Protein AF-0000000069439795 (afdb_homodimer)

Nearest PDB structures (foldseek):
  3lub-assembly2_H  TM=8.051E-01  e=9.820E-13  Bacteroides fragilis NCTC 9343
  4g9p-assembly1_A  TM=2.975E-01  e=2.771E-01  Thermus thermophilus HB27
  2y0f-assembly1_C  TM=2.887E-01  e=6.243E-01  Thermus thermophilus HB27
  2y0f-assembly1_D  TM=2.835E-01  e=1.241E+00  Thermus thermophilus HB27
  4s3a-assembly1_A  TM=2.931E-01  e=1.594E+00  Thermus thermophilus HB8

Sequence (496 aa):
MNSAYHRRVAVPTVLSTAISPELSDEAITLFTPLGSTEQHGPHLPLDTDTRIAGAVATGAAAELAADGGDGRTALAPAIAYGASGEHQSFAGTISIGTEVLGRLLVEYARSAIQWCRRIVIVNGHGGNIQGLVSAVRLLRSEGRDVAWWACAVEGGDAHAGHVETSLLLHISPDVVRREEVLAGNVAPLHELMAPMRAGGVAAVSAIGVLGDPTTASSQDGARMLETMTRQCADAVRRWTPDADGRLVMNSAYHRRVAVPTVLSTAISPELSDEAITLFTPLGSTEQHGPHLPLDTDTRIAGAVATGAAAELAADGGDGRTALAPAIAYGASGEHQSFAGTISIGTEVLGRLLVEYARSAIQWCRRIVIVNGHGGNIQGLVSAVRLLRSEGRDVAWWACAVEGGDAHAGHVETSLLLHISPDVVRREEVLAGNVAPLHELMAPMRAGGVAAVSAIGVLGDPTTASSQDGARMLETMTRQCADAVRRWTPDADGRLV

Foldseek 3Di:
DPPPPPPPQFAAAAPVPDDDVVLAPWQEEEEEEEFAQADFFPWFHRQLLSLLSQLLSRLLQSVLSRVVDRTHYYYYDYDREAAQVLRVVDPGGDHPHLQVLLVVLQVVQVVVVVRHVEYEYEGRAPRNQNSLLNNLLVCVVVVGHYAYEYLDDVPDWDGSAQASLLLCCQRPVPRTRLVRFDAWAADDPVVVVVQSVVRGQCSRTVRSHGYHNNPHHPVSSVVSSVVSSVQVNVQVVVSDADSSRYGD/DPPPPPPPQFAAAAPVPDDDVVLAPWQEEEEEEEFAQADFFPWFHRQLLSLLSQLLSRLLQSVLSRVVPRGHYYYYDYHREAAQVLRVVDPRGDHPHLQVLLVVLQVVQVVVVVRYNEYEYEGRAPRNQNSLLNNLLVCVVVVGHYAYEYLDDVPDWDGSAQASLLLCCQRPVPRTRLVRFDAWAADDPVVVVVQSVVRGQCSRTVRSHGYHNNPHHPVSSVVSSVVSSVQVNVQVVVSDADSSRYGD

pLDDT: mean 94.67, std 11.89, range [30.92, 99.0]

InterPro domains:
  IPR003785 Creatininase/formamide hydrolase [PF02633] (26-235)
  IPR003785 Creatininase/formamide hydrolase [PTHR35005] (31-241)
  IPR023871 Mycofactocin precursor peptide peptidase [TIGR03964] (15-247)
  IPR024087 Creatininase-like superfamily [G3DSA:3.40.50.10310] (13-240)
  IPR024087 Creatininase-like superfamily [SSF102215] (21-239)

Secondary structure (DSSP, 8-state):
------------EEGGG--GGGGTT--EEEEEEE--B--BTTTB-TTHHHHHHHHHHHHHHHHHHHTT-SSEEEEPPPB-----GGGTTSTT-B---HHHHHHHHHHHHHHHTTTSSEEEEEE--GGGHHHHHHHHHHHHHTT--EEEEE---TT--SBSSHHHHHHHHHH-GGG--GGG------S-HHHHHHHHHHH-GGGT-TTS-BS-GGG--HHHHHHHHHHHHHHHHHHHHHT---TTSB--/------------EEGGG--GGGGTT--EEEEEEE--B--BTTTB-TTHHHHHHHHHHHHHHHHHHHTT-SSEEEEPPPB-----GGGTTSTT-B---HHHHHHHHHHHHHHHTTTSSEEEEEE--GGGHHHHHHHHHHHHHTT--EEEEE---TT--SBSSHHHHHHHHHH-GGG--GGG------S-HHHHHHHHHHH-GGGT-TTS-BS-GGG--HHHHHHHHHHHHHHHHHHHHHT---TTSB--

Organism: Mycobacteroides abscessus (strain ATCC 19977 / DSM 44196 / CCUG 20993 / CIP 104536 / JCM 13569 / NCTC 13031 / TMC 1543 / L948) (NCBI:txid561007)

Solvent-accessible surface area (backbone atoms only — not comparable to full-atom values): 23810 Å² total; per-residue (Å²): 135,87,77,75,74,76,68,76,67,45,65,42,42,54,42,44,63,32,34,22,74,78,43,58,90,45,52,24,42,35,32,30,17,30,14,26,28,29,51,24,20,67,22,29,21,18,30,50,26,28,52,51,10,40,52,35,38,51,48,15,34,33,55,50,17,49,66,63,55,98,44,48,26,28,38,45,72,61,42,48,62,18,19,45,64,48,36,58,87,35,30,75,20,30,21,34,33,41,69,48,42,16,53,37,52,39,32,32,46,64,36,35,54,74,45,30,60,31,38,37,36,26,31,28,41,78,58,33,46,67,18,48,32,55,25,31,39,52,40,40,75,71,72,43,59,47,35,29,37,71,71,72,59,90,90,50,52,78,31,47,3,29,53,56,42,5,34,36,44,47,76,44,46,88,52,47,38,74,91,45,60,59,68,41,34,70,70,58,62,84,76,44,45,63,54,27,74,75,52,16,42,58,63,67,17,89,61,47,14,34,15,42,31,76,75,37,35,40,68,57,11,46,52,50,48,52,49,48,14,51,50,50,30,52,17,60,70,70,62,64,52,49,94,54,17,40,39,105,133,86,77,76,75,77,70,76,70,44,66,42,42,53,42,45,64,33,36,22,74,79,43,57,93,45,54,24,42,36,32,31,18,30,13,26,28,29,52,24,18,66,24,28,22,18,31,51,27,28,53,51,10,39,52,34,39,52,49,16,34,33,55,50,18,50,66,64,55,97,44,48,26,28,38,44,70,60,42,47,63,18,19,44,64,49,37,58,89,34,29,74,20,31,20,33,32,42,69,47,42,16,52,38,51,39,32,31,46,65,35,35,54,74,45,31,60,30,39,38,36,26,31,27,44,78,57,33,45,68,18,48,33,55,24,32,38,53,42,38,74,72,70,42,58,48,35,29,37,71,71,73,59,89,90,49,53,80,32,48,3,28,55,57,42,5,35,35,44,46,77,43,46,86,52,47,38,74,92,45,59,59,68,41,34,69,68,58,62,85,76,44,46,64,54,26,75,75,53,15,43,58,64,67,15,88,61,47,13,34,15,43,31,76,74,37,37,40,68,57,10,48,53,51,48,52,50,49,16,51,50,50,31,51,17,60,70,68,62,63,50,49,91,55,19,40,40,106

Radius of gyration: 22.65 Å; Cα contacts (8 Å, |Δi|>4): 1238; chains: 2; bounding box: 76×64×59 Å

Structure (mmCIF, N/CA/C/O backbone):
data_AF-0000000069439795-model_v1
#
loop_
_entity.id
_entity.type
_entity.pdbx_description
1 polymer 'Mycofactocin system creatinine amidohydrolase family protein MftE'
#
loop_
_atom_site.group_PDB
_atom_site.id
_atom_site.type_symbol
_atom_site.label_atom_id
_atom_site.label_alt_id
_atom_site.label_comp_id
_atom_site.label_asym_id
_atom_site.label_entity_id
_atom_site.label_seq_id
_atom_site.pdbx_PDB_ins_code
_atom_site.Cartn_x
_atom_site.Cartn_y
_atom_site.Cartn_z
_atom_site.occupancy
_atom_site.B_iso_or_equiv
_atom_site.auth_seq_id
_atom_site.auth_comp_id
_atom_site.auth_asym_id
_atom_site.auth_atom_id
_atom_site.pdbx_PDB_model_num
ATOM 1 N N . MET A 1 1 ? 45.75 -10.188 20.766 1 31.38 1 MET A N 1
ATOM 2 C CA . MET A 1 1 ? 44.469 -9.5 20.875 1 31.38 1 MET A CA 1
ATOM 3 C C . MET A 1 1 ? 43.656 -9.688 19.609 1 31.38 1 MET A C 1
ATOM 5 O O . MET A 1 1 ? 44.094 -9.328 18.516 1 31.38 1 MET A O 1
ATOM 9 N N . ASN A 1 2 ? 42.875 -10.781 19.359 1 32.75 2 ASN A N 1
ATOM 10 C CA . ASN A 1 2 ? 42.094 -11.25 18.234 1 32.75 2 ASN A CA 1
ATOM 11 C C . ASN A 1 2 ? 40.969 -10.281 17.891 1 32.75 2 ASN A C 1
ATOM 13 O O . ASN A 1 2 ? 40.031 -10.117 18.656 1 32.75 2 ASN A O 1
ATOM 17 N N . SER A 1 3 ? 41.188 -9.023 17.406 1 31.64 3 SER A N 1
ATOM 18 C CA . SER A 1 3 ? 40.25 -8.039 16.922 1 31.64 3 SER A CA 1
ATOM 19 C C . SER A 1 3 ? 39.281 -8.656 15.914 1 31.64 3 SER A C 1
ATOM 21 O O . SER A 1 3 ? 39.594 -8.734 14.719 1 31.64 3 SER A O 1
ATOM 23 N N . ALA A 1 4 ? 38.781 -9.859 16.094 1 37.19 4 ALA A N 1
ATOM 24 C CA . ALA A 1 4 ? 37.625 -10.258 15.281 1 37.19 4 ALA A CA 1
ATOM 25 C C . ALA A 1 4 ? 36.656 -9.102 15.109 1 37.19 4 ALA A C 1
ATOM 27 O O . ALA A 1 4 ? 36.031 -8.641 16.078 1 37.19 4 ALA A O 1
ATOM 28 N N . TYR A 1 5 ? 36.781 -8.102 14.211 1 37.31 5 TYR A N 1
ATOM 29 C CA . TYR A 1 5 ? 35.969 -6.977 13.766 1 37.31 5 TYR A CA 1
ATOM 30 C C . TYR A 1 5 ? 34.5 -7.395 13.617 1 37.31 5 TYR A C 1
ATOM 32 O O . TYR A 1 5 ? 34.188 -8.305 12.844 1 37.31 5 TYR A O 1
ATOM 40 N N . HIS A 1 6 ? 33.688 -7.406 14.547 1 42.22 6 HIS A N 1
ATOM 41 C CA . HIS A 1 6 ? 32.25 -7.512 14.461 1 42.22 6 HIS A CA 1
ATOM 42 C C . HIS A 1 6 ? 31.688 -6.637 13.336 1 42.22 6 HIS A C 1
ATOM 44 O O . HIS A 1 6 ? 31.578 -5.42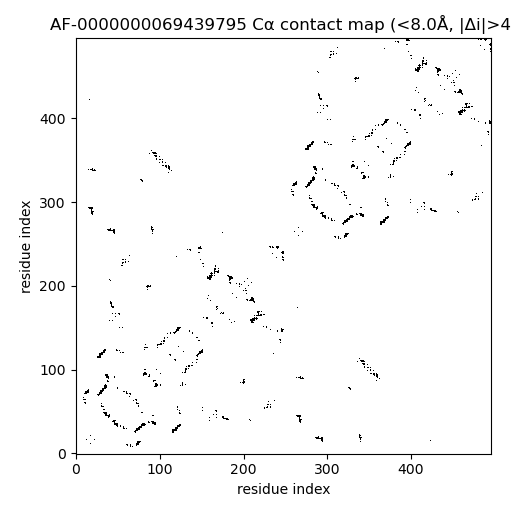2 13.492 1 42.22 6 HIS A O 1
ATOM 50 N N . ARG A 1 7 ? 32.031 -6.879 12.188 1 41.41 7 ARG A N 1
ATOM 51 C CA . ARG A 1 7 ? 31.422 -6.148 11.086 1 41.41 7 ARG A CA 1
ATOM 52 C C . ARG A 1 7 ? 29.906 -6.062 11.25 1 41.41 7 ARG A C 1
ATOM 54 O O . ARG A 1 7 ? 29.219 -7.086 11.359 1 41.41 7 ARG A O 1
ATOM 61 N N . ARG A 1 8 ? 29.422 -5.062 11.844 1 46.69 8 ARG A N 1
ATOM 62 C CA . ARG A 1 8 ? 28 -4.789 11.93 1 46.69 8 ARG A CA 1
ATOM 63 C C . ARG A 1 8 ? 27.297 -5.086 10.609 1 46.69 8 ARG A C 1
ATOM 65 O O . ARG A 1 8 ? 27.656 -4.523 9.57 1 46.69 8 ARG A O 1
ATOM 72 N N . VAL A 1 9 ? 26.734 -6.332 10.422 1 59.84 9 VAL A N 1
ATOM 73 C CA . VAL A 1 9 ? 25.969 -6.715 9.242 1 59.84 9 VAL A CA 1
ATOM 74 C C . VAL A 1 9 ? 24.969 -5.617 8.891 1 59.84 9 VAL A C 1
ATOM 76 O O . VAL A 1 9 ? 24.109 -5.27 9.711 1 59.84 9 VAL A O 1
ATOM 79 N N . ALA A 1 10 ? 25.234 -4.93 7.855 1 79.81 10 ALA A N 1
ATOM 80 C CA . ALA A 1 10 ? 24.328 -3.889 7.371 1 79.81 10 ALA A CA 1
ATOM 81 C C . ALA A 1 10 ? 22.938 -4.453 7.102 1 79.81 10 ALA A C 1
ATOM 83 O O . ALA A 1 10 ? 22.797 -5.594 6.648 1 79.81 10 ALA A O 1
ATOM 84 N N . VAL A 1 11 ? 21.906 -3.846 7.613 1 88.62 11 VAL A N 1
ATOM 85 C CA . VAL A 1 11 ? 20.516 -4.219 7.371 1 88.62 11 VAL A CA 1
ATOM 86 C C . VAL A 1 11 ? 19.875 -3.205 6.426 1 88.62 11 VAL A C 1
ATOM 88 O O . VAL A 1 11 ? 20.203 -2.021 6.445 1 88.62 11 VAL A O 1
ATOM 91 N N . PRO A 1 12 ? 19.031 -3.766 5.594 1 92.94 12 PRO A N 1
ATOM 92 C CA . PRO A 1 12 ? 18.344 -2.83 4.699 1 92.94 12 PRO A CA 1
ATOM 93 C C . PRO A 1 12 ? 17.578 -1.747 5.449 1 92.94 12 PRO A C 1
ATOM 95 O O . PRO A 1 12 ? 17.031 -2.006 6.527 1 92.94 12 PRO A O 1
ATOM 98 N N . THR A 1 13 ? 17.594 -0.604 4.879 1 94.06 13 THR A N 1
ATOM 99 C CA . THR A 1 13 ? 16.719 0.448 5.387 1 94.06 13 THR A CA 1
ATOM 100 C C . THR A 1 13 ? 15.25 0.113 5.113 1 94.06 13 THR A C 1
ATOM 102 O O . THR A 1 13 ? 14.898 -0.298 4.004 1 94.06 13 THR A O 1
ATOM 105 N N . VAL A 1 14 ? 14.461 0.14 6.141 1 97.81 14 VAL A N 1
ATOM 106 C CA . VAL A 1 14 ? 13.016 0.125 5.941 1 97.81 14 VAL A CA 1
ATOM 107 C C . VAL A 1 14 ? 12.523 1.533 5.613 1 97.81 14 VAL A C 1
ATOM 109 O O . VAL A 1 14 ? 12.492 2.404 6.484 1 97.81 14 VAL A O 1
ATOM 112 N N . LEU A 1 15 ? 12.109 1.714 4.449 1 98.38 15 LEU A N 1
ATOM 113 C CA . LEU A 1 15 ? 11.875 3.066 3.953 1 98.38 15 LEU A CA 1
ATOM 114 C C . LEU A 1 15 ? 10.75 3.742 4.727 1 98.38 15 LEU A C 1
ATOM 116 O O . LEU A 1 15 ? 10.828 4.934 5.035 1 98.38 15 LEU A O 1
ATOM 120 N N . SER A 1 16 ? 9.672 3.029 4.996 1 98.5 16 SER A N 1
ATOM 121 C CA . SER A 1 16 ? 8.492 3.596 5.648 1 98.5 16 SER A CA 1
ATOM 122 C C . SER A 1 16 ? 8.867 4.305 6.945 1 98.5 16 SER A C 1
ATOM 124 O O . SER A 1 16 ? 8.391 5.406 7.215 1 98.5 16 SER A O 1
ATOM 126 N N . THR A 1 17 ? 9.789 3.764 7.699 1 98.31 17 THR A N 1
ATOM 127 C CA . THR A 1 17 ? 10.102 4.289 9.023 1 98.31 17 THR A CA 1
ATOM 128 C C . THR A 1 17 ? 11.367 5.145 8.977 1 98.31 17 THR A C 1
ATOM 130 O O . THR A 1 17 ? 11.828 5.641 10.008 1 98.31 17 THR A O 1
ATOM 133 N N . ALA A 1 18 ? 11.914 5.27 7.805 1 97.88 18 ALA A N 1
ATOM 134 C CA . ALA A 1 18 ? 13.086 6.133 7.668 1 97.88 18 ALA A CA 1
ATOM 135 C C . ALA A 1 18 ? 12.695 7.605 7.754 1 97.88 18 ALA A C 1
ATOM 137 O O . ALA A 1 18 ? 11.523 7.953 7.594 1 97.88 18 ALA A O 1
ATOM 138 N N . ILE A 1 19 ? 13.648 8.398 8.047 1 97.5 19 ILE A N 1
ATOM 139 C CA . ILE A 1 19 ? 13.492 9.852 7.961 1 97.5 19 ILE A CA 1
ATOM 140 C C . ILE A 1 19 ? 14.336 10.391 6.809 1 97.5 19 ILE A C 1
ATOM 142 O O . ILE A 1 19 ? 15.383 9.836 6.473 1 97.5 19 ILE A O 1
ATOM 146 N N . SER A 1 20 ? 13.922 11.461 6.258 1 97.31 20 SER A N 1
ATOM 147 C CA . SER A 1 20 ? 14.445 11.961 4.992 1 97.31 20 SER A CA 1
ATOM 148 C C . SER A 1 20 ? 15.953 12.219 5.082 1 97.31 20 SER A C 1
ATOM 150 O O . SER A 1 20 ? 16.703 11.797 4.203 1 97.31 20 SER A O 1
ATOM 152 N N . PRO A 1 21 ? 16.484 12.852 6.125 1 95.25 21 PRO A N 1
ATOM 153 C CA . PRO A 1 21 ? 17.922 13.148 6.156 1 95.25 21 PRO A CA 1
ATOM 154 C C . PRO A 1 21 ? 18.797 11.898 6.129 1 95.25 21 PRO A C 1
ATOM 156 O O . PRO A 1 21 ? 19.953 11.953 5.727 1 95.25 21 PRO A O 1
ATOM 159 N N . GLU A 1 22 ? 18.234 10.766 6.527 1 93.31 22 GLU A N 1
ATOM 160 C CA . GLU A 1 22 ? 18.984 9.508 6.555 1 93.31 22 GLU A CA 1
ATOM 161 C C . GLU A 1 22 ? 19.234 8.984 5.145 1 93.31 22 GLU A C 1
ATOM 163 O O . GLU A 1 22 ? 20.062 8.094 4.941 1 93.31 22 GLU A O 1
ATOM 168 N N . LEU A 1 23 ? 18.5 9.453 4.242 1 95.31 23 LEU A N 1
ATOM 169 C CA . LEU A 1 23 ? 18.516 8.883 2.898 1 95.31 23 LEU A CA 1
ATOM 170 C C . LEU A 1 23 ? 19.312 9.766 1.942 1 95.31 23 LEU A C 1
ATOM 172 O O . LEU A 1 23 ? 19.484 9.422 0.773 1 95.31 23 LEU A O 1
ATOM 176 N N . SER A 1 24 ? 19.859 10.844 2.578 1 83.19 24 SER A N 1
ATOM 177 C CA . SER A 1 24 ? 20.609 11.789 1.757 1 83.19 24 SER A CA 1
ATOM 178 C C . SER A 1 24 ? 22 11.266 1.439 1 83.19 24 SER A C 1
ATOM 180 O O . SER A 1 24 ? 22.641 10.648 2.289 1 83.19 24 SER A O 1
ATOM 182 N N . ASP A 1 25 ? 22.453 11.172 0.117 1 66.62 25 ASP A N 1
ATOM 183 C CA . ASP A 1 25 ? 23.844 10.992 -0.26 1 66.62 25 ASP A CA 1
ATOM 184 C C . ASP A 1 25 ? 24.188 9.516 -0.468 1 66.62 25 ASP A C 1
ATOM 186 O O . ASP A 1 25 ? 25.344 9.125 -0.4 1 66.62 25 ASP A O 1
ATOM 190 N N . GLU A 1 26 ? 23.234 8.75 -0.663 1 68.81 26 GLU A N 1
ATOM 191 C CA . GLU A 1 26 ? 23.641 7.348 -0.718 1 68.81 26 GLU A CA 1
ATOM 192 C C . GLU A 1 26 ? 23.219 6.711 -2.041 1 68.81 26 GLU A C 1
ATOM 194 O O . GLU A 1 26 ? 22.297 7.172 -2.697 1 68.81 26 GLU A O 1
ATOM 199 N N . ALA A 1 27 ? 24.156 5.883 -2.412 1 89.94 27 ALA A N 1
ATOM 200 C CA . ALA A 1 27 ? 23.812 4.996 -3.52 1 89.94 27 ALA A CA 1
ATOM 201 C C . ALA A 1 27 ? 22.875 3.885 -3.064 1 89.94 27 ALA A C 1
ATOM 203 O O . ALA A 1 27 ? 23.328 2.832 -2.604 1 89.94 27 ALA A O 1
ATOM 204 N N . ILE A 1 28 ? 21.578 4.102 -3.109 1 95.69 28 ILE A N 1
ATOM 205 C CA . ILE A 1 28 ? 20.578 3.186 -2.57 1 95.69 28 ILE A CA 1
ATOM 206 C C . ILE A 1 28 ? 19.984 2.352 -3.701 1 95.69 28 ILE A C 1
ATOM 208 O O . ILE A 1 28 ? 19.609 2.889 -4.746 1 95.69 28 ILE A O 1
ATOM 212 N N . THR A 1 29 ? 20 1.055 -3.576 1 97.19 29 THR A N 1
ATOM 213 C CA . THR A 1 29 ? 19.141 0.171 -4.355 1 97.19 29 THR A CA 1
ATOM 214 C C . THR A 1 29 ? 17.797 -0.026 -3.664 1 97.19 29 THR A C 1
ATOM 216 O O . THR A 1 29 ? 17.734 -0.593 -2.572 1 97.19 29 THR A O 1
ATOM 219 N N . LEU A 1 30 ? 16.766 0.465 -4.266 1 98.31 30 LEU A N 1
ATOM 220 C CA . LEU A 1 30 ? 15.43 0.439 -3.682 1 98.31 30 LEU A CA 1
ATOM 221 C C . LEU A 1 30 ? 14.664 -0.798 -4.137 1 98.31 30 LEU A C 1
ATOM 223 O O . LEU A 1 30 ? 14.414 -0.972 -5.332 1 98.31 30 LEU A O 1
ATOM 227 N N . PHE A 1 31 ? 14.328 -1.676 -3.184 1 98.81 31 PHE A N 1
ATOM 228 C CA . PHE A 1 31 ? 13.461 -2.822 -3.43 1 98.81 31 PHE A CA 1
ATOM 229 C C . PHE A 1 31 ? 11.992 -2.439 -3.258 1 98.81 31 PHE A C 1
ATOM 231 O O . PHE A 1 31 ? 11.594 -1.949 -2.199 1 98.81 31 PHE A O 1
ATOM 238 N N . THR A 1 32 ? 11.227 -2.67 -4.258 1 98.94 32 THR A N 1
ATOM 239 C CA . THR A 1 32 ? 9.797 -2.377 -4.219 1 98.94 32 THR A CA 1
ATOM 240 C C . THR A 1 32 ? 8.977 -3.65 -4.418 1 98.94 32 THR A C 1
ATOM 242 O O . THR A 1 32 ? 8.875 -4.156 -5.539 1 98.94 32 THR A O 1
ATOM 245 N N . PRO A 1 33 ? 8.367 -4.16 -3.354 1 98.94 33 PRO A N 1
ATOM 246 C CA . PRO A 1 33 ? 7.438 -5.277 -3.553 1 98.94 33 PRO A CA 1
ATOM 247 C C . PRO A 1 33 ? 6.16 -4.859 -4.277 1 98.94 33 PRO A C 1
ATOM 249 O O . PRO A 1 33 ? 5.547 -3.852 -3.922 1 98.94 33 PRO A O 1
ATOM 252 N N . LEU A 1 34 ? 5.855 -5.562 -5.281 1 99 34 LEU A N 1
ATOM 253 C CA . LEU A 1 34 ? 4.629 -5.379 -6.047 1 99 34 LEU A CA 1
ATOM 254 C C . LEU A 1 34 ? 3.758 -6.629 -5.988 1 99 34 LEU A C 1
ATOM 256 O O . LEU A 1 34 ? 4.156 -7.691 -6.477 1 99 34 LEU A O 1
ATOM 260 N N . GLY A 1 35 ? 2.617 -6.5 -5.328 1 98.88 35 GLY A N 1
ATOM 261 C CA . GLY A 1 35 ? 1.678 -7.605 -5.219 1 98.88 35 GLY A CA 1
ATOM 262 C C . GLY A 1 35 ? 0.352 -7.332 -5.902 1 98.88 35 GLY A C 1
ATOM 263 O O . GLY A 1 35 ? 0.322 -6.828 -7.031 1 98.88 35 GLY A O 1
ATOM 264 N N . SER A 1 36 ? -0.682 -7.852 -5.293 1 98.88 36 SER A N 1
ATOM 265 C CA . SER A 1 36 ? -2.08 -7.688 -5.672 1 98.88 36 SER A CA 1
ATOM 266 C C . SER A 1 36 ? -3.008 -7.926 -4.484 1 98.88 36 SER A C 1
ATOM 268 O O . SER A 1 36 ? -2.582 -8.445 -3.453 1 98.88 36 SER A O 1
ATOM 270 N N . THR A 1 37 ? -4.176 -7.375 -4.578 1 98.94 37 THR A N 1
ATOM 271 C CA . THR A 1 37 ? -5.297 -7.738 -3.715 1 98.94 37 THR A CA 1
ATOM 272 C C . THR A 1 37 ? -6.367 -8.484 -4.504 1 98.94 37 THR A C 1
ATOM 274 O O . THR A 1 37 ? -7.09 -7.891 -5.301 1 98.94 37 THR A O 1
ATOM 277 N N . GLU A 1 38 ? -6.398 -9.805 -4.324 1 98.88 38 GLU A N 1
ATOM 278 C CA . GLU A 1 38 ? -7.266 -10.664 -5.125 1 98.88 38 GLU A CA 1
ATOM 279 C C . GLU A 1 38 ? -7.504 -12 -4.434 1 98.88 38 GLU A C 1
ATOM 281 O O . GLU A 1 38 ? -6.82 -12.336 -3.463 1 98.88 38 GLU A O 1
ATOM 286 N N . GLN A 1 39 ? -8.438 -12.719 -4.992 1 98.75 39 GLN A N 1
ATOM 287 C CA . GLN A 1 39 ? -8.766 -14.023 -4.434 1 98.75 39 GLN A CA 1
ATOM 288 C C . GLN A 1 39 ? -7.605 -15 -4.602 1 98.75 39 GLN A C 1
ATOM 290 O O . GLN A 1 39 ? -6.84 -14.906 -5.562 1 98.75 39 GLN A O 1
ATOM 295 N N . HIS A 1 40 ? -7.457 -15.922 -3.66 1 98.81 40 HIS A N 1
ATOM 296 C CA . HIS A 1 40 ? -6.523 -17.047 -3.732 1 98.81 40 HIS A CA 1
ATOM 297 C C . HIS A 1 40 ? -7.145 -18.312 -3.164 1 98.81 40 HIS A C 1
ATOM 299 O O . HIS A 1 40 ? -6.535 -18.984 -2.336 1 98.81 40 HIS A O 1
ATOM 305 N N . GLY A 1 41 ? -8.375 -18.578 -3.727 1 98.44 41 GLY A N 1
ATOM 306 C CA . GLY A 1 41 ? -9.086 -19.766 -3.268 1 98.44 41 GLY A CA 1
ATOM 307 C C . GLY A 1 41 ? -9.734 -19.578 -1.905 1 98.44 41 GLY A C 1
ATOM 308 O O . GLY A 1 41 ? -9.711 -18.469 -1.351 1 98.44 41 GLY A O 1
ATOM 309 N N . PRO A 1 42 ? -10.328 -20.672 -1.418 1 98.31 42 PRO A N 1
ATOM 310 C CA . PRO A 1 42 ? -11.031 -20.578 -0.134 1 98.31 42 PRO A CA 1
ATOM 311 C C . PRO A 1 42 ? -10.078 -20.625 1.06 1 98.31 42 PRO A C 1
ATOM 313 O O . PRO A 1 42 ? -10.523 -20.578 2.209 1 98.31 42 PRO A O 1
ATOM 316 N N . HIS A 1 43 ? -8.766 -20.641 0.807 1 98.81 43 HIS A N 1
ATOM 317 C CA . HIS A 1 43 ? -7.898 -20.984 1.925 1 98.81 43 HIS A CA 1
ATOM 318 C C . HIS A 1 43 ? -6.789 -19.953 2.105 1 98.81 43 HIS A C 1
ATOM 320 O O . HIS A 1 43 ? -6.145 -19.906 3.154 1 98.81 43 HIS A O 1
ATOM 326 N N . LEU A 1 44 ? -6.512 -19.172 1.131 1 98.94 44 LEU A N 1
ATOM 327 C CA . LEU A 1 44 ? -5.43 -18.203 1.24 1 98.94 44 LEU A CA 1
ATOM 328 C C . LEU A 1 44 ? -5.98 -16.781 1.291 1 98.94 44 LEU A C 1
ATOM 330 O O . LEU A 1 44 ? -7.031 -16.484 0.712 1 98.94 44 LEU A O 1
ATOM 334 N N . PRO A 1 45 ? -5.277 -15.898 1.927 1 98.88 45 PRO A N 1
ATOM 335 C CA . PRO A 1 45 ? -5.738 -14.516 2.064 1 98.88 45 PRO A CA 1
ATOM 336 C C . PRO A 1 45 ? -5.594 -13.711 0.774 1 98.88 45 PRO A C 1
ATOM 338 O O . PRO A 1 45 ? -4.863 -14.117 -0.132 1 98.88 45 PRO A O 1
ATOM 341 N N . LEU A 1 46 ? -6.203 -12.562 0.755 1 98.88 46 LEU A N 1
ATOM 342 C CA . LEU A 1 46 ? -6.289 -11.734 -0.439 1 98.88 46 LEU A CA 1
ATOM 343 C C . LEU A 1 46 ? -4.945 -11.078 -0.741 1 98.88 46 LEU A C 1
ATOM 345 O O . LEU A 1 46 ? -4.707 -10.625 -1.864 1 98.88 46 LEU A O 1
ATOM 349 N N . ASP A 1 47 ? -4.055 -10.977 0.224 1 98.94 47 ASP A N 1
ATOM 350 C CA . ASP A 1 47 ? -2.787 -10.281 0.01 1 98.94 47 ASP A CA 1
ATOM 351 C C . ASP A 1 47 ? -1.647 -11.273 -0.208 1 98.94 47 ASP A C 1
ATOM 353 O O . ASP A 1 47 ? -0.482 -10.953 0.032 1 98.94 47 ASP A O 1
ATOM 357 N N . THR A 1 48 ? -1.942 -12.508 -0.645 1 98.94 48 THR A N 1
ATOM 358 C CA . THR A 1 48 ? -0.966 -13.57 -0.85 1 98.94 48 THR A CA 1
ATOM 359 C C . THR A 1 48 ? 0.195 -13.078 -1.712 1 98.94 48 THR A C 1
ATOM 361 O O . THR A 1 48 ? 1.359 -13.227 -1.335 1 98.94 48 THR A O 1
ATOM 364 N N . ASP A 1 49 ? -0.106 -12.461 -2.789 1 98.94 49 ASP A N 1
ATOM 365 C CA . ASP A 1 49 ? 0.928 -12.008 -3.713 1 98.94 49 ASP A CA 1
ATOM 366 C C . ASP A 1 49 ? 1.84 -10.977 -3.051 1 98.94 49 ASP A C 1
ATOM 368 O O . ASP A 1 49 ? 3.059 -11.008 -3.236 1 98.94 49 ASP A O 1
ATOM 372 N N . THR A 1 50 ? 1.231 -10.062 -2.33 1 98.94 50 THR A N 1
ATOM 373 C CA . THR A 1 50 ? 1.988 -9.008 -1.663 1 98.94 50 THR A CA 1
ATOM 374 C C . THR A 1 50 ? 2.898 -9.594 -0.586 1 98.94 50 THR A C 1
ATOM 376 O O . THR A 1 50 ? 4.039 -9.156 -0.426 1 98.94 50 THR A O 1
ATOM 379 N N . ARG A 1 51 ? 2.4 -10.586 0.153 1 98.88 51 ARG A N 1
ATOM 380 C CA . ARG A 1 51 ? 3.209 -11.25 1.168 1 98.88 51 ARG A CA 1
ATOM 381 C C . ARG A 1 51 ? 4.434 -11.914 0.544 1 98.88 51 ARG A C 1
ATOM 383 O O . ARG A 1 51 ? 5.543 -11.805 1.068 1 98.88 51 ARG A O 1
ATOM 390 N N . ILE A 1 52 ? 4.199 -12.562 -0.548 1 98.94 52 ILE A N 1
ATOM 391 C CA . ILE A 1 52 ? 5.285 -13.289 -1.197 1 98.94 52 ILE A CA 1
ATOM 392 C C . ILE A 1 52 ? 6.312 -12.305 -1.744 1 98.94 52 ILE A C 1
ATOM 394 O O . ILE A 1 52 ? 7.508 -12.438 -1.486 1 98.94 52 ILE A O 1
ATOM 398 N N . ALA A 1 53 ? 5.879 -11.305 -2.469 1 98.94 53 ALA A N 1
ATOM 399 C CA . ALA A 1 53 ? 6.777 -10.281 -3.002 1 98.94 53 ALA A CA 1
ATOM 400 C C . ALA A 1 53 ? 7.559 -9.602 -1.882 1 98.94 53 ALA A C 1
ATOM 402 O O . ALA A 1 53 ? 8.758 -9.367 -2.014 1 98.94 53 ALA A O 1
ATOM 403 N N . GLY A 1 54 ? 6.848 -9.2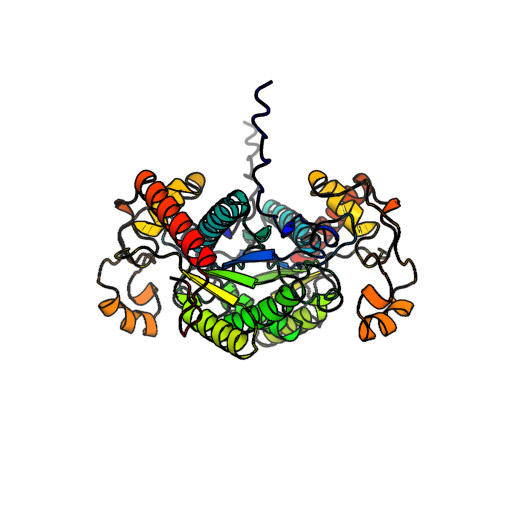89 -0.802 1 98.94 54 GLY A N 1
ATOM 404 C CA . GLY A 1 54 ? 7.496 -8.672 0.345 1 98.94 54 GLY A CA 1
ATOM 405 C C . GLY A 1 54 ? 8.57 -9.547 0.966 1 98.94 54 GLY A C 1
ATOM 406 O O . GLY A 1 54 ? 9.656 -9.07 1.287 1 98.94 54 GLY A O 1
ATOM 407 N N . ALA A 1 55 ? 8.266 -10.805 1.12 1 98.94 55 ALA A N 1
ATOM 408 C CA . ALA A 1 55 ? 9.203 -11.734 1.736 1 98.94 55 ALA A CA 1
ATOM 409 C C . ALA A 1 55 ? 10.461 -11.883 0.886 1 98.94 55 ALA A C 1
ATOM 411 O O . ALA A 1 55 ? 11.578 -11.836 1.407 1 98.94 55 ALA A O 1
ATOM 412 N N . VAL A 1 56 ? 10.281 -12.016 -0.38 1 98.94 56 VAL A N 1
ATOM 413 C CA . VAL A 1 56 ? 11.422 -12.188 -1.28 1 98.94 56 VAL A CA 1
ATOM 414 C C . VAL A 1 56 ? 12.25 -10.906 -1.302 1 98.94 56 VAL A C 1
ATOM 416 O O . VAL A 1 56 ? 13.477 -10.953 -1.183 1 98.94 56 VAL A O 1
ATOM 419 N N . ALA A 1 57 ? 11.609 -9.766 -1.452 1 98.94 57 ALA A N 1
ATOM 420 C CA . ALA A 1 57 ? 12.305 -8.484 -1.485 1 98.94 57 ALA A CA 1
ATOM 421 C C . ALA A 1 57 ? 13.094 -8.258 -0.197 1 98.94 57 ALA A C 1
ATOM 423 O O . ALA A 1 57 ? 14.242 -7.82 -0.235 1 98.94 57 ALA A O 1
ATOM 424 N N . THR A 1 58 ? 12.438 -8.547 0.915 1 98.75 58 THR A N 1
ATOM 425 C CA . THR A 1 58 ? 13.078 -8.367 2.213 1 98.75 58 THR A CA 1
ATOM 426 C C . THR A 1 58 ? 14.32 -9.242 2.33 1 98.75 58 THR A C 1
ATOM 428 O O . THR A 1 58 ? 15.391 -8.766 2.721 1 98.75 58 THR A O 1
ATOM 431 N N . GLY A 1 59 ? 14.188 -10.508 2.01 1 98.31 59 GLY A N 1
ATOM 432 C CA . GLY A 1 59 ? 15.32 -11.422 2.076 1 98.31 59 GLY A CA 1
ATOM 433 C C . GLY A 1 59 ? 16.453 -11.031 1.153 1 98.31 59 GLY A C 1
ATOM 434 O O . GLY A 1 59 ? 17.625 -11.055 1.556 1 98.31 59 GLY A O 1
ATOM 435 N N . ALA A 1 60 ? 16.125 -10.695 -0.091 1 98.44 60 ALA A N 1
ATOM 436 C CA . ALA A 1 60 ? 17.156 -10.328 -1.073 1 98.44 60 ALA A CA 1
ATOM 437 C C . ALA A 1 60 ? 17.875 -9.047 -0.666 1 98.44 60 ALA A C 1
ATOM 439 O O . ALA A 1 60 ? 19.094 -8.969 -0.755 1 98.44 60 ALA A O 1
ATOM 440 N N . ALA A 1 61 ? 17.125 -8.055 -0.244 1 97.62 61 ALA A N 1
ATOM 441 C CA . ALA A 1 61 ? 17.719 -6.801 0.215 1 97.62 61 ALA A CA 1
ATOM 442 C C . ALA A 1 61 ? 18.672 -7.043 1.384 1 97.62 61 ALA A C 1
ATOM 444 O O . ALA A 1 61 ? 19.75 -6.445 1.451 1 97.62 61 ALA A O 1
ATOM 445 N N . ALA A 1 62 ? 18.266 -7.906 2.291 1 97 62 ALA A N 1
ATOM 446 C CA . ALA A 1 62 ? 19.078 -8.219 3.463 1 97 62 ALA A CA 1
ATOM 447 C C . ALA A 1 62 ? 20.375 -8.906 3.059 1 97 62 ALA A C 1
ATOM 449 O O . ALA A 1 62 ? 21.438 -8.586 3.588 1 97 62 ALA A O 1
ATOM 450 N N . GLU A 1 63 ? 20.281 -9.844 2.186 1 95.81 63 GLU A N 1
ATOM 451 C CA . GLU A 1 63 ? 21.469 -10.547 1.703 1 95.81 63 GLU A CA 1
ATOM 452 C C . GLU A 1 63 ? 22.453 -9.578 1.065 1 95.81 63 GLU A C 1
ATOM 454 O O . GLU A 1 63 ? 23.656 -9.656 1.322 1 95.81 63 GLU A O 1
ATOM 459 N N . LEU A 1 64 ? 21.953 -8.695 0.283 1 95.81 64 LEU A N 1
ATOM 460 C CA . LEU A 1 64 ? 22.812 -7.738 -0.407 1 95.81 64 LEU A CA 1
ATOM 461 C C . LEU A 1 64 ? 23.406 -6.738 0.577 1 95.81 64 LEU A C 1
ATOM 463 O O . LEU A 1 64 ? 24.562 -6.324 0.421 1 95.81 64 LEU A O 1
ATOM 467 N N . ALA A 1 65 ? 22.609 -6.344 1.497 1 93.56 65 ALA A N 1
ATOM 468 C CA . ALA A 1 65 ? 23.109 -5.43 2.52 1 93.56 65 ALA A CA 1
ATOM 469 C C . ALA A 1 65 ? 24.266 -6.059 3.293 1 93.56 65 ALA A C 1
ATOM 471 O O . ALA A 1 65 ? 25.234 -5.375 3.641 1 93.56 65 ALA A O 1
ATOM 472 N N . ALA A 1 66 ? 24.25 -7.312 3.57 1 91.25 66 ALA A N 1
ATOM 473 C CA . ALA A 1 66 ? 25.234 -8.031 4.359 1 91.25 66 ALA A CA 1
ATOM 474 C C . ALA A 1 66 ? 26.547 -8.172 3.594 1 91.25 66 ALA A C 1
ATOM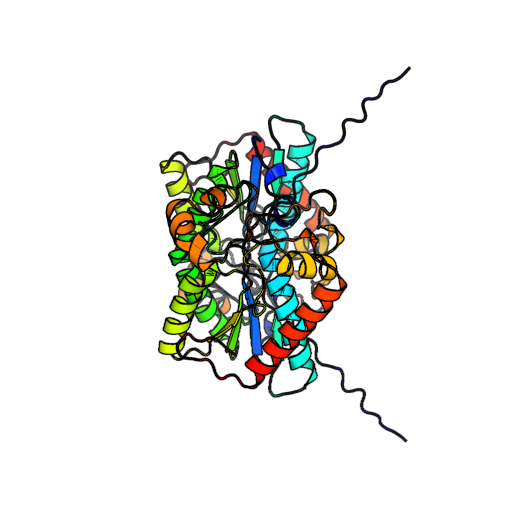 476 O O . ALA A 1 66 ? 27.625 -8.305 4.199 1 91.25 66 ALA A O 1
ATOM 477 N N . ASP A 1 67 ? 26.484 -8.211 2.326 1 85.62 67 ASP A N 1
ATOM 478 C CA . ASP A 1 67 ? 27.672 -8.367 1.482 1 85.62 67 ASP A CA 1
ATOM 479 C C . ASP A 1 67 ? 28.562 -7.129 1.54 1 85.62 67 ASP A C 1
ATOM 481 O O . ASP A 1 67 ? 29.75 -7.191 1.199 1 85.62 67 ASP A O 1
ATOM 485 N N . GLY A 1 68 ? 28.141 -6.109 2.076 1 69.69 68 GLY A N 1
ATOM 486 C CA . GLY A 1 68 ? 28.938 -4.914 2.264 1 69.69 68 GLY A CA 1
ATOM 487 C C . GLY A 1 68 ? 29.312 -4.234 0.959 1 69.69 68 GLY A C 1
ATOM 488 O O . GLY A 1 68 ? 30.266 -3.445 0.912 1 69.69 68 GLY A O 1
ATOM 489 N N . GLY A 1 69 ? 28.703 -4.711 -0.144 1 65.44 69 GLY A N 1
ATOM 490 C CA . GLY A 1 69 ? 29.047 -4.074 -1.402 1 65.44 69 GLY A CA 1
ATOM 491 C C . GLY A 1 69 ? 28.75 -2.588 -1.425 1 65.44 69 GLY A C 1
ATOM 492 O O . GLY A 1 69 ? 28.562 -1.97 -0.374 1 65.44 69 GLY A O 1
ATOM 493 N N . ASP A 1 70 ? 28.891 -2.031 -2.625 1 64.44 70 ASP A N 1
ATOM 494 C CA . ASP A 1 70 ? 28.891 -0.594 -2.885 1 64.44 70 ASP A CA 1
ATOM 495 C C . ASP A 1 70 ? 27.469 -0.035 -2.867 1 64.44 70 ASP A C 1
ATOM 497 O O . ASP A 1 70 ? 26.891 0.235 -3.922 1 64.44 70 ASP A O 1
ATOM 501 N N . GLY A 1 71 ? 26.844 -0.048 -1.712 1 80.81 71 GLY A N 1
ATOM 502 C CA . GLY A 1 71 ? 25.625 0.746 -1.578 1 80.81 71 GLY A CA 1
ATOM 503 C C . GLY A 1 71 ? 24.641 0.161 -0.587 1 80.81 71 GLY A C 1
ATOM 504 O O . GLY A 1 71 ? 24.828 -0.959 -0.107 1 80.81 71 GLY A O 1
ATOM 505 N N . ARG A 1 72 ? 23.781 0.921 -0.222 1 92 72 ARG A N 1
ATOM 506 C CA . ARG A 1 72 ? 22.75 0.558 0.739 1 92 72 ARG A CA 1
ATOM 507 C C . ARG A 1 72 ? 21.516 0.003 0.032 1 92 72 ARG A C 1
ATOM 509 O O . ARG A 1 72 ? 21.312 0.241 -1.161 1 92 72 ARG A O 1
ATOM 516 N N . THR A 1 73 ? 20.875 -0.886 0.633 1 96.44 73 THR A N 1
ATOM 517 C CA . THR A 1 73 ? 19.578 -1.338 0.163 1 96.44 73 THR A CA 1
ATOM 518 C C . THR A 1 73 ? 18.453 -0.745 1.016 1 96.44 73 THR A C 1
ATOM 520 O O . THR A 1 73 ? 18.656 -0.477 2.203 1 96.44 73 THR A O 1
ATOM 523 N N . ALA A 1 74 ? 17.359 -0.482 0.411 1 97.5 74 ALA A N 1
ATOM 524 C CA . ALA A 1 74 ? 16.156 -0.034 1.103 1 97.5 74 ALA A CA 1
ATOM 525 C C . ALA A 1 74 ? 14.93 -0.8 0.616 1 97.5 74 ALA A C 1
ATOM 527 O O . ALA A 1 74 ? 14.844 -1.164 -0.559 1 97.5 74 ALA A O 1
ATOM 528 N N . LEU A 1 75 ? 14.07 -1.056 1.532 1 98.62 75 LEU A N 1
ATOM 529 C CA . LEU A 1 75 ? 12.805 -1.714 1.24 1 98.62 75 LEU A CA 1
ATOM 530 C C . LEU A 1 75 ? 11.648 -0.719 1.297 1 98.62 75 LEU A C 1
ATOM 532 O O . LEU A 1 75 ? 11.367 -0.153 2.355 1 98.62 75 LEU A O 1
ATOM 536 N N . ALA A 1 76 ? 10.977 -0.543 0.195 1 98.81 76 ALA A N 1
ATOM 537 C CA . ALA A 1 76 ? 9.844 0.374 0.112 1 98.81 76 ALA A CA 1
ATOM 538 C C . ALA A 1 76 ? 8.547 -0.31 0.554 1 98.81 76 ALA A C 1
ATOM 540 O O . ALA A 1 76 ? 8.453 -1.539 0.536 1 98.81 76 ALA A O 1
ATOM 541 N N . PRO A 1 77 ? 7.547 0.539 0.968 1 98.81 77 PRO A N 1
ATOM 542 C CA . PRO A 1 77 ? 6.219 -0.052 1.162 1 98.81 77 PRO A CA 1
ATOM 543 C C . PRO A 1 77 ? 5.703 -0.762 -0.087 1 98.81 77 PRO A C 1
ATOM 545 O O . PRO A 1 77 ? 5.914 -0.285 -1.205 1 98.81 77 PRO A O 1
ATOM 548 N N . ALA A 1 78 ? 5.047 -1.857 0.115 1 98.94 78 ALA A N 1
ATOM 549 C CA . ALA A 1 78 ? 4.551 -2.633 -1.02 1 98.94 78 ALA A CA 1
ATOM 550 C C . ALA A 1 78 ? 3.447 -1.877 -1.757 1 98.94 78 ALA A C 1
ATOM 552 O O . ALA A 1 78 ? 2.725 -1.078 -1.156 1 98.94 78 ALA A O 1
ATOM 553 N N . ILE A 1 79 ? 3.43 -2.066 -3.01 1 98.94 79 ILE A N 1
ATOM 554 C CA . ILE A 1 79 ? 2.258 -1.729 -3.811 1 98.94 79 ILE A CA 1
ATOM 555 C C . ILE A 1 79 ? 1.277 -2.9 -3.807 1 98.94 79 ILE A C 1
ATOM 557 O O . ILE A 1 79 ? 1.532 -3.932 -4.434 1 98.94 79 ILE A O 1
ATOM 561 N N . ALA A 1 80 ? 0.176 -2.689 -3.17 1 98.81 80 ALA A N 1
ATOM 562 C CA . ALA A 1 80 ? -0.683 -3.812 -2.803 1 98.81 80 ALA A CA 1
ATOM 563 C C . ALA A 1 80 ? -1.776 -4.031 -3.846 1 98.81 80 ALA A C 1
ATOM 565 O O . ALA A 1 80 ? -2.502 -5.027 -3.793 1 98.81 80 ALA A O 1
ATOM 566 N N . TYR A 1 81 ? -1.95 -3.107 -4.703 1 98.94 81 TYR A N 1
ATOM 567 C CA . TYR A 1 81 ? -2.977 -3.197 -5.734 1 98.94 81 TYR A CA 1
ATOM 568 C C . TYR A 1 81 ? -2.352 -3.258 -7.121 1 98.94 81 TYR A C 1
ATOM 570 O O . TYR A 1 81 ? -1.558 -2.389 -7.492 1 98.94 81 TYR A O 1
ATOM 578 N N . GLY A 1 82 ? -2.605 -4.262 -7.852 1 98.81 82 GLY A N 1
ATOM 579 C CA . GLY A 1 82 ? -2.059 -4.48 -9.18 1 98.81 82 GLY A CA 1
ATOM 580 C C . GLY A 1 82 ? -3.127 -4.715 -10.234 1 98.81 82 GLY A C 1
ATOM 581 O O . GLY A 1 82 ? -4.223 -4.156 -10.148 1 98.81 82 GLY A O 1
ATOM 582 N N . ALA A 1 83 ? -2.727 -5.367 -11.305 1 98.81 83 ALA A N 1
ATOM 583 C CA . ALA A 1 83 ? -3.631 -5.758 -12.383 1 98.81 83 ALA A CA 1
ATOM 584 C C . ALA A 1 83 ? -4.148 -7.18 -12.18 1 98.81 83 ALA A C 1
ATOM 586 O O . ALA A 1 83 ? -3.492 -8.148 -12.562 1 98.81 83 ALA A O 1
ATOM 587 N N . SER A 1 84 ? -5.348 -7.254 -11.602 1 98.5 84 SER A N 1
ATOM 588 C CA . SER A 1 84 ? -5.887 -8.562 -11.242 1 98.5 84 SER A CA 1
ATOM 589 C C . SER A 1 84 ? -7.312 -8.734 -11.766 1 98.5 84 SER A C 1
ATOM 591 O O . SER A 1 84 ? -8.117 -9.438 -11.156 1 98.5 84 SER A O 1
ATOM 593 N N . GLY A 1 85 ? -7.602 -8.109 -12.906 1 97.75 85 GLY A N 1
ATOM 594 C CA . GLY A 1 85 ? -8.938 -8.125 -13.477 1 97.75 85 GLY A CA 1
ATOM 595 C C . GLY A 1 85 ? -9.469 -9.523 -13.727 1 97.75 85 GLY A C 1
ATOM 596 O O . GLY A 1 85 ? -10.672 -9.758 -13.656 1 97.75 85 GLY A O 1
ATOM 597 N N . GLU A 1 86 ? -8.586 -10.523 -13.992 1 97.88 86 GLU A N 1
ATOM 598 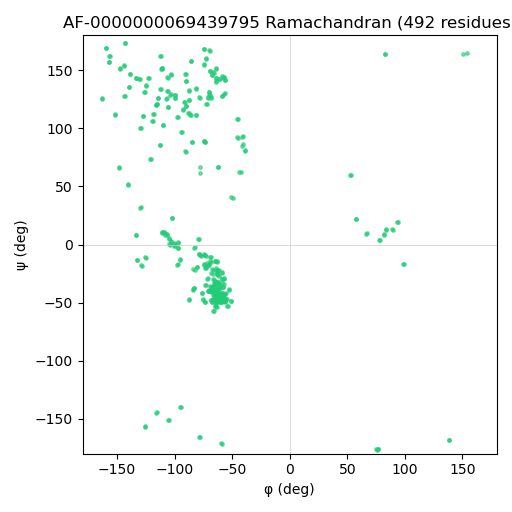C CA . GLU A 1 86 ? -9 -11.898 -14.258 1 97.88 86 GLU A CA 1
ATOM 599 C C . GLU A 1 86 ? -9.656 -12.516 -13.031 1 97.88 86 GLU A C 1
ATOM 601 O O . GLU A 1 86 ? -10.344 -13.539 -13.133 1 97.88 86 GLU A O 1
ATOM 606 N N . HIS A 1 87 ? -9.508 -11.883 -11.875 1 98.44 87 HIS A N 1
ATOM 607 C CA . HIS A 1 87 ? -10.039 -12.414 -10.633 1 98.44 87 HIS A CA 1
ATOM 608 C C . HIS A 1 87 ? -11.266 -11.633 -10.18 1 98.44 87 HIS A C 1
ATOM 610 O O . HIS A 1 87 ? -11.789 -11.859 -9.078 1 98.44 87 HIS A O 1
ATOM 616 N N . GLN A 1 88 ? -11.773 -10.742 -11 1 97.81 88 GLN A N 1
ATOM 617 C CA . GLN A 1 88 ? -12.773 -9.758 -10.602 1 97.81 88 GLN A CA 1
ATOM 618 C C . GLN A 1 88 ? -14.078 -10.445 -10.195 1 97.81 88 GLN A C 1
ATOM 620 O O . GLN A 1 88 ? -14.883 -9.867 -9.453 1 97.81 88 GLN A O 1
ATOM 625 N N . SER A 1 89 ? -14.344 -11.672 -10.594 1 96.94 89 SER A N 1
ATOM 626 C CA . SER A 1 89 ? -15.578 -12.383 -10.273 1 96.94 89 SER A CA 1
ATOM 627 C C . SER A 1 89 ? -15.586 -12.852 -8.828 1 96.94 89 SER A C 1
ATOM 629 O O . SER A 1 89 ? -16.609 -13.32 -8.328 1 96.94 89 SER A O 1
ATOM 631 N N . PHE A 1 90 ? -14.508 -12.742 -8.18 1 98 90 PHE A N 1
ATOM 632 C CA . PHE A 1 90 ? -14.391 -13.195 -6.801 1 98 90 PHE A CA 1
ATOM 633 C C . PHE A 1 90 ? -14.367 -12.008 -5.84 1 98 90 PHE A C 1
ATOM 635 O O . PHE A 1 90 ? -13.562 -11.086 -6.004 1 98 90 PHE A O 1
ATOM 642 N N . ALA A 1 91 ? -15.188 -12.133 -4.82 1 97.81 91 ALA A N 1
ATOM 643 C CA . ALA A 1 91 ? -15.312 -11.039 -3.857 1 97.81 91 ALA A CA 1
ATOM 644 C C . ALA A 1 91 ? -13.984 -10.75 -3.176 1 97.81 91 ALA A C 1
ATOM 646 O O . ALA A 1 91 ? -13.211 -11.672 -2.883 1 97.81 91 ALA A O 1
ATOM 647 N N . GLY A 1 92 ? -13.703 -9.445 -2.93 1 98.31 92 GLY A N 1
ATOM 648 C CA . GLY A 1 92 ? -12.484 -9.016 -2.252 1 98.31 92 GLY A CA 1
ATOM 649 C C . GLY A 1 92 ? -11.406 -8.539 -3.205 1 98.31 92 GLY A C 1
ATOM 650 O O . GLY A 1 92 ? -10.453 -7.871 -2.791 1 98.31 92 GLY A O 1
ATOM 651 N N . THR A 1 93 ? -11.57 -8.883 -4.465 1 98.75 93 THR A N 1
ATOM 652 C CA . THR A 1 93 ? -10.602 -8.461 -5.469 1 98.75 93 THR A CA 1
ATOM 653 C C . THR A 1 93 ? -10.695 -6.957 -5.715 1 98.75 93 THR A C 1
ATOM 655 O O . THR A 1 93 ? -11.789 -6.41 -5.844 1 98.75 93 THR A O 1
ATOM 658 N N . ILE A 1 94 ? -9.594 -6.344 -5.691 1 98.88 94 ILE A N 1
ATOM 659 C CA . ILE A 1 94 ? -9.469 -4.949 -6.094 1 98.88 94 ILE A CA 1
ATOM 660 C C . ILE A 1 94 ? -8.359 -4.812 -7.137 1 98.88 94 ILE A C 1
ATOM 662 O O . ILE A 1 94 ? -7.18 -4.969 -6.824 1 98.88 94 ILE A O 1
ATOM 666 N N . SER A 1 95 ? -8.758 -4.512 -8.367 1 98.94 95 SER A N 1
ATOM 667 C CA . SER A 1 95 ? -7.824 -4.367 -9.484 1 98.94 95 SER A CA 1
ATOM 668 C C . SER A 1 95 ? -7.758 -2.924 -9.969 1 98.94 95 SER A C 1
ATOM 670 O O . SER A 1 95 ? -8.789 -2.271 -10.133 1 98.94 95 SER A O 1
ATOM 672 N N . ILE A 1 96 ? -6.52 -2.43 -10.172 1 98.94 96 ILE A N 1
ATOM 673 C CA . ILE A 1 96 ? -6.41 -1.08 -10.719 1 98.94 96 ILE A CA 1
ATOM 674 C C . ILE A 1 96 ? -6.133 -1.15 -12.219 1 98.94 96 ILE A C 1
ATOM 676 O O . ILE A 1 96 ? -6.039 -0.118 -12.883 1 98.94 96 ILE A O 1
ATOM 680 N N . GLY A 1 97 ? -6.004 -2.365 -12.773 1 98.75 97 GLY A N 1
ATOM 681 C CA . GLY A 1 97 ? -5.875 -2.557 -14.211 1 98.75 97 GLY A CA 1
ATOM 682 C C . GLY A 1 97 ? -4.457 -2.361 -14.719 1 98.75 97 GLY A C 1
ATOM 683 O O . GLY A 1 97 ? -3.631 -1.749 -14.039 1 98.75 97 GLY A O 1
ATOM 684 N N . THR A 1 98 ? -4.227 -2.832 -15.914 1 98.75 98 THR A N 1
ATOM 685 C CA . THR A 1 98 ? -2.904 -2.867 -16.531 1 98.75 98 THR A CA 1
ATOM 686 C C . THR A 1 98 ? -2.414 -1.456 -16.844 1 98.75 98 THR A C 1
ATOM 688 O O . THR A 1 98 ? -1.281 -1.1 -16.516 1 98.75 98 THR A O 1
ATOM 691 N N . GLU A 1 99 ? -3.229 -0.657 -17.438 1 98.81 99 GLU A N 1
ATOM 692 C CA . GLU A 1 99 ? -2.838 0.677 -17.891 1 98.81 99 GLU A CA 1
ATOM 693 C C . GLU A 1 99 ? -2.467 1.566 -16.703 1 98.81 99 GLU A C 1
ATOM 695 O O . GLU A 1 99 ? -1.404 2.191 -16.703 1 98.81 99 GLU A O 1
ATOM 700 N N . VAL A 1 100 ? -3.336 1.595 -15.727 1 98.94 100 VAL A N 1
ATOM 701 C CA . VAL A 1 100 ? -3.115 2.463 -14.57 1 98.94 100 VAL A CA 1
ATOM 702 C C . VAL A 1 100 ? -1.922 1.955 -13.766 1 98.94 100 VAL A C 1
ATOM 704 O O . VAL A 1 100 ? -1.125 2.748 -13.258 1 98.94 100 VAL A O 1
ATOM 707 N N . LEU A 1 101 ? -1.815 0.644 -13.648 1 98.94 101 LEU A N 1
ATOM 708 C CA . LEU A 1 101 ? -0.631 0.107 -12.984 1 98.94 101 LEU A CA 1
ATOM 709 C C . LEU A 1 101 ? 0.642 0.597 -13.672 1 98.94 101 LEU A C 1
ATOM 711 O O . LEU A 1 101 ? 1.587 1.02 -13 1 98.94 101 LEU A O 1
ATOM 715 N N . GLY A 1 102 ? 0.685 0.488 -15 1 98.94 102 GLY A N 1
ATOM 716 C CA . GLY A 1 102 ? 1.843 0.977 -15.727 1 98.94 102 GLY A CA 1
ATOM 717 C C . GLY A 1 102 ? 2.16 2.432 -15.438 1 98.94 102 GLY A C 1
ATOM 718 O O . GLY A 1 102 ? 3.312 2.779 -15.172 1 98.94 102 GLY A O 1
ATOM 719 N N . ARG A 1 103 ? 1.17 3.27 -15.469 1 98.94 103 ARG A N 1
ATOM 720 C CA . ARG A 1 103 ? 1.362 4.695 -15.227 1 98.94 103 ARG A CA 1
ATOM 721 C C . ARG A 1 103 ? 1.82 4.945 -13.789 1 98.94 103 ARG A C 1
ATOM 723 O O . ARG A 1 103 ? 2.648 5.824 -13.539 1 98.94 103 ARG A O 1
ATOM 730 N N . LEU A 1 104 ? 1.215 4.215 -12.875 1 98.94 104 LEU A N 1
ATOM 731 C CA . LEU A 1 104 ? 1.623 4.301 -11.477 1 98.94 104 LEU A CA 1
ATOM 732 C C . LEU A 1 104 ? 3.109 3.996 -11.328 1 98.94 104 LEU A C 1
ATOM 734 O O . LEU A 1 104 ? 3.84 4.754 -10.688 1 98.94 104 LEU A O 1
ATOM 738 N N . LEU A 1 105 ? 3.545 2.92 -11.922 1 99 105 LEU A N 1
ATOM 739 C CA . LEU A 1 105 ? 4.938 2.498 -11.797 1 99 105 LEU A CA 1
ATOM 740 C C . LEU A 1 105 ? 5.871 3.516 -12.445 1 99 105 LEU A C 1
ATOM 742 O O . LEU A 1 105 ? 6.977 3.752 -11.945 1 99 105 LEU A O 1
ATOM 746 N N . VAL A 1 106 ? 5.445 4.129 -13.5 1 98.94 106 VAL A N 1
ATOM 747 C CA . VAL A 1 106 ? 6.258 5.141 -14.172 1 98.94 106 VAL A CA 1
ATOM 748 C C . VAL A 1 106 ? 6.461 6.336 -13.242 1 98.94 106 VAL A C 1
ATOM 750 O O . VAL A 1 106 ? 7.594 6.754 -13 1 98.94 106 VAL A O 1
ATOM 753 N N . GLU A 1 107 ? 5.379 6.898 -12.719 1 98.94 107 GLU A N 1
ATOM 754 C CA . GLU A 1 107 ? 5.5 8.078 -11.867 1 98.94 107 GLU A CA 1
ATOM 755 C C . GLU A 1 107 ? 6.211 7.738 -10.555 1 98.94 107 GLU A C 1
ATOM 757 O O . GLU A 1 107 ? 6.984 8.547 -10.039 1 98.94 107 GLU A O 1
ATOM 762 N N . TYR A 1 108 ? 5.922 6.547 -10.062 1 98.94 108 TYR A N 1
ATOM 763 C CA . TYR A 1 108 ? 6.621 6.039 -8.891 1 98.94 108 TYR A CA 1
ATOM 764 C C . TYR A 1 108 ? 8.133 6.082 -9.094 1 98.94 108 TYR A C 1
ATOM 766 O O . TYR A 1 108 ? 8.852 6.672 -8.281 1 98.94 108 TYR A O 1
ATOM 774 N N . ALA A 1 109 ? 8.578 5.512 -10.156 1 98.94 109 ALA A N 1
ATOM 775 C CA . ALA A 1 109 ? 10.008 5.367 -10.406 1 98.94 109 ALA A CA 1
ATOM 776 C C . ALA A 1 109 ? 10.641 6.711 -10.742 1 98.94 109 ALA A C 1
ATOM 778 O O . ALA A 1 109 ? 11.766 7 -10.312 1 98.94 109 ALA A O 1
ATOM 779 N N . ARG A 1 110 ? 9.945 7.516 -11.523 1 98.88 110 ARG A N 1
ATOM 780 C CA . ARG A 1 110 ? 10.461 8.844 -11.852 1 98.88 110 ARG A CA 1
ATOM 781 C C . ARG A 1 110 ? 10.703 9.664 -10.594 1 98.88 110 ARG A C 1
ATOM 783 O O . ARG A 1 110 ? 11.672 10.422 -10.516 1 98.88 110 ARG A O 1
ATOM 790 N N . SER A 1 111 ? 9.844 9.492 -9.633 1 98.81 111 SER A N 1
ATOM 791 C CA . SER A 1 111 ? 9.992 10.203 -8.367 1 98.81 111 SER A CA 1
ATOM 792 C C . SER A 1 111 ? 11.133 9.617 -7.539 1 98.81 111 SER A C 1
ATOM 794 O O . SER A 1 111 ? 12.023 10.344 -7.102 1 98.81 111 SER A O 1
ATOM 796 N N . ALA A 1 112 ? 11.156 8.305 -7.371 1 98.44 112 ALA A N 1
ATOM 797 C CA . ALA A 1 112 ? 12.094 7.621 -6.484 1 98.44 112 ALA A CA 1
ATOM 798 C C . ALA A 1 112 ? 13.523 7.762 -6.992 1 98.44 112 ALA A C 1
ATOM 800 O O . ALA A 1 112 ? 14.461 7.914 -6.199 1 98.44 112 ALA A O 1
ATOM 801 N N . ILE A 1 113 ? 13.734 7.805 -8.281 1 97.25 113 ILE A N 1
ATOM 802 C CA . ILE A 1 113 ? 15.078 7.766 -8.844 1 97.25 113 ILE A CA 1
ATOM 803 C C . ILE A 1 113 ? 15.773 9.102 -8.617 1 97.25 113 ILE A C 1
ATOM 805 O O . ILE A 1 113 ? 16.984 9.234 -8.852 1 97.25 113 ILE A O 1
ATOM 809 N N . GLN A 1 114 ? 15.023 10.062 -8.164 1 96.38 114 GLN A N 1
ATOM 810 C CA . GLN A 1 114 ? 15.633 11.359 -7.875 1 96.38 114 GLN A CA 1
ATOM 811 C C . GLN A 1 114 ? 16.516 11.289 -6.629 1 96.38 114 GLN A C 1
ATOM 813 O O . GLN A 1 114 ? 17.328 12.18 -6.387 1 96.38 114 GLN A O 1
ATOM 818 N N . TRP A 1 115 ? 16.328 10.227 -5.859 1 96.69 115 TRP A N 1
ATOM 819 C CA . TRP A 1 115 ? 17.125 10.18 -4.645 1 96.69 115 TRP A CA 1
ATOM 820 C C . TRP A 1 115 ? 17.766 8.805 -4.465 1 96.69 115 TRP A C 1
ATOM 822 O O . TRP A 1 115 ? 18.641 8.617 -3.613 1 96.69 115 TRP A O 1
ATOM 832 N N . CYS A 1 116 ? 17.391 7.789 -5.168 1 96.56 116 CYS A N 1
ATOM 833 C CA . CYS A 1 116 ? 18.047 6.488 -5.09 1 96.56 116 CYS A CA 1
ATOM 834 C C . CYS A 1 116 ? 18.781 6.172 -6.387 1 96.56 116 CYS A C 1
ATOM 836 O O . CYS A 1 116 ? 18.531 6.793 -7.422 1 96.56 116 CYS A O 1
ATOM 838 N N . ARG A 1 117 ? 19.688 5.238 -6.316 1 95.94 117 ARG A N 1
ATOM 839 C CA . ARG A 1 117 ? 20.531 4.883 -7.449 1 95.94 117 ARG A CA 1
ATOM 840 C C . ARG A 1 117 ? 19.766 4.066 -8.477 1 95.94 117 ARG A C 1
ATOM 842 O O . ARG A 1 117 ? 19.891 4.293 -9.688 1 95.94 117 ARG A O 1
ATOM 849 N N . ARG A 1 118 ? 19.062 3.082 -7.969 1 97.56 118 ARG A N 1
ATOM 850 C CA . ARG A 1 118 ? 18.328 2.191 -8.852 1 97.56 118 ARG A CA 1
ATOM 851 C C . ARG A 1 118 ? 17.172 1.519 -8.109 1 97.56 118 ARG A C 1
ATOM 853 O O . ARG A 1 118 ? 17.125 1.535 -6.879 1 97.56 118 ARG A O 1
ATOM 860 N N . ILE A 1 119 ? 16.25 1.007 -8.883 1 98.75 119 ILE A N 1
ATOM 861 C CA . ILE A 1 119 ? 15.023 0.423 -8.344 1 98.75 119 ILE A CA 1
ATOM 862 C C . ILE A 1 119 ? 14.852 -0.998 -8.875 1 98.75 119 ILE A C 1
ATOM 864 O O . ILE A 1 119 ? 15.008 -1.24 -10.078 1 98.75 119 ILE A O 1
ATOM 868 N N . VAL A 1 120 ? 14.594 -1.909 -8.016 1 98.88 120 VAL A N 1
ATOM 869 C CA . VAL A 1 120 ? 14.164 -3.24 -8.43 1 98.88 120 VAL A CA 1
ATOM 870 C C . VAL A 1 120 ? 12.742 -3.506 -7.93 1 98.88 120 VAL A C 1
ATOM 872 O O . VAL A 1 120 ? 12.477 -3.414 -6.727 1 98.88 120 VAL A O 1
ATOM 875 N N . ILE A 1 121 ? 11.875 -3.752 -8.836 1 99 121 ILE A N 1
ATOM 876 C CA . ILE A 1 121 ? 10.5 -4.141 -8.516 1 99 121 ILE A CA 1
ATOM 877 C C . ILE A 1 121 ? 10.406 -5.664 -8.414 1 99 121 ILE A C 1
ATOM 879 O O . ILE A 1 121 ? 10.703 -6.375 -9.383 1 99 121 ILE A O 1
ATOM 883 N N . VAL A 1 122 ? 10.031 -6.164 -7.246 1 99 122 VAL A N 1
ATOM 884 C CA . VAL A 1 122 ? 9.859 -7.594 -7.016 1 99 122 VAL A CA 1
ATOM 885 C C . VAL A 1 122 ? 8.383 -7.957 -7.152 1 99 122 VAL A C 1
ATOM 887 O O . VAL A 1 122 ? 7.57 -7.637 -6.281 1 99 122 VAL A O 1
ATOM 890 N N . ASN A 1 123 ? 8.062 -8.648 -8.172 1 98.94 123 ASN A N 1
ATOM 891 C CA . ASN A 1 123 ? 6.68 -8.836 -8.594 1 98.94 123 ASN A CA 1
ATOM 892 C C . ASN A 1 123 ? 6.141 -10.188 -8.141 1 98.94 123 ASN A C 1
ATOM 894 O O . ASN A 1 123 ? 6.719 -11.234 -8.453 1 98.94 123 ASN A O 1
ATOM 898 N N . GLY A 1 124 ? 4.98 -10.148 -7.488 1 98.81 124 GLY A N 1
ATOM 899 C CA . GLY A 1 124 ? 4.41 -11.375 -6.938 1 98.81 124 GLY A CA 1
ATOM 900 C C . GLY A 1 124 ? 3.152 -11.82 -7.656 1 98.81 124 GLY A C 1
ATOM 901 O O . GLY A 1 124 ? 2.492 -12.773 -7.23 1 98.81 124 GLY A O 1
ATOM 902 N N . HIS A 1 125 ? 2.852 -11.188 -8.805 1 98.44 125 HIS A N 1
ATOM 903 C CA . HIS A 1 125 ? 1.583 -11.477 -9.469 1 98.44 125 HIS A CA 1
ATOM 904 C C . HIS A 1 125 ? 1.731 -11.453 -10.984 1 98.44 125 HIS A C 1
ATOM 906 O O . HIS A 1 125 ? 2.201 -10.469 -11.547 1 98.44 125 HIS A O 1
ATOM 912 N N . GLY A 1 126 ? 1.306 -12.492 -11.625 1 96.75 126 GLY A N 1
ATOM 913 C CA . GLY A 1 126 ? 1.461 -12.625 -13.062 1 96.75 126 GLY A CA 1
ATOM 914 C C . GLY A 1 126 ? 0.724 -11.555 -13.844 1 96.75 126 GLY A C 1
ATOM 915 O O . GLY A 1 126 ? 1.197 -11.102 -14.891 1 96.75 126 GLY A O 1
ATOM 916 N N . GLY A 1 127 ? -0.469 -11.141 -13.398 1 97.12 127 GLY A N 1
ATOM 917 C CA . GLY A 1 127 ? -1.28 -10.148 -14.086 1 97.12 127 GLY A CA 1
ATOM 918 C C . GLY A 1 127 ? -0.616 -8.789 -14.164 1 97.12 127 GLY A C 1
ATOM 919 O O . GLY A 1 127 ? -1.025 -7.938 -14.961 1 97.12 127 GLY A O 1
ATOM 920 N N . ASN A 1 128 ? 0.415 -8.547 -13.406 1 98.81 128 ASN A N 1
ATOM 921 C CA . ASN A 1 128 ? 1.103 -7.266 -13.359 1 98.81 128 ASN A CA 1
ATOM 922 C C . ASN A 1 128 ? 2.08 -7.109 -14.523 1 98.81 128 ASN A C 1
ATOM 924 O O . ASN A 1 128 ? 2.535 -6 -14.812 1 98.81 128 ASN A O 1
ATOM 928 N N . ILE A 1 129 ? 2.467 -8.211 -15.141 1 98.31 129 ILE A N 1
ATOM 929 C CA . ILE A 1 129 ? 3.672 -8.273 -15.961 1 98.31 129 ILE A CA 1
ATOM 930 C C . ILE A 1 129 ? 3.527 -7.344 -17.156 1 98.31 129 ILE A C 1
ATOM 932 O O . ILE A 1 129 ? 4.461 -6.617 -17.5 1 98.31 129 ILE A O 1
ATOM 936 N N . GLN A 1 130 ? 2.385 -7.355 -17.812 1 98.38 130 GLN A N 1
ATOM 937 C CA . GLN A 1 130 ? 2.229 -6.508 -18.984 1 98.38 130 GLN A CA 1
ATOM 938 C C . GLN A 1 130 ? 2.443 -5.039 -18.641 1 98.38 130 GLN A C 1
ATOM 940 O O . GLN A 1 130 ? 3.18 -4.332 -19.328 1 98.38 130 GLN A O 1
ATOM 945 N N . GLY A 1 131 ? 1.764 -4.527 -17.562 1 98.81 131 GLY A N 1
ATOM 946 C CA . GLY A 1 131 ? 1.956 -3.156 -17.109 1 98.81 131 GLY A CA 1
ATOM 947 C C . GLY A 1 131 ? 3.367 -2.881 -16.625 1 98.81 131 GLY A C 1
ATOM 948 O O . GLY A 1 131 ? 3.928 -1.817 -16.906 1 98.81 131 GLY A O 1
ATOM 949 N N . LEU A 1 132 ? 3.895 -3.82 -15.961 1 98.88 132 LEU A N 1
ATOM 950 C CA . LEU A 1 132 ? 5.242 -3.729 -15.398 1 98.88 132 LEU A CA 1
ATOM 951 C C . LEU A 1 132 ? 6.281 -3.615 -16.516 1 98.88 132 LEU A C 1
ATOM 953 O O . LEU A 1 132 ? 7.137 -2.727 -16.484 1 98.88 132 LEU A O 1
ATOM 957 N N . VAL A 1 133 ? 6.199 -4.445 -17.484 1 98.88 133 VAL A N 1
ATOM 958 C CA . VAL A 1 133 ? 7.141 -4.445 -18.609 1 98.88 133 VAL A CA 1
ATOM 959 C C . VAL A 1 133 ? 7.035 -3.133 -19.375 1 98.88 133 VAL A C 1
ATOM 961 O O . VAL A 1 133 ? 8.047 -2.516 -19.703 1 98.88 133 VAL A O 1
ATOM 964 N N . SER A 1 134 ? 5.828 -2.729 -19.656 1 98.88 134 SER A N 1
ATOM 965 C CA . SER A 1 134 ? 5.621 -1.467 -20.359 1 98.88 134 SER A CA 1
ATOM 966 C C . SER A 1 134 ? 6.266 -0.305 -19.609 1 98.88 134 SER A C 1
ATOM 968 O O . SER A 1 134 ? 6.969 0.513 -20.203 1 98.88 134 SER A O 1
ATOM 970 N N . ALA A 1 135 ? 6.047 -0.247 -18.328 1 98.94 135 ALA A N 1
ATOM 971 C CA . ALA A 1 135 ? 6.582 0.832 -17.5 1 98.94 135 ALA A CA 1
ATOM 972 C C . ALA A 1 135 ? 8.109 0.797 -17.469 1 98.94 135 ALA A C 1
ATOM 974 O O . ALA A 1 135 ? 8.766 1.822 -17.688 1 98.94 135 ALA A O 1
ATOM 975 N N . VAL A 1 136 ? 8.664 -0.359 -17.234 1 98.94 136 VAL A N 1
ATOM 976 C CA . VAL A 1 136 ? 10.109 -0.479 -17.078 1 98.94 136 VAL A CA 1
ATOM 977 C C . VAL A 1 136 ? 10.812 -0.188 -18.406 1 98.94 136 VAL A C 1
ATOM 979 O O . VAL A 1 136 ? 11.852 0.468 -18.422 1 98.94 136 VAL A O 1
ATOM 982 N N . ARG A 1 137 ? 10.234 -0.668 -19.516 1 98.88 137 ARG A N 1
ATOM 983 C CA . ARG A 1 137 ? 10.797 -0.338 -20.828 1 98.88 137 ARG A CA 1
ATOM 984 C C . ARG A 1 137 ? 10.859 1.172 -21.031 1 98.88 137 ARG A C 1
ATOM 986 O O . ARG A 1 137 ? 11.875 1.704 -21.469 1 98.88 137 ARG A O 1
ATOM 993 N N . LEU A 1 138 ? 9.789 1.847 -20.75 1 98.88 138 LEU A N 1
ATOM 994 C CA . LEU A 1 138 ? 9.75 3.297 -20.906 1 98.88 138 LEU A CA 1
ATOM 995 C C . LEU A 1 138 ? 10.805 3.961 -20.016 1 98.88 138 LEU A C 1
ATOM 997 O O . LEU A 1 138 ? 11.562 4.812 -20.469 1 98.88 138 LEU A O 1
ATOM 1001 N N . LEU A 1 139 ? 10.828 3.562 -18.781 1 98.94 139 LEU A N 1
ATOM 1002 C CA . LEU A 1 139 ? 11.75 4.156 -17.812 1 98.94 139 LEU A CA 1
ATOM 1003 C C . LEU A 1 139 ? 13.195 3.951 -18.25 1 98.94 139 LEU A C 1
ATOM 1005 O O . LEU A 1 139 ? 14.008 4.875 -18.172 1 98.94 139 LEU A O 1
ATOM 1009 N N . ARG A 1 140 ? 13.5 2.812 -18.688 1 98.69 140 ARG A N 1
ATOM 1010 C CA . ARG A 1 140 ? 14.859 2.535 -19.141 1 98.69 140 ARG A CA 1
ATOM 1011 C C . ARG A 1 140 ? 15.18 3.305 -20.422 1 98.69 140 ARG A C 1
ATOM 1013 O O . ARG A 1 140 ? 16.312 3.742 -20.609 1 98.69 140 ARG A O 1
ATOM 1020 N N . SER A 1 141 ? 14.227 3.461 -21.297 1 98.69 141 SER A N 1
ATOM 1021 C CA . SER A 1 141 ? 14.43 4.277 -22.5 1 98.69 141 SER A CA 1
ATOM 1022 C C . SER A 1 141 ? 14.727 5.727 -22.125 1 98.69 141 SER A C 1
ATOM 1024 O O . SER A 1 141 ? 15.367 6.449 -22.891 1 98.69 141 SER A O 1
ATOM 1026 N N . GLU A 1 142 ? 14.25 6.133 -20.969 1 98.5 142 GLU A N 1
ATOM 1027 C CA . GLU A 1 142 ? 14.508 7.473 -20.453 1 98.5 142 GLU A CA 1
ATOM 1028 C C . GLU A 1 142 ? 15.852 7.539 -19.75 1 98.5 142 GLU A C 1
ATOM 1030 O O . GLU A 1 142 ? 16.234 8.586 -19.219 1 98.5 142 GLU A O 1
ATOM 1035 N N . GLY A 1 143 ? 16.547 6.488 -19.641 1 98.12 143 GLY A N 1
ATOM 1036 C CA . GLY A 1 143 ? 17.859 6.449 -19 1 98.12 143 GLY A CA 1
ATOM 1037 C C . GLY A 1 143 ? 17.797 6.164 -17.516 1 98.12 143 GLY A C 1
ATOM 1038 O O . GLY A 1 143 ? 18.766 6.383 -16.797 1 98.12 143 GLY A O 1
ATOM 1039 N N . ARG A 1 144 ? 16.656 5.75 -17.047 1 98.12 144 ARG A N 1
ATOM 1040 C CA . ARG A 1 144 ? 16.484 5.473 -15.625 1 98.12 144 ARG A CA 1
ATOM 1041 C C . ARG A 1 144 ? 16.828 4.02 -15.305 1 98.12 144 ARG A C 1
ATOM 1043 O O . ARG A 1 144 ? 16.484 3.115 -16.078 1 98.12 144 ARG A O 1
ATOM 1050 N N . ASP A 1 145 ? 17.469 3.787 -14.203 1 98.12 145 ASP A N 1
ATOM 1051 C CA . ASP A 1 145 ? 17.969 2.469 -13.836 1 98.12 145 ASP A CA 1
ATOM 1052 C C . ASP A 1 145 ? 16.938 1.69 -13.031 1 98.12 145 ASP A C 1
ATOM 1054 O O . ASP A 1 145 ? 17.031 1.598 -11.805 1 98.12 145 ASP A O 1
ATOM 1058 N N . VAL A 1 146 ? 16.016 1.131 -13.695 1 98.88 146 VAL A N 1
ATOM 1059 C CA . VAL A 1 146 ? 14.906 0.369 -13.117 1 98.88 146 VAL A CA 1
ATOM 1060 C C . VAL A 1 146 ? 14.867 -1.026 -13.734 1 98.88 146 VAL A C 1
ATOM 1062 O O . VAL A 1 146 ? 15.047 -1.182 -14.945 1 98.88 146 VAL A O 1
ATOM 1065 N N . ALA A 1 147 ? 14.656 -2.023 -12.93 1 98.94 147 ALA A N 1
ATOM 1066 C CA . ALA A 1 147 ? 14.5 -3.41 -13.359 1 98.94 147 ALA A CA 1
ATOM 1067 C C . ALA A 1 147 ? 13.461 -4.133 -12.5 1 98.94 147 ALA A C 1
ATOM 1069 O O . ALA A 1 147 ? 12.906 -3.551 -11.562 1 98.94 147 ALA A O 1
ATOM 1070 N N . TRP A 1 148 ? 13.172 -5.344 -12.906 1 98.94 148 TRP A N 1
ATOM 1071 C CA . TRP A 1 148 ? 12.203 -6.098 -12.117 1 98.94 148 TRP A CA 1
ATOM 1072 C C . TRP A 1 148 ? 12.57 -7.578 -12.078 1 98.94 148 TRP A C 1
ATOM 1074 O O . TRP A 1 148 ? 13.375 -8.047 -12.891 1 98.94 148 TRP A O 1
ATOM 1084 N N . TRP A 1 149 ? 12.141 -8.219 -11.039 1 98.88 149 TRP A N 1
ATOM 1085 C CA . TRP A 1 149 ? 12.336 -9.648 -10.82 1 98.88 149 TRP A CA 1
ATOM 1086 C C . TRP A 1 149 ? 11.016 -10.328 -10.461 1 98.88 149 TRP A C 1
ATOM 1088 O O . TRP A 1 149 ? 10.172 -9.75 -9.773 1 98.88 149 TRP A O 1
ATOM 1098 N N . ALA A 1 150 ? 10.781 -11.531 -10.93 1 98.56 150 ALA A N 1
ATOM 1099 C CA . ALA A 1 150 ? 9.516 -12.227 -10.758 1 98.56 150 ALA A CA 1
ATOM 1100 C C . ALA A 1 150 ? 9.625 -13.305 -9.68 1 98.56 150 ALA A C 1
ATOM 1102 O O . ALA A 1 150 ? 10.516 -14.156 -9.727 1 98.56 150 ALA A O 1
ATOM 1103 N N . CYS A 1 151 ? 8.664 -13.258 -8.727 1 98.44 151 CYS A N 1
ATOM 1104 C CA . CYS A 1 151 ? 8.5 -14.375 -7.809 1 98.44 151 CYS A CA 1
ATOM 1105 C C . CYS A 1 151 ? 7.855 -15.57 -8.508 1 98.44 151 CYS A C 1
ATOM 1107 O O . CYS A 1 151 ? 6.629 -15.68 -8.547 1 98.44 151 CYS A O 1
ATOM 1109 N N . ALA A 1 152 ? 8.648 -16.375 -9.078 1 94.25 152 ALA A N 1
ATOM 1110 C CA . ALA A 1 152 ? 8.125 -17.531 -9.82 1 94.25 152 ALA A CA 1
ATOM 1111 C C . ALA A 1 152 ? 8.969 -18.781 -9.562 1 94.25 152 ALA A C 1
ATOM 1113 O O . ALA A 1 152 ? 10.172 -18.672 -9.305 1 94.25 152 ALA A O 1
ATOM 1114 N N . VAL A 1 153 ? 8.258 -19.828 -9.586 1 93.62 153 VAL A N 1
ATOM 1115 C CA . VAL A 1 153 ? 8.891 -21.141 -9.477 1 93.62 153 VAL A CA 1
ATOM 1116 C C . VAL A 1 153 ? 8.703 -21.922 -10.781 1 93.62 153 VAL A C 1
ATOM 1118 O O . VAL A 1 153 ? 7.578 -22.078 -11.258 1 93.62 153 VAL A O 1
ATOM 1121 N N . GLU A 1 154 ? 9.812 -22.391 -11.336 1 90.19 154 GLU A N 1
ATOM 1122 C CA . GLU A 1 154 ? 9.742 -23.172 -12.57 1 90.19 154 GLU A CA 1
ATOM 1123 C C . GLU A 1 154 ? 8.883 -24.422 -12.375 1 90.19 154 GLU A C 1
ATOM 1125 O O . GLU A 1 154 ? 9.062 -25.156 -11.414 1 90.19 154 GLU A O 1
ATOM 1130 N N . GLY A 1 155 ? 7.938 -24.578 -13.258 1 90.44 155 GLY A N 1
ATOM 1131 C CA . GLY A 1 155 ? 7.082 -25.766 -13.195 1 90.44 155 GLY A CA 1
ATOM 1132 C C . GLY A 1 155 ? 6.012 -25.672 -12.125 1 90.44 155 GLY A C 1
ATOM 1133 O O . GLY A 1 155 ? 5.289 -26.641 -11.883 1 90.44 155 GLY A O 1
ATOM 1134 N N . GLY A 1 156 ? 5.949 -24.578 -11.484 1 93.44 156 GLY A N 1
ATOM 1135 C CA . GLY A 1 156 ? 4.961 -24.406 -10.43 1 93.44 156 GLY A CA 1
ATOM 1136 C C . GLY A 1 156 ? 3.555 -24.203 -10.969 1 93.44 156 GLY A C 1
ATOM 1137 O O . GLY A 1 156 ? 3.373 -23.812 -12.117 1 93.44 156 GLY A O 1
ATOM 1138 N N . ASP A 1 157 ? 2.607 -24.562 -10.117 1 94.06 157 ASP A N 1
ATOM 1139 C CA . ASP A 1 157 ? 1.22 -24.344 -10.523 1 94.06 157 ASP A CA 1
ATOM 1140 C C . ASP A 1 157 ? 0.873 -22.859 -10.562 1 94.06 157 ASP A C 1
ATOM 1142 O O . ASP A 1 157 ? 1.624 -22.031 -10.055 1 94.06 157 ASP A O 1
ATOM 1146 N N . ALA A 1 158 ? -0.26 -22.547 -11.172 1 93.06 158 ALA A N 1
ATOM 1147 C CA . ALA A 1 158 ? -0.519 -21.203 -11.695 1 93.06 158 ALA A CA 1
ATOM 1148 C C . ALA A 1 158 ? -1.047 -20.281 -10.602 1 93.06 158 ALA A C 1
ATOM 1150 O O . ALA A 1 158 ? -0.703 -19.094 -10.562 1 93.06 158 ALA A O 1
ATOM 1151 N N . HIS A 1 159 ? -1.888 -20.75 -9.711 1 97.94 159 HIS A N 1
ATOM 1152 C CA . HIS A 1 159 ? -2.551 -19.812 -8.805 1 97.94 159 HIS A CA 1
ATOM 1153 C C . HIS A 1 159 ? -3.152 -20.547 -7.609 1 97.94 159 HIS A C 1
ATOM 1155 O O . HIS A 1 159 ? -3.951 -21.469 -7.773 1 97.94 159 HIS A O 1
ATOM 1161 N N . ALA A 1 160 ? -2.775 -20.094 -6.445 1 98.69 160 ALA A N 1
ATOM 1162 C CA . ALA A 1 160 ? -3.336 -20.578 -5.188 1 98.69 160 ALA A CA 1
ATOM 1163 C C . ALA A 1 160 ? -3.15 -22.094 -5.055 1 98.69 160 ALA A C 1
ATOM 1165 O O . ALA A 1 160 ? -3.98 -22.781 -4.457 1 98.69 160 ALA A O 1
ATOM 1166 N N . GLY A 1 161 ? -2.221 -22.656 -5.746 1 98.5 161 GLY A N 1
ATOM 1167 C CA . GLY A 1 161 ? -1.949 -24.078 -5.703 1 98.5 161 GLY A CA 1
ATOM 1168 C C . GLY A 1 161 ? -0.854 -24.453 -4.723 1 98.5 161 GLY A C 1
ATOM 1169 O O . GLY A 1 161 ? -0.805 -23.922 -3.609 1 98.5 161 GLY A O 1
ATOM 1170 N N . HIS A 1 162 ? -0.004 -25.406 -5.148 1 98.56 162 HIS A N 1
ATOM 1171 C CA . HIS A 1 162 ? 1.068 -25.922 -4.301 1 98.56 162 HIS A CA 1
ATOM 1172 C C . HIS A 1 162 ? 2.061 -24.812 -3.941 1 98.56 162 HIS A C 1
ATOM 1174 O O . HIS A 1 162 ? 2.43 -24.672 -2.773 1 98.56 162 HIS A O 1
ATOM 1180 N N . VAL A 1 163 ? 2.494 -24 -4.887 1 98.69 163 VAL A N 1
ATOM 1181 C CA . VAL A 1 163 ? 3.58 -23.047 -4.707 1 98.69 163 VAL A CA 1
ATOM 1182 C C . VAL A 1 163 ? 3.158 -21.969 -3.713 1 98.69 163 VAL A C 1
ATOM 1184 O O . VAL A 1 163 ? 3.771 -21.812 -2.652 1 98.69 163 VAL A O 1
ATOM 1187 N N . GLU A 1 164 ? 2.061 -21.281 -3.998 1 98.94 164 GLU A N 1
ATOM 1188 C CA . GLU A 1 164 ? 1.655 -20.156 -3.158 1 98.94 164 GLU A CA 1
ATOM 1189 C C . GLU A 1 164 ? 1.215 -20.625 -1.775 1 98.94 164 GLU A C 1
ATOM 1191 O O . GLU A 1 164 ? 1.499 -19.969 -0.77 1 98.94 164 GLU A O 1
ATOM 1196 N N . THR A 1 165 ? 0.548 -21.734 -1.755 1 98.94 165 THR A N 1
ATOM 1197 C CA . THR A 1 165 ? 0.12 -22.281 -0.469 1 98.94 165 THR A CA 1
ATOM 1198 C C . THR A 1 165 ? 1.326 -22.672 0.379 1 98.94 165 THR A C 1
ATOM 1200 O O . THR A 1 165 ? 1.376 -22.375 1.573 1 98.94 165 THR A O 1
ATOM 1203 N N . SER A 1 166 ? 2.293 -23.297 -0.202 1 98.94 166 SER A N 1
ATOM 1204 C CA . SER A 1 166 ? 3.5 -23.672 0.523 1 98.94 166 SER A CA 1
ATOM 1205 C C . SER A 1 166 ? 4.234 -22.453 1.056 1 98.94 166 SER A C 1
ATOM 1207 O O . SER A 1 166 ? 4.668 -22.438 2.209 1 98.94 166 SER A O 1
ATOM 1209 N N . LEU A 1 167 ? 4.359 -21.469 0.187 1 98.94 167 LEU A N 1
ATOM 1210 C CA . LEU A 1 167 ? 5.027 -20.25 0.598 1 98.94 167 LEU A CA 1
ATOM 1211 C C . LEU A 1 167 ? 4.316 -19.609 1.785 1 98.94 167 LEU A C 1
ATOM 1213 O O . LEU A 1 167 ? 4.957 -19.219 2.762 1 98.94 167 LEU A O 1
ATOM 1217 N N . LEU A 1 168 ? 2.986 -19.562 1.793 1 98.94 168 LEU A N 1
ATOM 1218 C CA . LEU A 1 168 ? 2.264 -18.922 2.885 1 98.94 168 LEU A CA 1
ATOM 1219 C C . LEU A 1 168 ? 2.299 -19.781 4.145 1 98.94 168 LEU A C 1
ATOM 1221 O O . LEU A 1 168 ? 2.33 -19.266 5.258 1 98.94 168 LEU A O 1
ATOM 1225 N N . LEU A 1 169 ? 2.271 -21.078 3.953 1 98.94 169 LEU A N 1
ATOM 1226 C CA . LEU A 1 169 ? 2.406 -21.953 5.117 1 98.94 169 LEU A CA 1
ATOM 1227 C C . LEU A 1 169 ? 3.715 -21.688 5.848 1 98.94 169 LEU A C 1
ATOM 1229 O O . LEU A 1 169 ? 3.797 -21.859 7.066 1 98.94 169 LEU A O 1
ATOM 1233 N N . HIS A 1 170 ? 4.691 -21.266 5.109 1 98.88 170 HIS A N 1
ATOM 1234 C CA . HIS A 1 170 ? 5.984 -20.953 5.711 1 98.88 170 HIS A CA 1
ATOM 1235 C C . HIS A 1 170 ? 6.031 -19.516 6.211 1 98.88 170 HIS A C 1
ATOM 1237 O O . HIS A 1 170 ? 6.441 -19.266 7.348 1 98.88 170 HIS A O 1
ATOM 1243 N N . ILE A 1 171 ? 5.598 -18.531 5.387 1 98.75 171 ILE A N 1
ATOM 1244 C CA . ILE A 1 171 ? 5.758 -17.094 5.641 1 98.75 171 ILE A CA 1
ATOM 1245 C C . ILE A 1 171 ? 4.742 -16.641 6.684 1 98.75 171 ILE A C 1
ATOM 1247 O O . ILE A 1 171 ? 5.055 -15.805 7.539 1 98.75 171 ILE A O 1
ATOM 1251 N N . SER A 1 172 ? 3.562 -17.125 6.566 1 98.69 172 SER A N 1
ATOM 1252 C CA . SER A 1 172 ? 2.43 -16.641 7.348 1 98.69 172 SER A CA 1
ATOM 1253 C C . SER A 1 172 ? 1.431 -17.766 7.621 1 98.69 172 SER A C 1
ATOM 1255 O O . SER A 1 172 ? 0.27 -17.672 7.211 1 98.69 172 SER A O 1
ATOM 1257 N N . PRO A 1 173 ? 1.807 -18.75 8.375 1 98.75 173 PRO A N 1
ATOM 1258 C CA . PRO A 1 173 ? 0.954 -19.922 8.547 1 98.75 173 PRO A CA 1
ATOM 1259 C C . PRO A 1 173 ? -0.386 -19.594 9.203 1 98.75 173 PRO A C 1
ATOM 1261 O O . PRO A 1 173 ? -1.388 -20.266 8.938 1 98.75 173 PRO A O 1
ATOM 1264 N N . ASP A 1 174 ? -0.481 -18.516 9.938 1 98.5 174 ASP A N 1
ATOM 1265 C CA . ASP A 1 174 ? -1.665 -18.188 10.727 1 98.5 174 ASP A CA 1
ATOM 1266 C C . ASP A 1 174 ? -2.807 -17.703 9.844 1 98.5 174 ASP A C 1
ATOM 1268 O O . ASP A 1 174 ? -3.961 -17.672 10.273 1 98.5 174 ASP A O 1
ATOM 1272 N N . VAL A 1 175 ? -2.516 -17.312 8.633 1 98.5 175 VAL A N 1
ATOM 1273 C CA . VAL A 1 175 ? -3.574 -16.766 7.793 1 98.5 175 VAL A CA 1
ATOM 1274 C C . VAL A 1 175 ? -3.992 -17.797 6.742 1 98.5 175 VAL A C 1
ATOM 1276 O O . VAL A 1 175 ? -4.805 -17.5 5.863 1 98.5 175 VAL A O 1
ATOM 1279 N N . VAL A 1 176 ? -3.475 -18.984 6.777 1 98.81 176 VAL A N 1
ATOM 1280 C CA . VAL A 1 176 ? -3.865 -20.062 5.875 1 98.81 176 VAL A CA 1
ATOM 1281 C C . VAL A 1 176 ? -4.988 -20.875 6.504 1 98.81 176 VAL A C 1
ATOM 1283 O O . VAL A 1 176 ? -4.848 -21.391 7.617 1 98.81 176 VAL A O 1
ATOM 1286 N N . ARG A 1 177 ? -6.086 -20.969 5.812 1 98.38 177 ARG A N 1
ATOM 1287 C CA . ARG A 1 177 ? -7.191 -21.812 6.258 1 98.38 177 ARG A CA 1
ATOM 1288 C C . ARG A 1 177 ? -6.988 -23.25 5.82 1 98.38 177 ARG A C 1
ATOM 1290 O O . ARG A 1 177 ? -7.648 -23.719 4.887 1 98.38 177 ARG A O 1
ATOM 1297 N N . ARG A 1 178 ? -6.34 -24.016 6.578 1 97.88 178 ARG A N 1
ATOM 1298 C CA . ARG A 1 178 ? -5.891 -25.344 6.203 1 97.88 178 ARG A CA 1
ATOM 1299 C C . ARG A 1 178 ? -7.074 -26.281 5.992 1 97.88 178 ARG A C 1
ATOM 1301 O O . ARG A 1 178 ? -7.023 -27.172 5.145 1 97.88 178 ARG A O 1
ATOM 1308 N N . GLU A 1 179 ? -8.133 -26.031 6.703 1 97.62 179 GLU A N 1
ATOM 1309 C CA . GLU A 1 179 ? -9.305 -26.891 6.645 1 97.62 179 GLU A CA 1
ATOM 1310 C C . GLU A 1 179 ? -10.125 -26.625 5.383 1 97.62 179 GLU A C 1
ATOM 1312 O O . GLU A 1 179 ? -11.023 -27.406 5.047 1 97.62 179 GLU A O 1
ATOM 1317 N N . GLU A 1 180 ? -9.766 -25.578 4.66 1 97.81 180 GLU A N 1
ATOM 1318 C CA . GLU A 1 180 ? -10.555 -25.188 3.496 1 97.81 180 GLU A CA 1
ATOM 1319 C C . GLU A 1 180 ? -9.797 -25.453 2.199 1 97.81 180 GLU A C 1
ATOM 1321 O O . GLU A 1 180 ? -10.195 -24.969 1.132 1 97.81 180 GLU A O 1
ATOM 1326 N N . VAL A 1 181 ? -8.703 -26.156 2.312 1 98.19 181 VAL A N 1
ATOM 1327 C CA . VAL A 1 181 ? -7.863 -26.422 1.15 1 98.19 181 VAL A CA 1
ATOM 1328 C C . VAL A 1 181 ? -8.578 -27.406 0.215 1 98.19 181 VAL A C 1
ATOM 1330 O O . VAL A 1 181 ? -9.055 -28.453 0.648 1 98.19 181 VAL A O 1
ATOM 1333 N N . LEU A 1 182 ? -8.688 -27.016 -1.037 1 97.75 182 LEU A N 1
ATOM 1334 C CA . LEU A 1 182 ? -9.32 -27.828 -2.07 1 97.75 182 LEU A CA 1
ATOM 1335 C C . LEU A 1 182 ? -8.547 -27.75 -3.381 1 97.75 182 LEU A C 1
ATOM 1337 O O . LEU A 1 182 ? -8.117 -26.656 -3.781 1 97.75 182 LEU A O 1
ATOM 1341 N N . ALA A 1 183 ? -8.367 -28.953 -3.986 1 98.25 183 ALA A N 1
ATOM 1342 C CA . ALA A 1 183 ? -7.746 -28.922 -5.305 1 98.25 183 ALA A CA 1
ATOM 1343 C C . ALA A 1 183 ? -8.625 -28.188 -6.316 1 98.25 183 ALA A C 1
ATOM 1345 O O . ALA A 1 183 ? -9.852 -28.328 -6.301 1 98.25 183 ALA A O 1
ATOM 1346 N N . GLY A 1 184 ? -7.969 -27.422 -7.176 1 98.12 184 GLY A N 1
ATOM 1347 C CA . GLY A 1 184 ? -8.672 -26.719 -8.234 1 98.12 184 GLY A CA 1
ATOM 1348 C C . GLY A 1 184 ? -8.469 -27.328 -9.602 1 98.12 184 GLY A C 1
ATOM 1349 O O . GLY A 1 184 ? -8.445 -28.562 -9.742 1 98.12 184 GLY A O 1
ATOM 1350 N N . ASN A 1 185 ? -8.547 -26.469 -10.609 1 98.19 185 ASN A N 1
ATOM 1351 C CA . ASN A 1 185 ? -8.289 -26.891 -11.984 1 98.19 185 ASN A CA 1
ATOM 1352 C C . ASN A 1 185 ? -6.801 -27.156 -12.211 1 98.19 185 ASN A C 1
ATOM 1354 O O . ASN A 1 185 ? -5.98 -26.25 -12.062 1 98.19 185 ASN A O 1
ATOM 1358 N N . VAL A 1 186 ? -6.438 -28.328 -12.594 1 96.94 186 VAL A N 1
ATOM 1359 C CA . VAL A 1 186 ? -5.031 -28.719 -12.68 1 96.94 186 VAL A CA 1
ATOM 1360 C C . VAL A 1 186 ? -4.613 -28.828 -14.141 1 96.94 186 VAL A C 1
ATOM 1362 O O . VAL A 1 186 ? -3.518 -29.297 -14.453 1 96.94 186 VAL A O 1
ATOM 1365 N N . ALA A 1 187 ? -5.496 -28.391 -15.055 1 95.94 187 ALA A N 1
ATOM 1366 C CA . ALA A 1 187 ? -5.141 -28.406 -16.469 1 95.94 187 ALA A CA 1
ATOM 1367 C C . ALA A 1 187 ? -3.973 -27.469 -16.75 1 95.94 187 ALA A C 1
ATOM 1369 O O . ALA A 1 187 ? -3.773 -26.484 -16.031 1 95.94 187 ALA A O 1
ATOM 1370 N N . PRO A 1 188 ? -3.18 -27.828 -17.797 1 93 188 PRO A N 1
ATOM 1371 C CA . PRO A 1 188 ? -2.082 -26.922 -18.172 1 93 188 PRO A CA 1
ATOM 1372 C C . PRO A 1 188 ? -2.564 -25.516 -18.531 1 93 188 PRO A C 1
ATOM 1374 O O . PRO A 1 188 ? -3.625 -25.375 -19.141 1 93 188 PRO A O 1
ATOM 1377 N N . LEU A 1 189 ? -1.723 -24.562 -18.141 1 89.81 189 LEU A N 1
ATOM 1378 C CA . LEU A 1 189 ? -2.094 -23.156 -18.312 1 89.81 189 LEU A CA 1
ATOM 1379 C C . LEU A 1 189 ? -2.438 -22.859 -19.766 1 89.81 189 LEU A C 1
ATOM 1381 O O . LEU A 1 189 ? -3.373 -22.109 -20.047 1 89.81 189 LEU A O 1
ATOM 1385 N N . HIS A 1 190 ? -1.68 -23.375 -20.719 1 90.62 190 HIS A N 1
ATOM 1386 C CA . HIS A 1 190 ? -1.893 -23.078 -22.125 1 90.62 190 HIS A CA 1
ATOM 1387 C C . HIS A 1 190 ? -3.297 -23.484 -22.562 1 90.62 190 HIS A C 1
ATOM 1389 O O . HIS A 1 190 ? -3.85 -22.891 -23.5 1 90.62 190 HIS A O 1
ATOM 1395 N N . GLU A 1 191 ? -3.924 -24.453 -21.859 1 94 191 GLU A N 1
ATOM 1396 C CA . GLU A 1 191 ? -5.285 -24.875 -22.156 1 94 191 GLU A CA 1
ATOM 1397 C C . GLU A 1 191 ? -6.309 -23.938 -21.516 1 94 191 GLU A C 1
ATOM 1399 O O . GLU A 1 191 ? -7.461 -23.875 -21.953 1 94 191 GLU A O 1
ATOM 1404 N N . LEU A 1 192 ? -5.832 -23.281 -20.531 1 94.5 192 LEU A N 1
ATOM 1405 C CA . LEU A 1 192 ? -6.77 -22.5 -19.734 1 94.5 192 LEU A CA 1
ATOM 1406 C C . LEU A 1 192 ? -6.777 -21.047 -20.172 1 94.5 192 LEU A C 1
ATOM 1408 O O . LEU A 1 192 ? -7.703 -20.297 -19.828 1 94.5 192 LEU A O 1
ATOM 1412 N N . MET A 1 193 ? -5.777 -20.625 -20.891 1 91.62 193 MET A N 1
ATOM 1413 C CA . MET A 1 193 ? -5.539 -19.219 -21.172 1 91.62 193 MET A CA 1
ATOM 1414 C C . MET A 1 193 ? -6.711 -18.609 -21.938 1 91.62 193 MET A C 1
ATOM 1416 O O . MET A 1 193 ? -7.227 -17.562 -21.562 1 91.62 193 MET A O 1
ATOM 1420 N N . ALA A 1 194 ? -7.188 -19.266 -22.969 1 92.69 194 ALA A N 1
ATOM 1421 C CA . ALA A 1 194 ? -8.242 -18.703 -23.812 1 92.69 194 ALA A CA 1
ATOM 1422 C C . ALA A 1 194 ? -9.539 -18.531 -23.031 1 92.69 194 ALA A C 1
ATOM 1424 O O . ALA A 1 194 ? -10.102 -17.422 -22.984 1 92.69 194 ALA A O 1
ATOM 1425 N N . PRO A 1 195 ? -10.023 -19.547 -22.375 1 94.88 195 PRO A N 1
ATOM 1426 C CA . PRO A 1 195 ? -11.242 -19.344 -21.578 1 94.88 195 PRO A CA 1
ATOM 1427 C C . PRO A 1 195 ? -11.055 -18.328 -20.469 1 94.88 195 PRO A C 1
ATOM 1429 O O . PRO A 1 195 ? -11.992 -17.594 -20.125 1 94.88 195 PRO A O 1
ATOM 1432 N N . MET A 1 196 ? -9.93 -18.266 -19.906 1 93.75 196 MET A N 1
ATOM 1433 C CA . MET A 1 196 ? -9.656 -17.297 -18.844 1 93.75 196 MET A CA 1
ATOM 1434 C C . MET A 1 196 ? -9.695 -15.875 -19.391 1 93.75 196 MET A C 1
ATOM 1436 O O . MET A 1 196 ? -10.172 -14.969 -18.703 1 93.75 196 MET A O 1
ATOM 1440 N N . ARG A 1 197 ? -9.078 -15.688 -20.531 1 90.94 197 ARG A N 1
ATOM 1441 C CA . ARG A 1 197 ? -9.109 -14.367 -21.172 1 90.94 197 ARG A CA 1
ATOM 1442 C C . ARG A 1 197 ? -10.547 -13.922 -21.422 1 90.94 197 ARG A C 1
ATOM 1444 O O . ARG A 1 197 ? -10.867 -12.734 -21.297 1 90.94 197 ARG A O 1
ATOM 1451 N N . ALA A 1 198 ? -11.375 -14.883 -21.703 1 93.31 198 ALA A N 1
ATOM 1452 C CA . ALA A 1 198 ? -12.758 -14.586 -22.062 1 93.31 198 ALA A CA 1
ATOM 1453 C C . ALA A 1 198 ? -13.609 -14.383 -20.812 1 93.31 198 ALA A C 1
ATOM 1455 O O . ALA A 1 198 ? -14.492 -13.516 -20.781 1 93.31 198 ALA A O 1
ATOM 1456 N N . GLY A 1 199 ? -13.359 -15.141 -19.797 1 96.12 199 GLY A N 1
ATOM 1457 C CA . GLY A 1 199 ? -14.312 -15.148 -18.703 1 96.12 199 GLY A CA 1
ATOM 1458 C C . GLY A 1 199 ? -13.648 -15.031 -17.344 1 96.12 199 GLY A C 1
ATOM 1459 O O . GLY A 1 199 ? -14.312 -15.164 -16.312 1 96.12 199 GLY A O 1
ATOM 1460 N N . GLY A 1 200 ? -12.367 -14.781 -17.344 1 97.19 200 GLY A N 1
ATOM 1461 C CA . GLY A 1 200 ? -11.672 -14.719 -16.078 1 97.19 200 GLY A CA 1
ATOM 1462 C C . GLY A 1 200 ? -11.422 -16.078 -15.461 1 97.19 200 GLY A C 1
ATOM 1463 O O . GLY A 1 200 ? -11.734 -17.109 -16.062 1 97.19 200 GLY A O 1
ATOM 1464 N N . VAL A 1 201 ? -10.867 -16.047 -14.297 1 98.25 201 VAL A N 1
ATOM 1465 C CA . VAL A 1 201 ? -10.492 -17.266 -13.594 1 98.25 201 VAL A CA 1
ATOM 1466 C C . VAL A 1 201 ? -11.734 -18.078 -13.258 1 98.25 201 VAL A C 1
ATOM 1468 O O . VAL A 1 201 ? -11.711 -19.312 -13.297 1 98.25 201 VAL A O 1
ATOM 1471 N N . ALA A 1 202 ? -12.82 -17.438 -13.016 1 97.69 202 ALA A N 1
ATOM 1472 C CA . ALA A 1 202 ? -14.047 -18.125 -12.648 1 97.69 202 ALA A CA 1
ATOM 1473 C C . ALA A 1 202 ? -14.531 -19.031 -13.781 1 97.69 202 ALA A C 1
ATOM 1475 O O . ALA A 1 202 ? -15.203 -20.031 -13.531 1 97.69 202 ALA A O 1
ATOM 1476 N N . ALA A 1 203 ? -14.188 -18.75 -14.984 1 97.88 203 ALA A N 1
ATOM 1477 C CA . ALA A 1 203 ? -14.602 -19.531 -16.141 1 97.88 203 ALA A CA 1
ATOM 1478 C C . ALA A 1 203 ? -13.898 -20.891 -16.156 1 97.88 203 ALA A C 1
ATOM 1480 O O . ALA A 1 203 ? -14.375 -21.828 -16.812 1 97.88 203 ALA A O 1
ATOM 1481 N N . VAL A 1 204 ? -12.82 -21.016 -15.406 1 98.06 204 VAL A N 1
ATOM 1482 C CA . VAL A 1 204 ? -12.055 -22.25 -15.516 1 98.06 204 VAL A CA 1
ATOM 1483 C C . VAL A 1 204 ? -11.891 -22.875 -14.133 1 98.06 204 VAL A C 1
ATOM 1485 O O . VAL A 1 204 ? -11.422 -24.016 -14.016 1 98.06 204 VAL A O 1
ATOM 1488 N N . SER A 1 205 ? -12.219 -22.203 -13.125 1 98.06 205 SER A N 1
ATOM 1489 C CA . SER A 1 205 ? -12.156 -22.688 -11.758 1 98.06 205 SER A CA 1
ATOM 1490 C C . SER A 1 205 ? -13.195 -22.016 -10.875 1 98.06 205 SER A C 1
ATOM 1492 O O . SER A 1 205 ? -13.047 -20.844 -10.523 1 98.06 205 SER A O 1
ATOM 1494 N N . ALA A 1 206 ? -14.18 -22.719 -10.43 1 97.06 206 ALA A N 1
ATOM 1495 C CA . ALA A 1 206 ? -15.258 -22.172 -9.625 1 97.06 206 ALA A CA 1
ATOM 1496 C C . ALA A 1 206 ? -14.75 -21.719 -8.258 1 97.06 206 ALA A C 1
ATOM 1498 O O . ALA A 1 206 ? -15.289 -20.781 -7.664 1 97.06 206 ALA A O 1
ATOM 1499 N N . ILE A 1 207 ? -13.672 -22.312 -7.812 1 97.81 207 ILE A N 1
ATOM 1500 C CA . ILE A 1 207 ? -13.188 -22 -6.473 1 97.81 207 ILE A CA 1
ATOM 1501 C C . ILE A 1 207 ? -11.969 -21.094 -6.57 1 97.81 207 ILE A C 1
ATOM 1503 O O . ILE A 1 207 ? -11.344 -20.766 -5.559 1 97.81 207 ILE A O 1
ATOM 1507 N N . GLY A 1 208 ? -11.484 -20.703 -7.762 1 98.44 208 GLY A N 1
ATOM 1508 C CA . GLY A 1 208 ? -10.43 -19.719 -7.977 1 98.44 208 GLY A CA 1
ATOM 1509 C C . GLY A 1 208 ? -9.039 -20.312 -7.859 1 98.44 208 GLY A C 1
ATOM 1510 O O . GLY A 1 208 ? -8.047 -19.578 -7.801 1 98.44 208 GLY A O 1
ATOM 1511 N N . VAL A 1 209 ? -8.969 -21.672 -7.848 1 98.69 209 VAL A N 1
ATOM 1512 C CA . VAL A 1 209 ? -7.68 -22.328 -7.715 1 98.69 209 VAL A CA 1
ATOM 1513 C C . VAL A 1 209 ? -7.27 -22.938 -9.055 1 98.69 209 VAL A C 1
ATOM 1515 O O . VAL A 1 209 ? -8.055 -23.641 -9.688 1 98.69 209 VAL A O 1
ATOM 1518 N N . LEU A 1 210 ? -6.141 -22.625 -9.531 1 98.38 210 LEU A N 1
ATOM 1519 C CA . LEU A 1 210 ? -5.496 -23.25 -10.68 1 98.38 210 LEU A CA 1
ATOM 1520 C C . LEU A 1 210 ? -4.254 -24.016 -10.258 1 98.38 210 LEU A C 1
ATOM 1522 O O . LEU A 1 210 ? -3.129 -23.547 -10.438 1 98.38 210 LEU A O 1
ATOM 1526 N N . GLY A 1 211 ? -4.391 -25.234 -9.852 1 98.12 211 GLY A N 1
ATOM 1527 C CA . GLY A 1 211 ? -3.379 -26.078 -9.234 1 98.12 211 GLY A CA 1
ATOM 1528 C C . GLY A 1 211 ? -3.912 -26.891 -8.07 1 98.12 211 GLY A C 1
ATOM 1529 O O . GLY A 1 211 ? -5.121 -27.094 -7.949 1 98.12 211 GLY A O 1
ATOM 1530 N N . ASP A 1 212 ? -3.025 -27.5 -7.289 1 98.5 212 ASP A N 1
ATOM 1531 C CA . ASP A 1 212 ? -3.428 -28.391 -6.203 1 98.5 212 ASP A CA 1
ATOM 1532 C C . ASP A 1 212 ? -2.721 -28.016 -4.902 1 98.5 212 ASP A C 1
ATOM 1534 O O . ASP A 1 212 ? -1.586 -28.438 -4.664 1 98.5 212 ASP A O 1
ATOM 1538 N N . PRO A 1 213 ? -3.393 -27.328 -4.051 1 98.75 213 PRO A N 1
ATOM 1539 C CA . PRO A 1 213 ? -2.785 -26.906 -2.785 1 98.75 213 PRO A CA 1
ATOM 1540 C C . PRO A 1 213 ? -2.748 -28.031 -1.752 1 98.75 213 PRO A C 1
ATOM 1542 O O . PRO A 1 213 ? -2.121 -27.891 -0.7 1 98.75 213 PRO A O 1
ATOM 1545 N N . THR A 1 214 ? -3.357 -29.141 -1.972 1 98.38 214 THR A N 1
ATOM 1546 C CA . THR A 1 214 ? -3.408 -30.234 -0.999 1 98.38 214 THR A CA 1
ATOM 1547 C C . THR A 1 214 ? -2.029 -30.859 -0.816 1 98.38 214 THR A C 1
ATOM 1549 O O . THR A 1 214 ? -1.792 -31.578 0.156 1 98.38 214 THR A O 1
ATOM 1552 N N . THR A 1 215 ? -1.148 -30.578 -1.69 1 97.81 215 THR A N 1
ATOM 1553 C CA . THR A 1 215 ? 0.196 -31.141 -1.635 1 97.81 215 THR A CA 1
ATOM 1554 C C . THR A 1 215 ? 1.165 -30.172 -0.975 1 97.81 215 THR A C 1
ATOM 1556 O O . THR A 1 215 ? 2.35 -30.469 -0.817 1 97.81 215 THR A O 1
ATOM 1559 N N . ALA A 1 216 ? 0.739 -29.031 -0.625 1 98.75 216 ALA A N 1
ATOM 1560 C CA . ALA A 1 216 ? 1.586 -27.953 -0.134 1 98.75 216 ALA A CA 1
ATOM 1561 C C . ALA A 1 216 ? 2.152 -28.281 1.244 1 98.75 216 ALA A C 1
ATOM 1563 O O . ALA A 1 216 ? 1.512 -28.969 2.037 1 98.75 216 ALA A O 1
ATOM 1564 N N . SER A 1 217 ? 3.316 -27.797 1.547 1 98.69 217 SER A N 1
ATOM 1565 C CA . SER A 1 217 ? 3.938 -27.953 2.857 1 98.69 217 SER A CA 1
ATOM 1566 C C . SER A 1 217 ? 4.793 -26.75 3.215 1 98.69 217 SER A C 1
ATOM 1568 O O . SER A 1 217 ? 5.359 -26.094 2.334 1 98.69 217 SER A O 1
ATOM 1570 N N . SER A 1 218 ? 4.887 -26.531 4.508 1 98.81 218 SER A N 1
ATOM 1571 C CA . SER A 1 218 ? 5.738 -25.453 4.988 1 98.81 218 SER A CA 1
ATOM 1572 C C . SER A 1 218 ? 7.199 -25.688 4.621 1 98.81 218 SER A C 1
ATOM 1574 O O . SER A 1 218 ? 7.941 -24.734 4.359 1 98.81 218 SER A O 1
ATOM 1576 N N . GLN A 1 219 ? 7.602 -26.922 4.566 1 98.75 219 GLN A N 1
ATOM 1577 C CA . GLN A 1 219 ? 8.969 -27.281 4.184 1 98.75 219 GLN A CA 1
ATOM 1578 C C . GLN A 1 219 ? 9.258 -26.875 2.742 1 98.75 219 GLN A C 1
ATOM 1580 O O . GLN A 1 219 ? 10.305 -26.297 2.451 1 98.75 219 GLN A O 1
ATOM 1585 N N . ASP A 1 220 ? 8.359 -27.172 1.855 1 98.69 220 ASP A N 1
ATOM 1586 C CA . ASP A 1 220 ? 8.516 -26.734 0.471 1 98.69 220 ASP A CA 1
ATOM 1587 C C . ASP A 1 220 ? 8.555 -25.203 0.377 1 98.69 220 ASP A C 1
ATOM 1589 O O . ASP A 1 220 ? 9.344 -24.656 -0.383 1 98.69 220 ASP A O 1
ATOM 1593 N N . GLY A 1 221 ? 7.699 -24.547 1.171 1 98.88 221 GLY A N 1
ATOM 1594 C CA . GLY A 1 221 ? 7.691 -23.094 1.2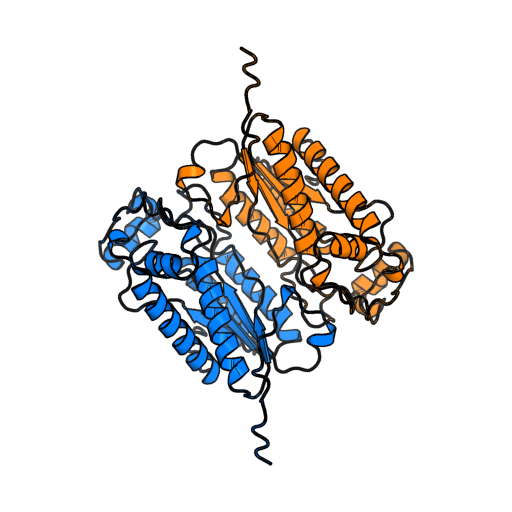02 1 98.88 221 GLY A CA 1
ATOM 1595 C C . GLY A 1 221 ? 9.023 -22.5 1.607 1 98.88 221 GLY A C 1
ATOM 1596 O O . GLY A 1 221 ? 9.5 -21.531 0.992 1 98.88 221 GLY A O 1
ATOM 1597 N N . ALA A 1 222 ? 9.57 -23.094 2.609 1 98.81 222 ALA A N 1
ATOM 1598 C CA . ALA A 1 222 ? 10.875 -22.625 3.084 1 98.81 222 ALA A CA 1
ATOM 1599 C C . ALA A 1 222 ? 11.93 -22.766 1.991 1 98.81 222 ALA A C 1
ATOM 1601 O O . ALA A 1 222 ? 12.711 -21.828 1.761 1 98.81 222 ALA A O 1
ATOM 1602 N N . ARG A 1 223 ? 11.969 -23.875 1.363 1 98.5 223 ARG A N 1
ATOM 1603 C CA . ARG A 1 223 ? 12.93 -24.125 0.295 1 98.5 223 ARG A CA 1
ATOM 1604 C C . ARG A 1 223 ? 12.719 -23.156 -0.865 1 98.5 223 ARG A C 1
ATOM 1606 O O . ARG A 1 223 ? 13.688 -22.594 -1.383 1 98.5 223 ARG A O 1
ATOM 1613 N N . MET A 1 224 ? 11.516 -22.984 -1.278 1 98.75 224 MET A N 1
ATOM 1614 C CA . MET A 1 224 ? 11.211 -22.109 -2.408 1 98.75 224 MET A CA 1
ATOM 1615 C C . MET A 1 224 ? 11.562 -20.672 -2.088 1 98.75 224 MET A C 1
ATOM 1617 O O . MET A 1 224 ? 12.125 -19.969 -2.926 1 98.75 224 MET A O 1
ATOM 1621 N N . LEU A 1 225 ? 11.227 -20.234 -0.855 1 98.81 225 LEU A N 1
ATOM 1622 C CA . LEU A 1 225 ? 11.547 -18.859 -0.471 1 98.81 225 LEU A CA 1
ATOM 1623 C C . LEU A 1 225 ? 13.055 -18.641 -0.463 1 98.81 225 LEU A C 1
ATOM 1625 O O . LEU A 1 225 ? 13.539 -17.625 -0.96 1 98.81 225 LEU A O 1
ATOM 1629 N N . GLU A 1 226 ? 13.742 -19.562 0.098 1 98.56 226 GLU A N 1
ATOM 1630 C CA . GLU A 1 226 ? 15.195 -19.469 0.122 1 98.56 226 GLU A CA 1
ATOM 1631 C C . GLU A 1 226 ? 15.766 -19.375 -1.29 1 98.56 226 GLU A C 1
ATOM 1633 O O . GLU A 1 226 ? 16.625 -18.531 -1.561 1 98.56 226 GLU A O 1
ATOM 1638 N N . THR A 1 227 ? 15.281 -20.219 -2.135 1 98.5 227 THR A N 1
ATOM 1639 C CA . THR A 1 227 ? 15.742 -20.234 -3.516 1 98.5 227 THR A CA 1
ATOM 1640 C C . THR A 1 227 ? 15.422 -18.922 -4.215 1 98.5 227 THR A C 1
ATOM 1642 O O . THR A 1 227 ? 16.297 -18.312 -4.852 1 98.5 227 THR A O 1
ATOM 1645 N N . MET A 1 228 ? 14.227 -18.438 -4.098 1 98.62 228 MET A N 1
ATOM 1646 C CA . MET A 1 228 ? 13.82 -17.203 -4.742 1 98.62 228 MET A CA 1
ATOM 1647 C C . MET A 1 228 ? 14.633 -16.016 -4.215 1 98.62 228 MET A C 1
ATOM 1649 O O . MET A 1 228 ? 15.062 -15.172 -4.988 1 98.62 228 MET A O 1
ATOM 1653 N N . THR A 1 229 ? 14.781 -15.992 -2.92 1 98.56 229 THR A N 1
ATOM 1654 C CA . THR A 1 229 ? 15.539 -14.914 -2.289 1 98.56 229 THR A CA 1
ATOM 1655 C C . THR A 1 229 ? 16.969 -14.883 -2.812 1 98.56 229 THR A C 1
ATOM 1657 O O . THR A 1 229 ? 17.469 -13.82 -3.203 1 98.56 229 THR A O 1
ATOM 1660 N N . ARG A 1 230 ? 17.594 -16.016 -2.844 1 97.94 230 ARG A N 1
ATOM 1661 C CA . ARG A 1 230 ? 18.953 -16.109 -3.338 1 97.94 230 ARG A CA 1
ATOM 1662 C C . ARG A 1 230 ? 19.047 -15.711 -4.805 1 97.94 230 ARG A C 1
ATOM 1664 O O . ARG A 1 230 ? 19.938 -14.945 -5.191 1 97.94 230 ARG A O 1
ATOM 1671 N N . GLN A 1 231 ? 18.172 -16.219 -5.594 1 98.56 231 GLN A N 1
ATOM 1672 C CA . GLN A 1 231 ? 18.188 -15.922 -7.023 1 98.56 231 GLN A CA 1
ATOM 1673 C C . GLN A 1 231 ? 17.922 -14.438 -7.281 1 98.56 231 GLN A C 1
ATOM 1675 O O . GLN A 1 231 ? 18.547 -13.844 -8.164 1 98.56 231 GLN A O 1
ATOM 1680 N N . CYS A 1 232 ? 17.047 -13.875 -6.523 1 98.62 232 CYS A N 1
ATOM 1681 C CA . CYS A 1 232 ? 16.766 -12.453 -6.652 1 98.62 232 CYS A CA 1
ATOM 1682 C C . CYS A 1 232 ? 17.984 -11.625 -6.285 1 98.62 232 CYS A C 1
ATOM 1684 O O . CYS A 1 232 ? 18.375 -10.719 -7.031 1 98.62 232 CYS A O 1
ATOM 1686 N N . ALA A 1 233 ? 18.578 -11.922 -5.184 1 97.94 233 ALA A N 1
ATOM 1687 C CA . ALA A 1 233 ? 19.781 -11.211 -4.746 1 97.94 233 ALA A CA 1
ATOM 1688 C C . ALA A 1 233 ? 20.891 -11.32 -5.785 1 97.94 233 ALA A C 1
ATOM 1690 O O . ALA A 1 233 ? 21.531 -10.32 -6.125 1 97.94 233 ALA A O 1
ATOM 1691 N N . ASP A 1 234 ? 21.078 -12.547 -6.273 1 97.81 234 ASP A N 1
ATOM 1692 C CA . ASP A 1 234 ? 22.109 -12.773 -7.281 1 97.81 234 ASP A CA 1
ATOM 1693 C C . ASP A 1 234 ? 21.844 -11.961 -8.539 1 97.81 234 ASP A C 1
ATOM 1695 O O . ASP A 1 234 ? 22.75 -11.375 -9.125 1 97.81 234 ASP A O 1
ATOM 1699 N N . ALA A 1 235 ? 20.625 -11.977 -8.961 1 98.56 235 ALA A N 1
ATOM 1700 C CA . ALA A 1 235 ? 20.234 -11.234 -10.156 1 98.56 235 ALA A CA 1
ATOM 1701 C C . ALA A 1 235 ? 20.469 -9.734 -9.977 1 98.56 235 ALA A C 1
ATOM 1703 O O . ALA A 1 235 ? 20.953 -9.062 -10.891 1 98.56 235 ALA A O 1
ATOM 1704 N N . VAL A 1 236 ? 20.109 -9.219 -8.812 1 97.81 236 VAL A N 1
ATOM 1705 C CA . VAL A 1 236 ? 20.281 -7.797 -8.531 1 97.81 236 VAL A CA 1
ATOM 1706 C C . VAL A 1 236 ? 21.781 -7.469 -8.461 1 97.81 236 VAL A C 1
ATOM 1708 O O . VAL A 1 236 ? 22.203 -6.398 -8.898 1 97.81 236 VAL A O 1
ATOM 1711 N N . ARG A 1 237 ? 22.547 -8.359 -7.926 1 95.81 237 ARG A N 1
ATOM 1712 C CA . ARG A 1 237 ? 24 -8.18 -7.867 1 95.81 237 ARG A CA 1
ATOM 1713 C C . ARG A 1 237 ? 24.594 -8.047 -9.266 1 95.81 237 ARG A C 1
ATOM 1715 O O . ARG A 1 237 ? 25.438 -7.188 -9.508 1 95.81 237 ARG A O 1
ATOM 1722 N N . ARG A 1 238 ? 24.219 -8.922 -10.102 1 96.62 238 ARG A N 1
ATOM 1723 C CA . ARG A 1 238 ? 24.719 -8.922 -11.469 1 96.62 238 ARG A CA 1
ATOM 1724 C C . ARG A 1 238 ? 24.188 -7.719 -12.25 1 96.62 238 ARG A C 1
ATOM 1726 O O . ARG A 1 238 ? 24.922 -7.125 -13.055 1 96.62 238 ARG A O 1
ATOM 1733 N N . TRP A 1 239 ? 22.875 -7.379 -12.047 1 97.31 239 TRP A N 1
ATOM 1734 C CA . TRP A 1 239 ? 22.156 -6.258 -12.625 1 97.31 239 TRP A CA 1
ATOM 1735 C C . TRP A 1 239 ? 22.281 -6.246 -14.141 1 97.31 239 TRP A C 1
ATOM 1737 O O . TRP A 1 239 ? 22.734 -5.254 -14.727 1 97.31 239 TRP A O 1
ATOM 1747 N N . THR A 1 240 ? 21.828 -7.301 -14.797 1 98.25 240 THR A N 1
ATOM 1748 C CA . THR A 1 240 ? 21.797 -7.434 -16.25 1 98.25 240 THR A CA 1
ATOM 1749 C C . THR A 1 240 ? 20.375 -7.66 -16.734 1 98.25 240 THR A C 1
ATOM 1751 O O . THR A 1 240 ? 20.016 -8.773 -17.125 1 98.25 240 THR A O 1
ATOM 1754 N N . PRO A 1 241 ? 19.594 -6.594 -16.703 1 98.38 241 PRO A N 1
ATOM 1755 C CA . PRO A 1 241 ? 18.219 -6.75 -17.156 1 98.38 241 PRO A CA 1
ATOM 1756 C C . PRO A 1 241 ? 18.141 -7.105 -18.641 1 98.38 241 PRO A C 1
ATOM 1758 O O . PRO A 1 241 ? 18.938 -6.621 -19.453 1 98.38 241 PRO A O 1
ATOM 1761 N N . ASP A 1 242 ? 17.234 -7.922 -19.016 1 98.19 242 ASP A N 1
ATOM 1762 C CA . ASP A 1 242 ? 16.984 -8.242 -20.422 1 98.19 242 ASP A CA 1
ATOM 1763 C C . ASP A 1 242 ? 16.188 -7.129 -21.109 1 98.19 242 ASP A C 1
ATOM 1765 O O . ASP A 1 242 ? 16.062 -6.027 -20.562 1 98.19 242 ASP A O 1
ATOM 1769 N N . ALA A 1 243 ? 15.633 -7.426 -22.328 1 97.06 243 ALA A N 1
ATOM 1770 C CA . ALA A 1 243 ? 14.984 -6.406 -23.141 1 97.06 243 ALA A CA 1
ATOM 1771 C C . ALA A 1 243 ? 13.711 -5.891 -22.469 1 97.06 243 ALA A C 1
ATOM 1773 O O . ALA A 1 243 ? 13.297 -4.754 -22.688 1 97.06 243 ALA A O 1
ATOM 1774 N N . ASP A 1 244 ? 13.148 -6.656 -21.578 1 98.44 244 ASP A N 1
ATOM 1775 C CA . ASP A 1 244 ? 11.922 -6.281 -20.859 1 98.44 244 ASP A CA 1
ATOM 1776 C C . ASP A 1 244 ? 12.242 -5.688 -19.5 1 98.44 244 ASP A C 1
ATOM 1778 O O . ASP A 1 244 ? 11.328 -5.387 -18.719 1 98.44 244 ASP A O 1
ATOM 1782 N N . GLY A 1 245 ? 13.508 -5.539 -19.156 1 98.75 245 GLY A N 1
ATOM 1783 C CA . GLY A 1 245 ? 13.945 -5.027 -17.875 1 98.75 245 GLY A CA 1
ATOM 1784 C C . GLY A 1 245 ? 13.945 -6.078 -16.781 1 98.75 245 GLY A C 1
ATOM 1785 O O . GLY A 1 245 ? 14.062 -5.75 -15.594 1 98.75 245 GLY A O 1
ATOM 1786 N N . ARG A 1 246 ? 13.742 -7.277 -17.156 1 98.75 246 ARG A N 1
ATOM 1787 C CA . ARG A 1 246 ? 13.688 -8.359 -16.172 1 98.75 246 ARG A CA 1
ATOM 1788 C C . ARG A 1 246 ? 15.086 -8.82 -15.781 1 98.75 246 ARG A C 1
ATOM 1790 O O . ARG A 1 246 ? 15.961 -8.969 -16.641 1 98.75 246 ARG A O 1
ATOM 1797 N N . LEU A 1 247 ? 15.281 -8.969 -14.5 1 98.5 247 LEU A N 1
ATOM 1798 C CA . LEU A 1 247 ? 16.5 -9.578 -13.977 1 98.5 247 LEU A CA 1
ATOM 1799 C C . LEU A 1 247 ? 16.359 -11.094 -13.898 1 98.5 247 LEU A C 1
ATOM 1801 O O . LEU A 1 247 ? 15.289 -11.602 -13.531 1 98.5 247 LEU A O 1
ATOM 1805 N N . VAL A 1 248 ? 17.344 -11.781 -14.367 1 91.56 248 VAL A N 1
ATOM 1806 C CA . VAL A 1 248 ? 17.266 -13.242 -14.367 1 91.56 248 VAL A CA 1
ATOM 1807 C C . VAL A 1 248 ? 18.5 -13.82 -13.672 1 91.56 248 VAL A C 1
ATOM 1809 O O . VAL A 1 248 ? 19.578 -13.219 -13.711 1 91.56 248 VAL A O 1
ATOM 1812 N N . MET B 1 1 ? -32.125 -16.25 35.938 1 31.05 1 MET B N 1
ATOM 1813 C CA . MET B 1 1 ? -31.047 -16.625 35.031 1 31.05 1 MET B CA 1
ATOM 1814 C C . MET B 1 1 ? -30.672 -15.438 34.125 1 31.05 1 MET B C 1
ATOM 1816 O O . MET B 1 1 ? -31.531 -14.906 33.406 1 31.05 1 MET B O 1
ATOM 1820 N N . ASN B 1 2 ? -29.844 -14.445 34.469 1 33.28 2 ASN B N 1
ATOM 1821 C CA . ASN B 1 2 ? -29.438 -13.172 33.875 1 33.28 2 ASN B CA 1
ATOM 1822 C C . ASN B 1 2 ? -28.734 -13.375 32.531 1 33.28 2 ASN B C 1
ATOM 1824 O O . ASN B 1 2 ? -27.609 -13.898 32.5 1 33.28 2 ASN B O 1
ATOM 1828 N N . SER B 1 3 ? -29.375 -13.867 31.422 1 30.92 3 SER B N 1
ATOM 1829 C CA . SER B 1 3 ? -28.859 -14.023 30.062 1 30.92 3 SER B CA 1
ATOM 1830 C C . SER B 1 3 ? -28.219 -12.727 29.562 1 30.92 3 SER B C 1
ATOM 1832 O O . SER B 1 3 ? -28.922 -11.852 29.047 1 30.92 3 SER B O 1
ATOM 1834 N N . ALA B 1 4 ? -27.469 -11.992 30.359 1 37 4 ALA B N 1
ATOM 1835 C CA . ALA B 1 4 ? -26.625 -10.945 29.75 1 37 4 ALA B CA 1
ATOM 1836 C C . ALA B 1 4 ? -26.016 -11.422 28.438 1 37 4 ALA B C 1
ATOM 1838 O O . ALA B 1 4 ? -25.234 -12.367 28.422 1 37 4 ALA B O 1
ATOM 1839 N N . TYR B 1 5 ? -26.688 -11.43 27.234 1 37.53 5 TYR B N 1
ATOM 1840 C CA . TYR B 1 5 ? -26.312 -11.695 25.844 1 37.53 5 TYR B CA 1
ATOM 1841 C C . TYR B 1 5 ? -24.953 -11.086 25.531 1 37.53 5 TYR B C 1
ATOM 1843 O O . TYR B 1 5 ? -24.766 -9.867 25.641 1 37.53 5 TYR B O 1
ATOM 1851 N N . HIS B 1 6 ? -23.875 -11.633 25.734 1 42.16 6 HIS B N 1
ATOM 1852 C CA . HIS B 1 6 ? -22.562 -11.273 25.234 1 42.16 6 HIS B CA 1
ATOM 1853 C C . HIS B 1 6 ? -22.609 -10.93 23.75 1 42.16 6 HIS B C 1
ATOM 1855 O O . HIS B 1 6 ? -22.641 -11.828 22.906 1 42.16 6 HIS B O 1
ATOM 1861 N N . ARG B 1 7 ? -23.266 -10 23.375 1 41.22 7 ARG B N 1
ATOM 1862 C CA . ARG B 1 7 ? -23.25 -9.57 21.984 1 41.22 7 ARG B CA 1
ATOM 1863 C C . ARG B 1 7 ? -21.812 -9.5 21.469 1 41.22 7 ARG B C 1
ATOM 1865 O O . ARG B 1 7 ? -20.984 -8.781 22.031 1 41.22 7 ARG B O 1
ATOM 1872 N N . ARG B 1 8 ? -21.328 -10.508 20.891 1 46.62 8 ARG B N 1
ATOM 1873 C CA . ARG B 1 8 ? -20.031 -10.523 20.219 1 46.62 8 ARG B CA 1
ATOM 1874 C C . ARG B 1 8 ? -19.812 -9.242 19.422 1 46.62 8 ARG B C 1
ATOM 1876 O O . ARG B 1 8 ? -20.609 -8.914 18.547 1 46.62 8 ARG B O 1
ATOM 1883 N N . VAL B 1 9 ? -19.156 -8.172 20.031 1 59.81 9 VAL B N 1
ATOM 1884 C CA . VAL B 1 9 ? -18.812 -6.93 19.344 1 59.81 9 VAL B CA 1
ATOM 1885 C C . VAL B 1 9 ? -18.203 -7.238 17.984 1 59.81 9 VAL B C 1
ATOM 1887 O O . VAL B 1 9 ? -17.188 -7.926 17.891 1 59.81 9 VAL B O 1
ATOM 1890 N N . ALA B 1 10 ? -18.938 -6.984 16.984 1 80 10 ALA B N 1
ATOM 1891 C CA . ALA B 1 10 ? -18.453 -7.168 15.609 1 80 10 ALA B CA 1
ATOM 1892 C C . ALA B 1 10 ? -17.188 -6.367 15.367 1 80 10 ALA B C 1
ATOM 1894 O O . ALA B 1 10 ? -17.031 -5.258 15.891 1 80 10 ALA B O 1
ATOM 1895 N N . VAL B 1 11 ? -16.156 -6.961 14.828 1 88.75 11 VAL B N 1
ATOM 1896 C CA . VAL B 1 11 ? -14.906 -6.305 14.453 1 88.75 11 VAL B CA 1
ATOM 1897 C C . VAL B 1 11 ? -14.82 -6.188 12.938 1 88.75 11 VAL B C 1
ATOM 1899 O O . VAL B 1 11 ? -15.312 -7.051 12.211 1 88.75 11 VAL B O 1
ATOM 1902 N N . PRO B 1 12 ? -14.25 -5.078 12.555 1 93.12 12 PRO B N 1
ATOM 1903 C CA . PRO B 1 12 ? -14.094 -4.938 11.102 1 93.12 12 PRO B CA 1
ATOM 1904 C C . PRO B 1 12 ? -13.297 -6.082 10.477 1 93.12 12 PRO B C 1
ATOM 1906 O O . PRO B 1 12 ? -12.367 -6.602 11.102 1 93.12 12 PRO B O 1
ATOM 1909 N N . THR B 1 13 ? -13.711 -6.426 9.328 1 94.31 13 THR B N 1
ATOM 1910 C CA . THR B 1 13 ? -12.898 -7.352 8.547 1 94.31 13 THR B CA 1
ATOM 1911 C C . THR B 1 13 ? -11.602 -6.691 8.102 1 94.31 13 THR B C 1
ATOM 1913 O O . THR B 1 13 ? -11.609 -5.551 7.625 1 94.31 13 THR B O 1
ATOM 1916 N N . VAL B 1 14 ? -10.5 -7.32 8.398 1 97.88 14 VAL B N 1
ATOM 1917 C CA . VAL B 1 14 ? -9.25 -6.922 7.773 1 97.88 14 VAL B CA 1
ATOM 1918 C C . VAL B 1 14 ? -9.148 -7.539 6.379 1 97.88 14 VAL B C 1
ATOM 1920 O O . VAL B 1 14 ? -8.945 -8.75 6.246 1 97.88 14 VAL B O 1
ATOM 1923 N N . LEU B 1 15 ? -9.211 -6.754 5.414 1 98.38 15 LEU B N 1
ATOM 1924 C CA . LEU B 1 15 ? -9.398 -7.258 4.059 1 98.38 15 LEU B CA 1
ATOM 1925 C C . LEU B 1 15 ? -8.195 -8.078 3.609 1 98.38 15 LEU B C 1
ATOM 1927 O O . LEU B 1 15 ? -8.344 -9.109 2.949 1 98.38 15 LEU B O 1
ATOM 1931 N N . SER B 1 16 ? -6.984 -7.625 3.904 1 98.5 16 SER B N 1
ATOM 1932 C CA . SER B 1 16 ? -5.762 -8.281 3.453 1 98.5 16 SER B CA 1
ATOM 1933 C C . SER B 1 16 ? -5.758 -9.758 3.83 1 98.5 16 SER B C 1
ATOM 1935 O O . SER B 1 16 ? -5.41 -10.609 3.012 1 98.5 16 SER B O 1
ATOM 1937 N N . THR B 1 17 ? -6.238 -10.094 5 1 98.31 17 THR B N 1
ATOM 1938 C CA . THR B 1 17 ? -6.141 -11.461 5.504 1 98.31 17 THR B CA 1
ATOM 1939 C C . THR B 1 17 ? -7.457 -12.203 5.312 1 98.31 17 THR B C 1
ATOM 1941 O O . THR B 1 17 ? -7.586 -13.359 5.707 1 98.31 17 THR B O 1
ATOM 1944 N N . ALA B 1 18 ? -8.414 -11.523 4.734 1 97.94 18 ALA B N 1
ATOM 1945 C CA . ALA B 1 18 ? -9.68 -12.195 4.449 1 97.94 18 ALA B CA 1
ATOM 1946 C C . ALA B 1 18 ? -9.539 -13.172 3.289 1 97.94 18 ALA B C 1
ATOM 1948 O O . ALA B 1 18 ? -8.578 -13.102 2.521 1 97.94 18 ALA B O 1
ATOM 1949 N N . ILE B 1 19 ? -10.445 -14.07 3.223 1 97.5 19 ILE B N 1
ATOM 1950 C CA . ILE B 1 19 ? -10.578 -14.961 2.072 1 97.5 19 ILE B CA 1
ATOM 1951 C C . ILE B 1 19 ? -11.852 -14.633 1.306 1 97.5 19 ILE B C 1
ATOM 1953 O O . ILE B 1 19 ? -12.844 -14.188 1.896 1 97.5 19 ILE B O 1
ATOM 1957 N N . SER B 1 20 ? -11.844 -14.875 0.054 1 97.31 20 SER B N 1
ATOM 1958 C CA . SER B 1 20 ? -12.867 -14.375 -0.858 1 97.31 20 SER B CA 1
ATOM 1959 C C . SER B 1 20 ? -14.258 -14.859 -0.448 1 97.31 20 SER B C 1
ATOM 1961 O O . SER B 1 20 ? -15.203 -14.07 -0.383 1 97.31 20 SER B O 1
ATOM 1963 N N . PRO B 1 21 ? -14.477 -16.125 -0.092 1 95.38 21 PRO B N 1
ATOM 1964 C CA . PRO B 1 21 ? -15.828 -16.578 0.223 1 95.38 21 PRO B CA 1
ATOM 1965 C C . PRO B 1 21 ? -16.422 -15.867 1.435 1 95.38 21 PRO B C 1
ATOM 1967 O O . PRO B 1 21 ? -17.656 -15.82 1.581 1 95.38 21 PRO B O 1
ATOM 1970 N N . GLU B 1 22 ? -15.594 -15.312 2.283 1 93.5 22 GLU B N 1
ATOM 1971 C CA . GLU B 1 22 ? -16.062 -14.617 3.48 1 93.5 22 GLU B CA 1
ATOM 1972 C C . GLU B 1 22 ? -16.703 -13.289 3.127 1 93.5 22 GLU B C 1
ATOM 1974 O O . GLU B 1 22 ? -17.391 -12.688 3.953 1 93.5 22 GLU B O 1
ATOM 1979 N N . LEU B 1 23 ? -16.438 -12.82 1.992 1 95.31 23 LEU B N 1
ATOM 1980 C CA . LEU B 1 23 ? -16.844 -11.469 1.624 1 95.31 23 LEU B CA 1
ATOM 1981 C C . LEU B 1 23 ? -18.062 -11.5 0.717 1 95.31 23 LEU B C 1
ATOM 1983 O O . LEU B 1 23 ? -18.594 -10.445 0.352 1 95.31 23 LEU B O 1
ATOM 1987 N N . SER B 1 24 ? -18.531 -12.75 0.503 1 83.12 24 SER B N 1
ATOM 1988 C CA . SER B 1 24 ? -19.656 -12.906 -0.394 1 83.12 24 SER B CA 1
ATOM 1989 C C . SER B 1 24 ? -20.969 -12.555 0.307 1 83.12 24 SER B C 1
ATOM 1991 O O . SER B 1 24 ? -21.141 -12.852 1.49 1 83.12 24 SER B O 1
ATOM 1993 N N . ASP B 1 25 ? -21.859 -11.625 -0.248 1 66.5 25 ASP B N 1
ATOM 1994 C CA . ASP B 1 25 ? -23.25 -11.469 0.164 1 66.5 25 ASP B CA 1
ATOM 1995 C C . ASP B 1 25 ? -23.391 -10.391 1.237 1 66.5 25 ASP B C 1
ATOM 1997 O O . ASP B 1 25 ? -24.359 -10.383 1.996 1 66.5 25 ASP B O 1
ATOM 2001 N N . GLU B 1 26 ? -22.453 -9.578 1.336 1 68.88 26 GLU B N 1
ATOM 2002 C CA . GLU B 1 26 ? -22.609 -8.664 2.467 1 68.88 26 GLU B CA 1
ATOM 2003 C C . GLU B 1 26 ? -22.609 -7.211 2.01 1 68.88 26 GLU B C 1
ATOM 2005 O O . GLU B 1 26 ? -22.062 -6.887 0.954 1 68.88 26 GLU B O 1
ATOM 2010 N N . ALA B 1 27 ? -23.469 -6.523 2.738 1 90.06 27 ALA B N 1
ATOM 2011 C CA . ALA B 1 27 ? -23.406 -5.066 2.609 1 90.06 27 ALA B CA 1
ATOM 2012 C C . ALA B 1 27 ? -22.188 -4.504 3.344 1 90.06 27 ALA B C 1
ATOM 2014 O O . ALA B 1 27 ? -22.266 -4.199 4.535 1 90.06 27 ALA B O 1
ATOM 2015 N N . ILE B 1 28 ? -21.047 -4.406 2.686 1 95.69 28 ILE B N 1
ATOM 2016 C CA . ILE B 1 28 ? -19.781 -4.023 3.305 1 95.69 28 ILE B CA 1
ATOM 2017 C C . ILE B 1 28 ? -19.5 -2.547 3.037 1 95.69 28 ILE B C 1
ATOM 2019 O O . ILE B 1 28 ? -19.625 -2.08 1.902 1 95.69 28 ILE B O 1
ATOM 2023 N N . THR B 1 29 ? -19.25 -1.776 4.059 1 97.25 29 THR B N 1
ATOM 2024 C CA . THR B 1 29 ? -18.609 -0.477 3.939 1 97.25 29 THR B CA 1
ATOM 2025 C C . THR B 1 29 ? -17.078 -0.625 4.004 1 97.25 29 THR B C 1
ATOM 2027 O O . THR B 1 29 ? -16.531 -1.029 5.031 1 97.25 29 THR B O 1
ATOM 2030 N N . LEU B 1 30 ? -16.438 -0.349 2.922 1 98.31 30 LEU B N 1
ATOM 2031 C CA . LEU B 1 30 ? -15 -0.536 2.799 1 98.31 30 LEU B CA 1
ATOM 2032 C C . LEU B 1 30 ? -14.258 0.748 3.148 1 98.31 30 LEU B C 1
ATOM 2034 O O . LEU B 1 30 ? -14.422 1.771 2.48 1 98.31 30 LEU B O 1
ATOM 2038 N N . PHE B 1 31 ? -13.453 0.697 4.227 1 98.81 31 PHE B N 1
ATOM 2039 C CA . PHE B 1 31 ? -12.555 1.784 4.598 1 98.81 31 PHE B CA 1
ATOM 2040 C C . PHE B 1 31 ? -11.211 1.645 3.889 1 98.81 31 PHE B C 1
ATOM 2042 O O . PHE B 1 31 ? -10.547 0.612 4.004 1 98.81 31 PHE B O 1
ATOM 2049 N N . THR B 1 32 ? -10.82 2.652 3.197 1 98.94 32 THR B N 1
ATOM 2050 C CA . THR B 1 32 ? -9.547 2.662 2.492 1 98.94 32 THR B CA 1
ATOM 2051 C C . THR B 1 32 ? -8.656 3.793 3.002 1 98.94 32 THR B C 1
ATOM 2053 O O . THR B 1 32 ? -8.875 4.961 2.672 1 98.94 32 THR B O 1
ATOM 2056 N N . PRO B 1 33 ? -7.625 3.465 3.773 1 98.94 33 PRO B N 1
ATOM 2057 C CA . PRO B 1 33 ? -6.664 4.508 4.133 1 98.94 33 PRO B CA 1
ATOM 2058 C C . PRO B 1 33 ? -5.816 4.965 2.947 1 98.94 33 PRO B C 1
ATOM 2060 O O . PRO B 1 33 ? -5.297 4.133 2.199 1 98.94 33 PRO B O 1
ATOM 2063 N N . LEU B 1 34 ? -5.781 6.211 2.766 1 99 34 LEU B N 1
ATOM 2064 C CA . LEU B 1 34 ? -4.961 6.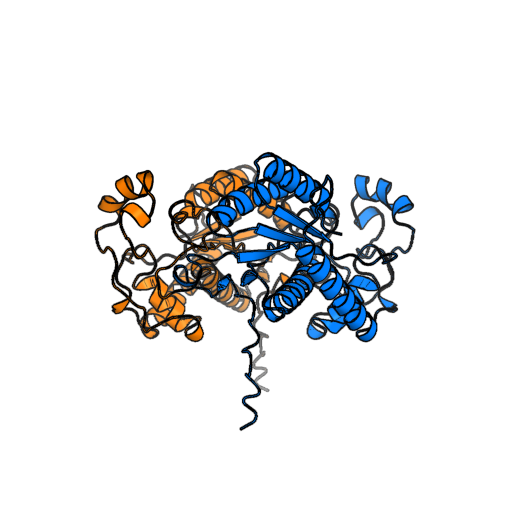844 1.739 1 99 34 LEU B CA 1
ATOM 2065 C C . LEU B 1 34 ? -3.934 7.781 2.367 1 99 34 LEU B C 1
ATOM 2067 O O . LEU B 1 34 ? -4.297 8.781 2.996 1 99 34 LEU B O 1
ATOM 2071 N N . GLY B 1 35 ? -2.668 7.406 2.25 1 98.88 35 GLY B N 1
ATOM 2072 C CA . GLY B 1 35 ? -1.585 8.219 2.775 1 98.88 35 GLY B CA 1
ATOM 2073 C C . GLY B 1 35 ? -0.662 8.758 1.697 1 98.88 35 GLY B C 1
ATOM 2074 O O . GLY B 1 35 ? -1.123 9.242 0.663 1 98.88 35 GLY B O 1
ATOM 2075 N N . SER B 1 36 ? 0.593 8.82 2.068 1 98.88 36 SER B N 1
ATOM 2076 C CA . SER B 1 36 ? 1.713 9.219 1.222 1 98.88 36 SER B CA 1
ATOM 2077 C C . SER B 1 36 ? 3.031 8.664 1.752 1 98.88 36 SER B C 1
ATOM 2079 O O . SER B 1 36 ? 3.098 8.188 2.887 1 98.88 36 SER B O 1
ATOM 2081 N N . THR B 1 37 ? 3.982 8.562 0.874 1 98.94 37 THR B N 1
ATOM 2082 C CA . THR B 1 37 ? 5.379 8.359 1.239 1 98.94 37 THR B CA 1
ATOM 2083 C C . THR B 1 37 ? 6.203 9.609 0.937 1 98.94 37 THR B C 1
ATOM 2085 O O . THR B 1 37 ? 6.492 9.898 -0.226 1 98.94 37 THR B O 1
ATOM 2088 N N . GLU B 1 38 ? 6.508 10.367 1.973 1 98.94 38 GLU B N 1
ATOM 2089 C CA . GLU B 1 38 ? 7.152 11.664 1.817 1 98.94 38 GLU B CA 1
ATOM 2090 C C . GLU B 1 38 ? 7.844 12.094 3.107 1 98.94 38 GLU B C 1
ATOM 2092 O O . GLU B 1 38 ? 7.621 11.508 4.164 1 98.94 38 GLU B O 1
ATOM 2097 N N . GLN B 1 39 ? 8.617 13.125 2.963 1 98.75 39 GLN B N 1
ATOM 2098 C CA . GLN B 1 39 ? 9.336 13.656 4.117 1 98.75 39 GLN B CA 1
ATOM 2099 C C . GLN B 1 39 ? 8.375 14.234 5.148 1 98.75 39 GLN B C 1
ATOM 2101 O O . GLN B 1 39 ? 7.305 14.734 4.793 1 98.75 39 GLN B O 1
ATOM 2106 N N . HIS B 1 40 ? 8.727 14.141 6.426 1 98.81 40 HIS B N 1
ATOM 2107 C CA . HIS B 1 40 ? 8.031 14.789 7.531 1 98.81 40 HIS B CA 1
ATOM 2108 C C . HIS B 1 40 ? 9.016 15.328 8.562 1 98.81 40 HIS B C 1
ATOM 2110 O O . HIS B 1 40 ? 8.867 15.078 9.758 1 98.81 40 HIS B O 1
ATOM 2116 N N . GLY B 1 41 ? 9.992 16.109 7.988 1 98.44 41 GLY B N 1
ATOM 2117 C CA . GLY B 1 41 ? 11.016 16.688 8.852 1 98.44 41 GLY B CA 1
ATOM 2118 C C . GLY B 1 41 ? 12.062 15.68 9.281 1 98.44 41 GLY B C 1
ATOM 2119 O O . GLY B 1 41 ? 12.062 14.539 8.82 1 98.44 41 GLY B O 1
ATOM 2120 N N . PRO B 1 42 ? 12.969 16.156 10.148 1 98.31 42 PRO B N 1
ATOM 2121 C CA . PRO B 1 42 ? 14.055 15.289 10.578 1 98.31 42 PRO B CA 1
ATOM 2122 C C . PRO B 1 42 ? 13.617 14.297 11.656 1 98.31 42 PRO B C 1
ATOM 2124 O O . PRO B 1 42 ? 14.43 13.5 12.133 1 98.31 42 PRO B O 1
ATOM 2127 N N . HIS B 1 43 ? 12.32 14.266 11.992 1 98.81 43 HIS B N 1
ATOM 2128 C CA . HIS B 1 43 ? 11.984 13.547 13.219 1 98.81 43 HIS B CA 1
ATOM 2129 C C . HIS B 1 43 ? 10.859 12.547 12.977 1 98.81 43 HIS B C 1
ATOM 2131 O O . HIS B 1 43 ? 10.641 11.648 13.789 1 98.81 43 HIS B O 1
ATOM 2137 N N . LEU B 1 44 ? 10.133 12.68 11.922 1 98.94 44 LEU B N 1
ATOM 2138 C CA . LEU B 1 44 ? 9.016 11.773 11.672 1 98.94 44 LEU B CA 1
ATOM 2139 C C . LEU B 1 44 ? 9.305 10.875 10.469 1 98.94 44 LEU B C 1
ATOM 2141 O O . LEU B 1 44 ? 10.008 11.281 9.547 1 98.94 44 LEU B O 1
ATOM 2145 N N . PRO B 1 45 ? 8.75 9.711 10.469 1 98.88 45 PRO B N 1
ATOM 2146 C CA . PRO B 1 45 ? 8.992 8.766 9.375 1 98.88 45 PRO B CA 1
ATOM 2147 C C . PRO B 1 45 ? 8.266 9.141 8.094 1 98.88 45 PRO B C 1
ATOM 2149 O O . PRO B 1 45 ? 7.332 9.953 8.117 1 98.88 45 PRO B O 1
ATOM 2152 N N . LEU B 1 46 ? 8.625 8.492 7.027 1 98.88 46 LEU B N 1
ATOM 2153 C CA . LEU B 1 46 ? 8.133 8.812 5.691 1 98.88 46 LEU B CA 1
ATOM 2154 C C . LEU B 1 46 ? 6.684 8.375 5.527 1 98.88 46 LEU B C 1
ATOM 2156 O O . LEU B 1 46 ? 5.988 8.852 4.629 1 98.88 46 LEU B O 1
ATOM 2160 N N . ASP B 1 47 ? 6.199 7.461 6.34 1 98.94 47 ASP B N 1
ATOM 2161 C CA . ASP B 1 47 ? 4.844 6.945 6.168 1 98.94 47 ASP B CA 1
ATOM 2162 C C . ASP B 1 47 ? 3.883 7.574 7.172 1 98.94 47 ASP B C 1
ATOM 2164 O O . ASP B 1 47 ? 2.848 6.996 7.5 1 98.94 47 ASP B O 1
ATOM 2168 N N . THR B 1 48 ? 4.199 8.758 7.711 1 98.94 48 THR B N 1
ATOM 2169 C CA . THR B 1 48 ? 3.406 9.453 8.711 1 98.94 48 THR B CA 1
ATOM 2170 C C . THR B 1 48 ? 1.95 9.562 8.273 1 98.94 48 THR B C 1
ATOM 2172 O O . THR B 1 48 ? 1.04 9.195 9.016 1 98.94 48 THR B O 1
ATOM 2175 N N . ASP B 1 49 ? 1.736 9.992 7.078 1 98.94 49 ASP B N 1
ATOM 2176 C CA . ASP B 1 49 ? 0.379 10.188 6.578 1 98.94 49 ASP B CA 1
ATOM 2177 C C . ASP B 1 49 ? -0.39 8.867 6.547 1 98.94 49 ASP B C 1
ATOM 2179 O O . ASP B 1 49 ? -1.569 8.828 6.902 1 98.94 49 ASP B O 1
ATOM 2183 N N . THR B 1 50 ? 0.271 7.832 6.086 1 98.94 50 THR B N 1
ATOM 2184 C CA . THR B 1 50 ? -0.36 6.523 5.984 1 98.94 50 THR B CA 1
ATOM 2185 C C . THR B 1 50 ? -0.71 5.98 7.367 1 98.94 50 THR B C 1
ATOM 2187 O O . THR B 1 50 ? -1.773 5.387 7.555 1 98.94 50 THR B O 1
ATOM 2190 N N . ARG B 1 51 ? 0.178 6.18 8.344 1 98.88 51 ARG B N 1
ATOM 2191 C CA . ARG B 1 51 ? -0.089 5.75 9.711 1 98.88 51 ARG B CA 1
ATOM 2192 C C . ARG B 1 51 ? -1.325 6.445 10.273 1 98.88 51 ARG B C 1
ATOM 2194 O O . ARG B 1 51 ? -2.174 5.809 10.898 1 98.88 51 ARG B O 1
ATOM 2201 N N . ILE B 1 52 ? -1.398 7.715 10.023 1 98.94 52 ILE B N 1
ATOM 2202 C CA . ILE B 1 52 ? -2.508 8.492 10.562 1 98.94 52 ILE B CA 1
ATOM 2203 C C . ILE B 1 52 ? -3.812 8.062 9.898 1 98.94 52 ILE B C 1
ATOM 2205 O O . ILE B 1 52 ? -4.797 7.77 10.578 1 98.94 52 ILE B O 1
ATOM 2209 N N . ALA B 1 53 ? -3.836 7.992 8.586 1 98.94 53 ALA B N 1
ATOM 2210 C CA . ALA B 1 53 ? -5.023 7.551 7.859 1 98.94 53 ALA B CA 1
ATOM 2211 C C . ALA B 1 53 ? -5.449 6.156 8.305 1 98.94 53 ALA B C 1
ATOM 2213 O O . ALA B 1 53 ? -6.641 5.895 8.484 1 98.94 53 ALA B O 1
ATOM 2214 N N . GLY B 1 54 ? -4.469 5.277 8.445 1 98.94 54 GLY B N 1
ATOM 2215 C CA . GLY B 1 54 ? -4.754 3.928 8.906 1 98.94 54 GLY B CA 1
ATOM 2216 C C . GLY B 1 54 ? -5.367 3.883 10.289 1 98.94 54 GLY B C 1
ATOM 2217 O O . GLY B 1 54 ? -6.328 3.148 10.523 1 98.94 54 GLY B O 1
ATOM 2218 N N . ALA B 1 55 ? -4.82 4.652 11.188 1 98.94 55 ALA B N 1
ATOM 2219 C CA . ALA B 1 55 ? -5.312 4.672 12.562 1 98.94 55 ALA B CA 1
ATOM 2220 C C . ALA B 1 55 ? -6.75 5.184 12.625 1 98.94 55 ALA B C 1
ATOM 2222 O O . ALA B 1 55 ? -7.594 4.59 13.297 1 98.94 55 ALA B O 1
ATOM 2223 N N . VAL B 1 56 ? -7.012 6.23 11.914 1 98.94 56 VAL B N 1
ATOM 2224 C CA . VAL B 1 56 ? -8.352 6.809 11.914 1 98.94 56 VAL B CA 1
ATOM 2225 C C . VAL B 1 56 ? -9.336 5.832 11.273 1 98.94 56 VAL B C 1
ATOM 2227 O O . VAL B 1 56 ? -10.414 5.574 11.828 1 98.94 56 VAL B O 1
ATOM 2230 N N . ALA B 1 57 ? -8.992 5.293 10.133 1 98.94 57 ALA B N 1
ATOM 2231 C CA . ALA B 1 57 ? -9.852 4.344 9.43 1 98.94 57 ALA B CA 1
ATOM 2232 C C . ALA B 1 57 ? -10.148 3.127 10.305 1 98.94 57 ALA B C 1
ATOM 2234 O O . ALA B 1 57 ? -11.297 2.676 10.383 1 98.94 57 ALA B O 1
ATOM 2235 N N . THR B 1 58 ? -9.102 2.615 10.922 1 98.75 58 THR B N 1
ATOM 2236 C CA . THR B 1 58 ? -9.25 1.445 11.781 1 98.75 58 THR B CA 1
ATOM 2237 C C . THR B 1 58 ? -10.203 1.739 12.938 1 98.75 58 THR B C 1
ATOM 2239 O O . THR B 1 58 ? -11.117 0.96 13.203 1 98.75 58 THR B O 1
ATOM 2242 N N . GLY B 1 59 ? -9.984 2.842 13.625 1 98.38 59 GLY B N 1
ATOM 2243 C CA . GLY B 1 59 ? -10.844 3.217 14.734 1 98.38 59 GLY B CA 1
ATOM 2244 C C . GLY B 1 59 ? -12.281 3.438 14.32 1 98.38 59 GLY B C 1
ATOM 2245 O O . GLY B 1 59 ? -13.203 2.963 14.992 1 98.38 59 GLY B O 1
ATOM 2246 N N . ALA B 1 60 ? -12.492 4.168 13.227 1 98.44 60 ALA B N 1
ATOM 2247 C CA . ALA B 1 60 ? -13.844 4.469 12.758 1 98.44 60 ALA B CA 1
ATOM 2248 C C . ALA B 1 60 ? -14.57 3.195 12.328 1 98.44 60 ALA B C 1
ATOM 2250 O O . ALA B 1 60 ? -15.742 3.002 12.664 1 98.44 60 ALA B O 1
ATOM 2251 N N . ALA B 1 61 ? -13.898 2.354 11.578 1 97.69 61 ALA B N 1
ATOM 2252 C CA . ALA B 1 61 ? -14.484 1.086 11.156 1 97.69 61 ALA B CA 1
ATOM 2253 C C . ALA B 1 61 ? -14.891 0.242 12.359 1 97.69 61 ALA B C 1
ATOM 2255 O O . ALA B 1 61 ? -15.953 -0.385 12.352 1 97.69 61 ALA B O 1
ATOM 2256 N N . ALA B 1 62 ? -14.047 0.221 13.367 1 97 62 ALA B N 1
ATOM 2257 C CA . ALA B 1 62 ? -14.32 -0.558 14.578 1 97 62 ALA B CA 1
ATOM 2258 C C . ALA B 1 62 ? -15.547 -0.022 15.305 1 97 62 ALA B C 1
ATOM 2260 O O . ALA B 1 62 ? -16.391 -0.796 15.773 1 97 62 ALA B O 1
ATOM 2261 N N . GLU B 1 63 ? -15.617 1.256 15.445 1 95.75 63 GLU B N 1
ATOM 2262 C CA . GLU B 1 63 ? -16.766 1.875 16.109 1 95.75 63 GLU B CA 1
ATOM 2263 C C . GLU B 1 63 ? -18.062 1.526 15.383 1 95.75 63 GLU B C 1
ATOM 2265 O O . GLU B 1 63 ? -19.062 1.188 16.031 1 95.75 63 GLU B O 1
ATOM 2270 N N . LEU B 1 64 ? -18.047 1.595 14.109 1 95.81 64 LEU B N 1
ATOM 2271 C CA . LEU B 1 64 ? -19.234 1.314 13.32 1 95.81 64 LEU B CA 1
ATOM 2272 C C . LEU B 1 64 ? -19.594 -0.166 13.383 1 95.81 64 LEU B C 1
ATOM 2274 O O . LEU B 1 64 ? -20.766 -0.522 13.398 1 95.81 64 LEU B O 1
ATOM 2278 N N . ALA B 1 65 ? -18.578 -0.972 13.344 1 93.62 65 ALA B N 1
ATOM 2279 C CA . ALA B 1 65 ? -18.828 -2.408 13.461 1 93.62 65 ALA B CA 1
ATOM 2280 C C . ALA B 1 65 ? -19.5 -2.742 14.781 1 93.62 65 ALA B C 1
ATOM 2282 O O . ALA B 1 65 ? -20.391 -3.607 14.836 1 93.62 65 ALA B O 1
ATOM 2283 N N . ALA B 1 66 ? -19.188 -2.102 15.844 1 91.19 66 ALA B N 1
ATOM 2284 C CA . ALA B 1 66 ? -19.688 -2.359 17.188 1 91.19 66 ALA B CA 1
ATOM 2285 C C . ALA B 1 66 ? -21.156 -1.93 17.312 1 91.19 66 ALA B C 1
ATOM 2287 O O . ALA B 1 66 ? -21.891 -2.457 18.141 1 91.19 66 ALA B O 1
ATOM 2288 N N . ASP B 1 67 ? -21.547 -0.971 16.578 1 85.56 67 ASP B N 1
ATOM 2289 C CA . ASP B 1 67 ? -22.906 -0.445 16.641 1 85.56 67 ASP B CA 1
ATOM 2290 C C . ASP B 1 67 ? -23.906 -1.459 16.094 1 85.56 67 ASP B C 1
ATOM 2292 O O . ASP B 1 67 ? -25.109 -1.366 16.359 1 85.56 67 ASP B O 1
ATOM 2296 N N . GLY B 1 68 ? -23.5 -2.457 15.5 1 69.81 68 GLY B N 1
ATOM 2297 C CA . GLY B 1 68 ? -24.359 -3.521 15.016 1 69.81 68 GLY B CA 1
ATOM 2298 C C . GLY B 1 68 ? -25.281 -3.078 13.898 1 69.81 68 GLY B C 1
ATOM 2299 O O . GLY B 1 68 ? -26.312 -3.721 13.633 1 69.81 68 GLY B O 1
ATOM 2300 N N . GLY B 1 69 ? -25.047 -1.861 13.367 1 65.38 69 GLY B N 1
ATOM 2301 C CA . GLY B 1 69 ? -25.922 -1.419 12.297 1 65.38 69 GLY B CA 1
ATOM 2302 C C . GLY B 1 69 ? -25.906 -2.342 11.094 1 65.38 69 GLY B C 1
ATOM 2303 O O . GLY B 1 69 ? -25.484 -3.496 11.195 1 65.38 69 GLY B O 1
ATOM 2304 N N . ASP B 1 70 ? -26.547 -1.865 10.031 1 64.56 70 ASP B N 1
ATOM 2305 C CA . ASP B 1 70 ? -26.906 -2.629 8.844 1 64.56 70 ASP B CA 1
ATOM 2306 C C . ASP B 1 70 ? -25.688 -2.826 7.93 1 64.56 70 ASP B C 1
ATOM 2308 O O . ASP B 1 70 ? -25.672 -2.336 6.801 1 64.56 70 ASP B O 1
ATOM 2312 N N . GLY B 1 71 ? -24.672 -3.482 8.422 1 81.56 71 GLY B N 1
ATOM 2313 C CA . GLY B 1 71 ? -23.656 -3.943 7.496 1 81.56 71 GLY B CA 1
ATOM 2314 C C . GLY B 1 71 ? -22.297 -4.109 8.141 1 81.56 71 GLY B C 1
ATOM 2315 O O . GLY B 1 71 ? -22.094 -3.719 9.289 1 81.56 71 GLY B O 1
ATOM 2316 N N . ARG B 1 72 ? -21.5 -4.754 7.488 1 92.12 72 ARG B N 1
ATOM 2317 C CA . ARG B 1 72 ? -20.141 -5.039 7.941 1 92.12 72 ARG B CA 1
ATOM 2318 C C . ARG B 1 72 ? -19.172 -3.951 7.484 1 92.12 72 ARG B C 1
ATOM 2320 O O . ARG B 1 72 ? -19.453 -3.219 6.535 1 92.12 72 ARG B O 1
ATOM 2327 N N . THR B 1 73 ? -18.219 -3.688 8.258 1 96.44 73 THR B N 1
ATOM 2328 C CA . THR B 1 73 ? -17.125 -2.828 7.836 1 96.44 73 THR B CA 1
ATOM 2329 C C . THR B 1 73 ? -15.883 -3.66 7.5 1 96.44 73 THR B C 1
ATOM 2331 O O . THR B 1 73 ? -15.68 -4.734 8.07 1 96.44 73 THR B O 1
ATOM 2334 N N . ALA B 1 74 ? -15.141 -3.223 6.559 1 97.5 74 ALA B N 1
ATOM 2335 C CA . ALA B 1 74 ? -13.859 -3.824 6.203 1 97.5 74 ALA B CA 1
ATOM 2336 C C . ALA B 1 74 ? -12.781 -2.756 6.031 1 97.5 74 ALA B C 1
ATOM 2338 O O . ALA B 1 74 ? -13.07 -1.642 5.586 1 97.5 74 ALA B O 1
ATOM 2339 N N . LEU B 1 75 ? -11.617 -3.109 6.438 1 98.62 75 LEU B N 1
ATOM 2340 C CA . LEU B 1 75 ? -10.453 -2.246 6.285 1 98.62 75 LEU B CA 1
ATOM 2341 C C . LEU B 1 75 ? -9.539 -2.762 5.18 1 98.62 75 LEU B C 1
ATOM 2343 O O . LEU B 1 75 ? -8.984 -3.859 5.285 1 98.62 75 LEU B O 1
ATOM 2347 N N . ALA B 1 76 ? -9.344 -1.971 4.164 1 98.81 76 ALA B N 1
ATOM 2348 C CA . ALA B 1 76 ? -8.484 -2.334 3.041 1 98.81 76 ALA B CA 1
ATOM 2349 C C . ALA B 1 76 ? -7.027 -1.985 3.33 1 98.81 76 ALA B C 1
ATOM 2351 O O . ALA B 1 76 ? -6.742 -1.135 4.176 1 98.81 76 ALA B O 1
ATOM 2352 N N . PRO B 1 77 ? -6.098 -2.682 2.592 1 98.81 77 PRO B N 1
ATOM 2353 C CA . PRO B 1 77 ? -4.715 -2.207 2.658 1 98.81 77 PRO B CA 1
ATOM 2354 C C . PRO B 1 77 ? -4.57 -0.742 2.256 1 98.81 77 PRO B C 1
ATOM 2356 O O . PRO B 1 77 ? -5.246 -0.284 1.33 1 98.81 77 PRO B O 1
ATOM 2359 N N . ALA B 1 78 ? -3.717 -0.047 2.93 1 98.94 78 ALA B N 1
ATOM 2360 C CA . ALA B 1 78 ? -3.543 1.376 2.648 1 98.94 78 ALA B CA 1
ATOM 2361 C C . ALA B 1 78 ? -2.922 1.591 1.271 1 98.94 78 ALA B C 1
ATOM 2363 O O . ALA B 1 78 ? -2.172 0.744 0.782 1 98.94 78 ALA B O 1
ATOM 2364 N N . ILE B 1 79 ? -3.324 2.631 0.671 1 98.94 79 ILE B N 1
ATOM 2365 C CA . ILE B 1 79 ? -2.592 3.182 -0.465 1 98.94 79 ILE B CA 1
ATOM 2366 C C . ILE B 1 79 ? -1.499 4.125 0.033 1 98.94 79 ILE B C 1
ATOM 2368 O O . ILE B 1 79 ? -1.788 5.223 0.511 1 98.94 79 ILE B O 1
ATOM 2372 N N . ALA B 1 80 ? -0.294 3.703 -0.15 1 98.81 80 ALA B N 1
ATOM 2373 C CA . ALA B 1 80 ? 0.812 4.324 0.573 1 98.81 80 ALA B CA 1
ATOM 2374 C C . ALA B 1 80 ? 1.479 5.406 -0.271 1 98.81 80 ALA B C 1
ATOM 2376 O O . ALA B 1 80 ? 2.326 6.156 0.223 1 98.81 80 ALA B O 1
ATOM 2377 N N . TYR B 1 81 ? 1.185 5.441 -1.505 1 98.94 81 TYR B N 1
ATOM 2378 C CA . TYR B 1 81 ? 1.771 6.422 -2.412 1 98.94 81 TYR B CA 1
ATOM 2379 C C . TYR B 1 81 ? 0.707 7.367 -2.957 1 98.94 81 TYR B C 1
ATOM 2381 O O . TYR B 1 81 ? -0.296 6.922 -3.521 1 98.94 81 TYR B O 1
ATOM 2389 N N . GLY B 1 82 ? 0.839 8.609 -2.742 1 98.81 82 GLY B N 1
ATOM 2390 C CA . GLY B 1 82 ? -0.106 9.625 -3.17 1 98.81 82 GLY B CA 1
ATOM 2391 C C . GLY B 1 82 ? 0.534 10.727 -3.998 1 98.81 82 GLY B C 1
ATOM 2392 O O . GLY B 1 82 ? 1.475 10.477 -4.754 1 98.81 82 GLY B O 1
ATOM 2393 N N . ALA B 1 83 ? -0.106 11.883 -3.998 1 98.81 83 ALA B N 1
ATOM 2394 C CA . ALA B 1 83 ? 0.397 13.07 -4.672 1 98.81 83 ALA B CA 1
ATOM 2395 C C . ALA B 1 83 ? 1.188 13.953 -3.711 1 98.81 83 ALA B C 1
ATOM 2397 O O . ALA B 1 83 ? 0.609 14.773 -2.992 1 98.81 83 ALA B O 1
ATOM 2398 N N . SER B 1 84 ? 2.512 13.773 -3.762 1 98.44 84 SER B N 1
ATOM 2399 C CA . SER B 1 84 ? 3.363 14.469 -2.801 1 98.44 84 SER B CA 1
ATOM 2400 C C . SER B 1 84 ? 4.5 15.203 -3.502 1 98.44 84 SER B C 1
ATOM 2402 O O . SER B 1 84 ? 5.578 15.383 -2.932 1 98.44 84 SER B O 1
ATOM 2404 N N . GLY B 1 85 ? 4.234 15.672 -4.719 1 97.75 85 GLY B N 1
ATOM 2405 C CA . GLY B 1 85 ? 5.254 16.328 -5.531 1 97.75 85 GLY B CA 1
ATOM 2406 C C . GLY B 1 85 ? 5.883 17.516 -4.848 1 97.75 85 GLY B C 1
ATOM 2407 O O . GLY B 1 85 ? 7.059 17.828 -5.066 1 97.75 85 GLY B O 1
ATOM 2408 N N . GLU B 1 86 ? 5.141 18.234 -3.957 1 97.88 86 GLU B N 1
ATOM 2409 C CA . GLU B 1 86 ? 5.66 19.406 -3.26 1 97.88 86 GLU B CA 1
ATOM 2410 C C . GLU B 1 86 ? 6.809 19.031 -2.328 1 97.88 86 GLU B C 1
ATOM 2412 O O . GLU B 1 86 ? 7.566 19.906 -1.893 1 97.88 86 GLU B O 1
ATOM 2417 N N . HIS B 1 87 ? 6.984 17.75 -2.061 1 98.44 87 HIS B N 1
ATOM 2418 C CA . HIS B 1 87 ? 8.016 17.281 -1.139 1 98.44 87 HIS B CA 1
ATOM 2419 C C . HIS B 1 87 ? 9.172 16.625 -1.89 1 98.44 87 HIS B C 1
ATOM 2421 O O . HIS B 1 87 ? 10.078 16.062 -1.272 1 98.44 87 HIS B O 1
ATOM 2427 N N . GLN B 1 88 ? 9.188 16.719 -3.197 1 97.81 88 GLN B N 1
ATOM 2428 C CA . GLN B 1 88 ? 10.094 15.945 -4.043 1 97.81 88 GLN B CA 1
ATOM 2429 C C . GLN B 1 88 ? 11.547 16.312 -3.773 1 97.81 88 GLN B C 1
ATOM 2431 O O . GLN B 1 88 ? 12.453 15.523 -4.039 1 97.81 88 GLN B O 1
ATOM 2436 N N . SER B 1 89 ? 11.844 17.484 -3.223 1 96.94 89 SER B N 1
ATOM 2437 C CA . SER B 1 89 ? 13.211 17.922 -2.971 1 96.94 89 SER B CA 1
ATOM 2438 C C . SER B 1 89 ? 13.82 17.188 -1.781 1 96.94 89 SER B C 1
ATOM 2440 O O . SER B 1 89 ? 15.016 17.312 -1.519 1 96.94 89 SER B O 1
ATOM 2442 N N . PHE B 1 90 ? 13.039 16.453 -1.089 1 98 90 PHE B N 1
ATOM 2443 C CA . PHE B 1 90 ? 13.508 15.742 0.092 1 98 90 PHE B CA 1
ATOM 2444 C C . PHE B 1 90 ? 13.641 14.25 -0.196 1 98 90 PHE B C 1
ATOM 2446 O O . PHE B 1 90 ? 12.688 13.617 -0.67 1 98 90 PHE B O 1
ATOM 2453 N N . ALA B 1 91 ? 14.773 13.734 0.2 1 97.81 91 ALA B N 1
ATOM 2454 C CA . ALA B 1 91 ? 15.062 12.328 -0.072 1 97.81 91 ALA B CA 1
ATOM 2455 C C . ALA B 1 91 ? 14.039 11.414 0.598 1 97.81 91 ALA B C 1
ATOM 2457 O O . ALA B 1 91 ? 13.594 11.688 1.714 1 97.81 91 ALA B O 1
ATOM 2458 N N . GLY B 1 92 ? 13.664 10.312 -0.102 1 98.31 92 GLY B N 1
ATOM 2459 C CA . GLY B 1 92 ? 12.727 9.336 0.423 1 98.31 92 GLY B CA 1
ATOM 2460 C C . GLY B 1 92 ? 11.312 9.531 -0.094 1 98.31 92 GLY B C 1
ATOM 2461 O O . GLY B 1 92 ? 10.484 8.625 0.011 1 98.31 92 GLY B O 1
ATOM 2462 N N . THR B 1 93 ? 11.062 10.703 -0.638 1 98.75 93 THR B N 1
ATOM 2463 C CA . THR B 1 93 ? 9.734 10.992 -1.178 1 98.75 93 THR B CA 1
ATOM 2464 C C . THR B 1 93 ? 9.484 10.188 -2.449 1 98.75 93 THR B C 1
ATOM 2466 O O . THR B 1 93 ? 10.359 10.102 -3.318 1 98.75 93 THR B O 1
ATOM 2469 N N . ILE B 1 94 ? 8.383 9.578 -2.482 1 98.88 94 ILE B N 1
ATOM 2470 C CA . ILE B 1 94 ? 7.891 8.922 -3.688 1 98.88 94 ILE B CA 1
ATOM 2471 C C . ILE B 1 94 ? 6.477 9.406 -4 1 98.88 94 ILE B C 1
ATOM 2473 O O . ILE B 1 94 ? 5.531 9.086 -3.275 1 98.88 94 ILE B O 1
ATOM 2477 N N . SER B 1 95 ? 6.344 10.164 -5.078 1 98.94 95 SER B N 1
ATOM 2478 C CA . SER B 1 95 ? 5.066 10.727 -5.504 1 98.94 95 SER B CA 1
ATOM 2479 C C . SER B 1 95 ? 4.594 10.094 -6.809 1 98.94 95 SER B C 1
ATOM 2481 O O . SER B 1 95 ? 5.375 9.945 -7.75 1 98.94 95 SER B O 1
ATOM 2483 N N . ILE B 1 96 ? 3.291 9.719 -6.84 1 98.94 96 ILE B N 1
ATOM 2484 C CA . ILE B 1 96 ? 2.771 9.195 -8.102 1 98.94 96 ILE B CA 1
ATOM 2485 C C . ILE B 1 96 ? 1.984 10.281 -8.828 1 98.94 96 ILE B C 1
ATOM 2487 O O . ILE B 1 96 ? 1.482 10.062 -9.93 1 98.94 96 ILE B O 1
ATOM 2491 N N . GLY B 1 97 ? 1.872 11.469 -8.234 1 98.75 97 GLY B N 1
ATOM 2492 C CA . GLY B 1 97 ? 1.27 12.617 -8.891 1 98.75 97 GLY B CA 1
ATOM 2493 C C . GLY B 1 97 ? -0.246 12.625 -8.812 1 98.75 97 GLY B C 1
ATOM 2494 O O . GLY B 1 97 ? -0.863 11.586 -8.555 1 98.75 97 GLY B O 1
ATOM 2495 N N . THR B 1 98 ? -0.813 13.773 -9.086 1 98.75 98 THR B N 1
ATOM 2496 C CA . THR B 1 98 ? -2.244 14.023 -8.938 1 98.75 98 THR B CA 1
ATOM 2497 C C . THR B 1 98 ? -3.041 13.227 -9.969 1 98.75 98 THR B C 1
ATOM 2499 O O . THR B 1 98 ? -4.02 12.562 -9.625 1 98.75 98 THR B O 1
ATOM 2502 N N . GLU B 1 99 ? -2.643 13.266 -11.203 1 98.81 99 GLU B N 1
ATOM 2503 C CA . GLU B 1 99 ? -3.383 12.633 -12.289 1 98.81 99 GLU B CA 1
ATOM 2504 C C . GLU B 1 99 ? -3.445 11.117 -12.109 1 98.81 99 GLU B C 1
ATOM 2506 O O . GLU B 1 99 ? -4.523 10.523 -12.172 1 98.81 99 GLU B O 1
ATOM 2511 N N . VAL B 1 100 ? -2.297 10.539 -11.867 1 98.94 100 VAL B N 1
ATOM 2512 C CA . VAL B 1 100 ? -2.225 9.086 -11.742 1 98.94 100 VAL B CA 1
ATOM 2513 C C . VAL B 1 100 ? -2.945 8.641 -10.469 1 98.94 100 VAL B C 1
ATOM 2515 O O . VAL B 1 100 ? -3.625 7.609 -10.461 1 98.94 100 VAL B O 1
ATOM 2518 N N . LEU B 1 101 ? -2.785 9.406 -9.406 1 98.94 101 LEU B N 1
ATOM 2519 C CA . LEU B 1 101 ? -3.547 9.086 -8.203 1 98.94 101 LEU B CA 1
ATOM 2520 C C . LEU B 1 101 ? -5.043 9.047 -8.508 1 98.94 101 LEU B C 1
ATOM 2522 O O . LEU B 1 101 ? -5.738 8.125 -8.086 1 98.94 101 LEU B O 1
ATOM 2526 N N . GLY B 1 102 ? -5.547 10.086 -9.18 1 98.94 102 GLY B N 1
ATOM 2527 C CA . GLY B 1 102 ? -6.953 10.102 -9.547 1 98.94 102 GLY B CA 1
ATOM 2528 C C . GLY B 1 102 ? -7.379 8.867 -10.32 1 98.94 102 GLY B C 1
ATOM 2529 O O . GLY B 1 102 ? -8.398 8.25 -10 1 98.94 102 GLY B O 1
ATOM 2530 N N . ARG B 1 103 ? -6.621 8.492 -11.305 1 98.94 103 ARG B N 1
ATOM 2531 C CA . ARG B 1 103 ? -6.945 7.332 -12.125 1 98.94 103 ARG B CA 1
ATOM 2532 C C . ARG B 1 103 ? -6.891 6.047 -11.305 1 98.94 103 ARG B C 1
ATOM 2534 O O . ARG B 1 103 ? -7.711 5.145 -11.5 1 98.94 103 ARG B O 1
ATOM 2541 N N . LEU B 1 104 ? -5.883 5.973 -10.453 1 98.94 104 LEU B N 1
ATOM 2542 C CA . LEU B 1 104 ? -5.77 4.828 -9.555 1 98.94 104 LEU B CA 1
ATOM 2543 C C . LEU B 1 104 ? -7.031 4.676 -8.711 1 98.94 104 LEU B C 1
ATOM 2545 O O . LEU B 1 104 ? -7.598 3.584 -8.625 1 98.94 104 LEU B O 1
ATOM 2549 N N . LEU B 1 105 ? -7.469 5.758 -8.117 1 99 105 LEU B N 1
ATOM 2550 C CA . LEU B 1 105 ? -8.633 5.715 -7.238 1 99 105 LEU B CA 1
ATOM 2551 C C . LEU B 1 105 ? -9.891 5.348 -8.016 1 99 105 LEU B C 1
ATOM 2553 O O . LEU B 1 105 ? -10.766 4.652 -7.5 1 99 105 LEU B O 1
ATOM 2557 N N . VAL B 1 106 ? -9.977 5.789 -9.234 1 98.94 106 VAL B N 1
ATOM 2558 C CA . VAL B 1 106 ? -11.133 5.465 -10.07 1 98.94 106 VAL B CA 1
ATOM 2559 C C . VAL B 1 106 ? -11.18 3.961 -10.32 1 98.94 106 VAL B C 1
ATOM 2561 O O . VAL B 1 106 ? -12.203 3.316 -10.07 1 98.94 106 VAL B O 1
ATOM 2564 N N . GLU B 1 107 ? -10.094 3.377 -10.805 1 98.94 107 GLU B N 1
ATOM 2565 C CA . GLU B 1 107 ? -10.086 1.95 -11.125 1 98.94 107 GLU B CA 1
ATOM 2566 C C . GLU B 1 107 ? -10.211 1.106 -9.859 1 98.94 107 GLU B C 1
ATOM 2568 O O . GLU B 1 107 ? -10.867 0.062 -9.859 1 98.94 107 GLU B O 1
ATOM 2573 N N . TYR B 1 108 ? -9.578 1.594 -8.805 1 98.94 108 TYR B N 1
ATOM 2574 C CA . TYR B 1 108 ? -9.711 0.963 -7.496 1 98.94 108 TYR B CA 1
ATOM 2575 C C . TYR B 1 108 ? -11.18 0.83 -7.102 1 98.94 108 TYR B C 1
ATOM 2577 O O . TYR B 1 108 ? -11.648 -0.269 -6.797 1 98.94 108 TYR B O 1
ATOM 2585 N N . ALA B 1 109 ? -11.875 1.912 -7.148 1 98.94 109 ALA B N 1
ATOM 2586 C CA . ALA B 1 109 ? -13.25 1.952 -6.676 1 98.94 109 ALA B CA 1
ATOM 2587 C C . ALA B 1 109 ? -14.18 1.195 -7.621 1 98.94 109 ALA B C 1
ATOM 2589 O O . ALA B 1 109 ? -15.102 0.504 -7.176 1 98.94 109 ALA B O 1
ATOM 2590 N N . ARG B 1 110 ? -13.953 1.34 -8.914 1 98.88 110 ARG B N 1
ATOM 2591 C CA . ARG B 1 110 ? -14.766 0.606 -9.883 1 98.88 110 ARG B CA 1
ATOM 2592 C C . ARG B 1 110 ? -14.664 -0.898 -9.648 1 98.88 110 ARG B C 1
ATOM 2594 O O . ARG B 1 110 ? -15.648 -1.622 -9.805 1 98.88 110 ARG B O 1
ATOM 2601 N N . SER B 1 111 ? -13.508 -1.342 -9.281 1 98.81 111 SER B N 1
ATOM 2602 C CA . SER B 1 111 ? -13.305 -2.758 -9 1 98.81 111 SER B CA 1
ATOM 2603 C C . SER B 1 111 ? -13.953 -3.158 -7.68 1 98.81 111 SER B C 1
ATOM 2605 O O . SER B 1 111 ? -14.734 -4.109 -7.625 1 98.81 111 SER B O 1
ATOM 2607 N N . ALA B 1 112 ? -13.695 -2.412 -6.613 1 98.5 112 ALA B N 1
ATOM 2608 C CA . ALA B 1 112 ? -14.125 -2.754 -5.258 1 98.5 112 ALA B CA 1
ATOM 2609 C C . ALA B 1 112 ? -15.648 -2.717 -5.141 1 98.5 112 ALA B C 1
ATOM 2611 O O . ALA B 1 112 ? -16.234 -3.549 -4.449 1 98.5 112 ALA B O 1
ATOM 2612 N N . ILE B 1 113 ? -16.312 -1.84 -5.844 1 97.25 113 ILE B N 1
ATOM 2613 C CA . ILE B 1 113 ? -17.75 -1.627 -5.668 1 97.25 113 ILE B CA 1
ATOM 2614 C C . ILE B 1 113 ? -18.516 -2.805 -6.258 1 97.25 113 ILE B C 1
ATOM 2616 O O . ILE B 1 113 ? -19.734 -2.924 -6.055 1 97.25 113 ILE B O 1
ATOM 2620 N N . GLN B 1 114 ? -17.828 -3.652 -6.965 1 96.38 114 GLN B N 1
ATOM 2621 C CA . GLN B 1 114 ? -18.484 -4.832 -7.512 1 96.38 114 GLN B CA 1
ATOM 2622 C C . GLN B 1 114 ? -18.844 -5.828 -6.414 1 96.38 114 GLN B C 1
ATOM 2624 O O . GLN B 1 114 ? -19.641 -6.738 -6.625 1 96.38 114 GLN B O 1
ATOM 2629 N N . TRP B 1 115 ? -18.219 -5.652 -5.266 1 96.69 115 TRP B N 1
ATOM 2630 C CA . TRP B 1 115 ? -18.5 -6.633 -4.227 1 96.69 115 TRP B CA 1
ATOM 2631 C C . TRP B 1 115 ? -18.797 -5.945 -2.896 1 96.69 115 TRP B C 1
ATOM 2633 O O . TRP B 1 115 ? -19.266 -6.582 -1.952 1 96.69 115 TRP B O 1
ATOM 2643 N N . CYS B 1 116 ? -18.547 -4.691 -2.707 1 96.56 116 CYS B N 1
ATOM 2644 C CA . CYS B 1 116 ? -18.906 -3.99 -1.48 1 96.56 116 CYS B CA 1
ATOM 2645 C C . CYS B 1 116 ? -20 -2.959 -1.744 1 96.56 116 CYS B C 1
ATOM 2647 O O . CYS B 1 116 ? -20.234 -2.584 -2.893 1 96.56 116 CYS B O 1
ATOM 2649 N N . ARG B 1 117 ? -20.641 -2.533 -0.704 1 96 117 ARG B N 1
ATOM 2650 C CA . ARG B 1 117 ? -21.766 -1.613 -0.801 1 96 117 ARG B CA 1
ATOM 2651 C C . ARG B 1 117 ? -21.297 -0.193 -1.092 1 96 117 ARG B C 1
ATOM 2653 O O . ARG B 1 117 ? -21.891 0.507 -1.916 1 96 117 ARG B O 1
ATOM 2660 N N . ARG B 1 118 ? -20.312 0.208 -0.325 1 97.56 118 ARG B N 1
ATOM 2661 C CA . ARG B 1 118 ? -19.797 1.567 -0.465 1 97.56 118 ARG B CA 1
ATOM 2662 C C . ARG B 1 118 ? -18.359 1.67 0.045 1 97.56 118 ARG B C 1
ATOM 2664 O O . ARG B 1 118 ? -17.875 0.771 0.735 1 97.56 118 ARG B O 1
ATOM 2671 N N . ILE B 1 119 ? -17.719 2.729 -0.367 1 98.75 119 ILE B N 1
ATOM 2672 C CA . ILE B 1 119 ? -16.297 2.928 -0.071 1 98.75 119 ILE B CA 1
ATOM 2673 C C . ILE B 1 119 ? -16.094 4.293 0.586 1 98.75 119 ILE B C 1
ATOM 2675 O O . ILE B 1 119 ? -16.641 5.297 0.121 1 98.75 119 ILE B O 1
ATOM 2679 N N . VAL B 1 120 ? -15.391 4.32 1.657 1 98.88 120 VAL B N 1
ATOM 2680 C CA . VAL B 1 120 ? -14.93 5.582 2.227 1 98.88 120 VAL B CA 1
ATOM 2681 C C . VAL B 1 120 ? -13.406 5.629 2.199 1 98.88 120 VAL B C 1
ATOM 2683 O O . VAL B 1 120 ? -12.734 4.742 2.738 1 98.88 120 VAL B O 1
ATOM 2686 N N . ILE B 1 121 ? -12.883 6.586 1.537 1 99 121 ILE B N 1
ATOM 2687 C CA . ILE B 1 121 ? -11.453 6.844 1.511 1 99 121 ILE B CA 1
ATOM 2688 C C . ILE B 1 121 ? -11.078 7.801 2.641 1 99 121 ILE B C 1
ATOM 2690 O O . ILE B 1 121 ? -11.586 8.922 2.701 1 99 121 ILE B O 1
ATOM 2694 N N . VAL B 1 122 ? -10.227 7.355 3.553 1 99 122 VAL B N 1
ATOM 2695 C CA . VAL B 1 122 ? -9.742 8.172 4.664 1 99 122 VAL B CA 1
ATOM 2696 C C . VAL B 1 122 ? -8.375 8.758 4.312 1 99 122 VAL B C 1
ATOM 2698 O O . VAL B 1 122 ? -7.371 8.047 4.301 1 99 122 VAL B O 1
ATOM 2701 N N . ASN B 1 123 ? -8.344 10 4.102 1 98.94 123 ASN B N 1
ATOM 2702 C CA . ASN B 1 123 ? -7.195 10.664 3.494 1 98.94 123 ASN B CA 1
ATOM 2703 C C . ASN B 1 123 ? -6.312 11.328 4.547 1 98.94 123 ASN B C 1
ATOM 2705 O O . ASN B 1 123 ? -6.781 12.156 5.324 1 98.94 123 ASN B O 1
ATOM 2709 N N . GLY B 1 124 ? -5.02 11.023 4.48 1 98.81 124 GLY B N 1
ATOM 2710 C CA . GLY B 1 124 ? -4.098 11.539 5.484 1 98.81 124 GLY B CA 1
ATOM 2711 C C . GLY B 1 124 ? -3.131 12.57 4.938 1 98.81 124 GLY B C 1
ATOM 2712 O O . GLY B 1 124 ? -2.211 13 5.637 1 98.81 124 GLY B O 1
ATOM 2713 N N . HIS B 1 125 ? -3.373 13.016 3.697 1 98.44 125 HIS B N 1
ATOM 2714 C CA . HIS B 1 125 ? -2.398 13.906 3.072 1 98.44 125 HIS B CA 1
ATOM 2715 C C . HIS B 1 125 ? -3.088 14.969 2.219 1 98.44 125 HIS B C 1
ATOM 2717 O O . HIS B 1 125 ? -3.891 14.641 1.343 1 98.44 125 HIS B O 1
ATOM 2723 N N . GLY B 1 126 ? -2.752 16.203 2.447 1 96.69 126 GLY B N 1
ATOM 2724 C CA . GLY B 1 126 ? -3.391 17.297 1.754 1 96.69 126 GLY B CA 1
ATOM 2725 C C . GLY B 1 126 ? -3.172 17.281 0.253 1 96.69 126 GLY B C 1
ATOM 2726 O O . GLY B 1 126 ? -4.059 17.656 -0.516 1 96.69 126 GLY B O 1
ATOM 2727 N N . GLY B 1 127 ? -1.983 16.875 -0.221 1 97.06 127 GLY B N 1
ATOM 2728 C CA . GLY B 1 127 ? -1.647 16.844 -1.636 1 97.06 127 GLY B CA 1
ATOM 2729 C C . GLY B 1 127 ? -2.512 15.891 -2.434 1 97.06 127 GLY B C 1
ATOM 2730 O O . GLY B 1 127 ? -2.562 15.969 -3.662 1 97.06 127 GLY B O 1
ATOM 2731 N N . ASN B 1 128 ? -3.223 15.008 -1.788 1 98.81 128 ASN B N 1
ATOM 2732 C CA . ASN B 1 128 ? -4.051 14 -2.449 1 98.81 128 ASN B CA 1
ATOM 2733 C C . ASN B 1 128 ? -5.391 14.586 -2.887 1 98.81 128 ASN B C 1
ATOM 2735 O O . ASN B 1 128 ? -6.098 13.984 -3.699 1 98.81 128 ASN B O 1
ATOM 2739 N N . ILE B 1 129 ? -5.789 15.703 -2.309 1 98.31 129 ILE B N 1
ATOM 2740 C CA . ILE B 1 129 ? -7.184 16.141 -2.311 1 98.31 129 ILE B CA 1
ATOM 2741 C C . ILE B 1 129 ? -7.637 16.422 -3.742 1 98.31 129 ILE B C 1
ATOM 2743 O O . ILE B 1 129 ? -8.734 16.031 -4.137 1 98.31 129 ILE B O 1
ATOM 2747 N N . GLN B 1 130 ? -6.816 17.078 -4.52 1 98.38 130 GLN B N 1
ATOM 2748 C CA . GLN B 1 130 ? -7.238 17.406 -5.883 1 98.38 130 GLN B CA 1
ATOM 2749 C C . GLN B 1 130 ? -7.547 16.125 -6.672 1 98.38 130 GLN B C 1
ATOM 2751 O O . GLN B 1 130 ? -8.594 16.031 -7.32 1 98.38 130 GLN B O 1
ATOM 2756 N N . GLY B 1 131 ? -6.621 15.117 -6.66 1 98.81 131 GLY B N 1
ATOM 2757 C CA . GLY B 1 131 ? -6.863 13.844 -7.324 1 98.81 131 GLY B CA 1
ATOM 2758 C C . GLY B 1 131 ? -8.031 13.078 -6.734 1 98.81 131 GLY B C 1
ATOM 2759 O O . GLY B 1 131 ? -8.82 12.477 -7.469 1 98.81 131 GLY B O 1
ATOM 2760 N N . LEU B 1 132 ? -8.117 13.125 -5.465 1 98.88 132 LEU B N 1
ATOM 2761 C CA . LEU B 1 132 ? -9.164 12.438 -4.723 1 98.88 132 LEU B CA 1
ATOM 2762 C C . LEU B 1 132 ? -10.539 13 -5.078 1 98.88 132 LEU B C 1
ATOM 2764 O O . LEU B 1 132 ? -11.461 12.242 -5.395 1 98.88 132 LEU B O 1
ATOM 2768 N N . VAL B 1 133 ? -10.688 14.281 -5.078 1 98.88 133 VAL B N 1
ATOM 2769 C CA . VAL B 1 133 ? -11.953 14.938 -5.391 1 98.88 133 VAL B CA 1
ATOM 2770 C C . VAL B 1 133 ? -12.352 14.633 -6.832 1 98.88 133 VAL B C 1
ATOM 2772 O O . VAL B 1 133 ? -13.5 14.297 -7.109 1 98.88 133 VAL B O 1
ATOM 2775 N N . SER B 1 134 ? -11.406 14.766 -7.727 1 98.88 134 SER B N 1
ATOM 2776 C CA . SER B 1 134 ? -11.68 14.461 -9.125 1 98.88 134 SER B CA 1
ATOM 2777 C C . SER B 1 134 ? -12.195 13.039 -9.297 1 98.88 134 SER B C 1
ATOM 2779 O O . SER B 1 134 ? -13.188 12.812 -9.984 1 98.88 134 SER B O 1
ATOM 2781 N N . ALA B 1 135 ? -11.539 12.102 -8.672 1 98.94 135 ALA B N 1
ATOM 2782 C CA . ALA B 1 135 ? -11.914 10.695 -8.773 1 98.94 135 ALA B CA 1
ATOM 2783 C C . ALA B 1 135 ? -13.305 10.453 -8.188 1 98.94 135 ALA B C 1
ATOM 2785 O O . ALA B 1 135 ? -14.148 9.812 -8.82 1 98.94 135 ALA B O 1
ATOM 2786 N N . VAL B 1 136 ? -13.539 10.961 -7.004 1 98.94 136 VAL B N 1
ATOM 2787 C CA . VAL B 1 136 ? -14.781 10.68 -6.297 1 98.94 136 VAL B CA 1
ATOM 2788 C C . VAL B 1 136 ? -15.953 11.336 -7.031 1 98.94 136 VAL B C 1
ATOM 2790 O O . VAL B 1 136 ? -17.031 10.742 -7.148 1 98.94 136 VAL B O 1
ATOM 2793 N N . ARG B 1 137 ? -15.75 12.562 -7.539 1 98.88 137 ARG B N 1
ATOM 2794 C CA . ARG B 1 137 ? -16.797 13.203 -8.344 1 98.88 137 ARG B CA 1
ATOM 2795 C C . ARG B 1 137 ? -17.172 12.336 -9.539 1 98.88 137 ARG B C 1
ATOM 2797 O O . ARG B 1 137 ? -18.359 12.133 -9.812 1 98.88 137 ARG B O 1
ATOM 2804 N N . LEU B 1 138 ? -16.203 11.859 -10.258 1 98.88 138 LEU B N 1
ATOM 2805 C CA . LEU B 1 138 ? -16.453 11.008 -11.406 1 98.88 138 LEU B CA 1
ATOM 2806 C C . LEU B 1 138 ? -17.203 9.742 -10.992 1 98.88 138 LEU B C 1
ATOM 2808 O O . LEU B 1 138 ? -18.219 9.391 -11.609 1 98.88 138 LEU B O 1
ATOM 2812 N N . LEU B 1 139 ? -16.734 9.109 -9.969 1 98.94 139 LEU B N 1
ATOM 2813 C CA . LEU B 1 139 ? -17.328 7.859 -9.508 1 98.94 139 LEU B CA 1
ATOM 2814 C C . LEU B 1 139 ? -18.781 8.07 -9.086 1 98.94 139 LEU B C 1
ATOM 2816 O O . LEU B 1 139 ? -19.641 7.266 -9.422 1 98.94 139 LEU B O 1
ATOM 2820 N N . ARG B 1 140 ? -19.031 9.102 -8.406 1 98.69 140 ARG B N 1
ATOM 2821 C CA . ARG B 1 140 ? -20.391 9.383 -7.973 1 98.69 140 ARG B CA 1
ATOM 2822 C C . ARG B 1 140 ? -21.281 9.75 -9.156 1 98.69 140 ARG B C 1
ATOM 2824 O O . ARG B 1 140 ? -22.453 9.414 -9.18 1 98.69 140 ARG B O 1
ATOM 2831 N N . SER B 1 141 ? -20.734 10.445 -10.133 1 98.69 141 SER B N 1
ATOM 2832 C CA . SER B 1 141 ? -21.484 10.734 -11.352 1 98.69 141 SER B CA 1
ATOM 2833 C C . SER B 1 141 ? -21.875 9.445 -12.086 1 98.69 141 SER B C 1
ATOM 2835 O O . SER B 1 141 ? -22.859 9.414 -12.82 1 98.69 141 SER B O 1
ATOM 2837 N N . GLU B 1 142 ? -21.078 8.422 -11.883 1 98.5 142 GLU B N 1
ATOM 2838 C CA . GLU B 1 142 ? -21.344 7.105 -12.461 1 98.5 142 GLU B CA 1
ATOM 2839 C C . GLU B 1 142 ? -22.344 6.32 -11.609 1 98.5 142 GLU B C 1
ATOM 2841 O O . GLU B 1 142 ? -22.688 5.18 -11.93 1 98.5 142 GLU B O 1
ATOM 2846 N N . GLY B 1 143 ? -22.781 6.836 -10.523 1 98.12 143 GLY B N 1
ATOM 2847 C CA . GLY B 1 143 ? -23.734 6.188 -9.648 1 98.12 143 GLY B CA 1
ATOM 2848 C C . GLY B 1 143 ? -23.094 5.309 -8.602 1 98.12 143 GLY B C 1
ATOM 2849 O O . GLY B 1 143 ? -23.766 4.477 -7.98 1 98.12 143 GLY B O 1
ATOM 2850 N N . ARG B 1 144 ? -21.812 5.434 -8.43 1 98.12 144 ARG B N 1
ATOM 2851 C CA . ARG B 1 144 ? -21.094 4.617 -7.457 1 98.12 144 ARG B CA 1
ATOM 2852 C C . ARG B 1 144 ? -21.047 5.301 -6.094 1 98.12 144 ARG B C 1
ATOM 2854 O O . ARG B 1 144 ? -20.875 6.516 -6.012 1 98.12 144 ARG B O 1
ATOM 2861 N N . ASP B 1 145 ? -21.203 4.543 -5.059 1 98.12 145 ASP B N 1
ATOM 2862 C CA . ASP B 1 145 ? -21.328 5.066 -3.703 1 98.12 145 ASP B CA 1
ATOM 2863 C C . ASP B 1 145 ? -19.953 5.172 -3.039 1 98.12 145 ASP B C 1
ATOM 2865 O O . ASP B 1 145 ? -19.578 4.324 -2.221 1 98.12 145 ASP B O 1
ATOM 2869 N N . VAL B 1 146 ? -19.25 6.18 -3.359 1 98.88 146 VAL B N 1
ATOM 2870 C CA . VAL B 1 146 ? -17.906 6.449 -2.865 1 98.88 146 VAL B CA 1
ATOM 2871 C C . VAL B 1 146 ? -17.844 7.836 -2.229 1 98.88 146 VAL B C 1
ATOM 2873 O O . VAL B 1 146 ? -18.422 8.789 -2.76 1 98.88 146 VAL B O 1
ATOM 2876 N N . ALA B 1 147 ? -17.203 7.953 -1.107 1 98.94 147 ALA B N 1
ATOM 2877 C CA . ALA B 1 147 ? -16.984 9.219 -0.41 1 98.94 147 ALA B CA 1
ATOM 2878 C C . ALA B 1 147 ? -15.609 9.25 0.245 1 98.94 147 ALA B C 1
ATOM 2880 O O . ALA B 1 147 ? -14.852 8.273 0.161 1 98.94 147 ALA B O 1
ATOM 2881 N N . TRP B 1 148 ? -15.281 10.398 0.776 1 98.94 148 TRP B N 1
ATOM 2882 C CA . TRP B 1 148 ? -13.984 10.484 1.441 1 98.94 148 TRP B CA 1
ATOM 2883 C C . TRP B 1 148 ? -14.062 11.383 2.67 1 98.94 148 TRP B C 1
ATOM 2885 O O . TRP B 1 148 ? -15.016 12.148 2.826 1 98.94 148 TRP B O 1
ATOM 2895 N N . TRP B 1 149 ? -13.18 11.133 3.58 1 98.88 149 TRP B N 1
ATOM 2896 C CA . TRP B 1 149 ? -13.047 11.891 4.82 1 98.88 149 TRP B CA 1
ATOM 2897 C C . TRP B 1 149 ? -11.594 12.305 5.047 1 98.88 149 TRP B C 1
ATOM 2899 O O . TRP B 1 149 ? -10.672 11.555 4.723 1 98.88 149 TRP B O 1
ATOM 2909 N N . ALA B 1 150 ? -11.359 13.484 5.559 1 98.56 150 ALA B N 1
ATOM 2910 C CA . ALA B 1 150 ? -10.016 14.031 5.711 1 98.56 150 ALA B CA 1
ATOM 2911 C C . ALA B 1 150 ? -9.547 13.945 7.164 1 98.56 150 ALA B C 1
ATOM 2913 O O . ALA B 1 150 ? -10.25 14.398 8.07 1 98.56 150 ALA B O 1
ATOM 2914 N N . CYS B 1 151 ? -8.344 13.391 7.34 1 98.44 151 CYS B N 1
ATOM 2915 C CA . CYS B 1 151 ? -7.672 13.492 8.633 1 98.44 151 CYS B CA 1
ATOM 2916 C C . CYS B 1 151 ? -7.137 14.898 8.859 1 98.44 151 CYS B C 1
ATOM 2918 O O . CYS B 1 151 ? -6.004 15.211 8.477 1 98.44 151 CYS B O 1
ATOM 2920 N N . ALA B 1 152 ? -7.934 15.719 9.398 1 94.25 152 ALA B N 1
ATOM 2921 C CA . ALA B 1 152 ? -7.539 17.109 9.609 1 94.25 152 ALA B CA 1
ATOM 2922 C C . ALA B 1 152 ? -8.008 17.625 10.969 1 94.25 152 ALA B C 1
ATOM 2924 O O . ALA B 1 152 ? -9.039 17.172 11.484 1 94.25 152 ALA B O 1
ATOM 2925 N N . VAL B 1 153 ? -7.199 18.453 11.469 1 93.5 153 VAL B N 1
ATOM 2926 C CA . VAL B 1 153 ? -7.52 19.141 12.719 1 93.5 153 VAL B CA 1
ATOM 2927 C C . VAL B 1 153 ? -7.691 20.641 12.445 1 93.5 153 VAL B C 1
ATOM 2929 O O . VAL B 1 153 ? -6.805 21.281 11.875 1 93.5 153 VAL B O 1
ATOM 2932 N N . GLU B 1 154 ? -8.828 21.188 12.852 1 90.12 154 GLU B N 1
ATOM 2933 C CA . GLU B 1 154 ? -9.078 22.609 12.68 1 90.12 154 GLU B CA 1
ATOM 2934 C C . GLU B 1 154 ? -8.016 23.438 13.383 1 90.12 154 GLU B C 1
ATOM 2936 O O . GLU B 1 154 ? -7.711 23.203 14.555 1 90.12 154 GLU B O 1
ATOM 2941 N N . GLY B 1 155 ? -7.43 24.344 12.648 1 90.31 155 GLY B N 1
ATOM 2942 C CA . GLY B 1 155 ? -6.434 25.234 13.227 1 90.31 155 GLY B CA 1
ATOM 2943 C C . GLY B 1 155 ? -5.078 24.562 13.406 1 90.31 155 GLY B C 1
ATOM 2944 O O . GLY B 1 155 ? -4.164 25.156 13.984 1 90.31 155 GLY B O 1
ATOM 2945 N N . GLY B 1 156 ? -4.969 23.391 12.969 1 93.19 156 GLY B N 1
ATOM 2946 C CA . GLY B 1 156 ? -3.707 22.672 13.094 1 93.19 156 GLY B CA 1
ATOM 2947 C C . GLY B 1 156 ? -2.645 23.156 12.133 1 93.19 156 GLY B C 1
ATOM 2948 O O . GLY B 1 156 ? -2.961 23.766 11.109 1 93.19 156 GLY B O 1
ATOM 2949 N N . ASP B 1 157 ? -1.415 22.938 12.539 1 93.94 157 ASP B N 1
ATOM 2950 C CA . ASP B 1 157 ? -0.319 23.328 11.648 1 93.94 157 ASP B CA 1
ATOM 2951 C C . ASP B 1 157 ? -0.261 22.422 10.422 1 93.94 157 ASP B C 1
ATOM 2953 O O . ASP B 1 157 ? -0.906 21.375 10.383 1 93.94 157 ASP B O 1
ATOM 2957 N N . ALA B 1 158 ? 0.51 22.844 9.43 1 92.94 158 ALA B N 1
ATOM 2958 C CA . ALA B 1 158 ? 0.342 22.375 8.055 1 92.94 158 ALA B CA 1
ATOM 2959 C C . ALA B 1 158 ? 1.066 21.047 7.836 1 92.94 158 ALA B C 1
ATOM 2961 O O . ALA B 1 158 ? 0.57 20.172 7.125 1 92.94 158 ALA B O 1
ATOM 2962 N N . HIS B 1 159 ? 2.238 20.844 8.391 1 97.94 159 HIS B N 1
ATOM 2963 C CA . HIS B 1 159 ? 3.018 19.672 8.008 1 97.94 159 HIS B CA 1
ATOM 2964 C C . HIS B 1 159 ? 4.121 19.375 9.016 1 97.94 159 HIS B C 1
ATOM 2966 O O . HIS B 1 159 ? 4.945 20.25 9.305 1 97.94 159 HIS B O 1
ATOM 2972 N N . ALA B 1 160 ? 4.121 18.172 9.508 1 98.69 160 ALA B N 1
ATOM 2973 C CA . ALA B 1 160 ? 5.168 17.688 10.398 1 98.69 160 ALA B CA 1
ATOM 2974 C C . ALA B 1 160 ? 5.293 18.562 11.633 1 98.69 160 ALA B C 1
ATOM 2976 O O . ALA B 1 160 ? 6.387 18.734 12.18 1 98.69 160 ALA B O 1
ATOM 2977 N N . GLY B 1 161 ? 4.285 19.281 11.984 1 98.44 161 GLY B N 1
ATOM 2978 C CA . GLY B 1 161 ? 4.285 20.156 13.141 1 98.44 161 GLY B CA 1
ATOM 2979 C C . GLY B 1 161 ? 3.695 19.516 14.383 1 98.44 161 GLY B C 1
ATOM 2980 O O . GLY B 1 161 ? 3.963 18.359 14.672 1 98.44 161 GLY B O 1
ATOM 2981 N N . HIS B 1 162 ? 2.918 20.328 15.133 1 98.56 162 HIS B N 1
ATOM 2982 C CA . HIS B 1 162 ? 2.322 19.875 16.391 1 98.56 162 HIS B CA 1
ATOM 2983 C C . HIS B 1 162 ? 1.361 18.719 16.156 1 98.56 162 HIS B C 1
ATOM 2985 O O . HIS B 1 162 ? 1.415 17.719 16.875 1 98.56 162 HIS B O 1
ATOM 2991 N N . VAL B 1 163 ? 0.49 18.797 15.172 1 98.69 163 VAL B N 1
ATOM 2992 C CA . VAL B 1 163 ? -0.601 17.844 14.977 1 98.69 163 VAL B CA 1
ATOM 2993 C C . VAL B 1 163 ? -0.033 16.469 14.625 1 98.69 163 VAL B C 1
ATOM 2995 O O . VAL B 1 163 ? -0.238 15.5 15.352 1 98.69 163 VAL B O 1
ATOM 2998 N N . GLU B 1 164 ? 0.755 16.391 13.555 1 98.94 164 GLU B N 1
ATOM 2999 C CA . GLU B 1 164 ? 1.242 15.102 13.086 1 98.94 164 GLU B CA 1
ATOM 3000 C C . GLU B 1 164 ? 2.223 14.484 14.078 1 98.94 164 GLU B C 1
ATOM 3002 O O . GLU B 1 164 ? 2.217 13.273 14.297 1 98.94 164 GLU B O 1
ATOM 3007 N N . THR B 1 165 ? 3.029 15.32 14.648 1 98.94 165 THR B N 1
ATOM 3008 C CA . THR B 1 165 ? 3.977 14.812 15.641 1 98.94 165 THR B CA 1
ATOM 3009 C C . THR B 1 165 ? 3.242 14.266 16.859 1 98.94 165 THR B C 1
ATOM 3011 O O . THR B 1 165 ? 3.578 13.188 17.359 1 98.94 165 THR B O 1
ATOM 3014 N N . SER B 1 166 ? 2.25 14.945 17.328 1 98.94 166 SER B N 1
ATOM 3015 C CA . SER B 1 166 ? 1.465 14.477 18.469 1 98.94 166 SER B CA 1
ATOM 3016 C C . SER B 1 166 ? 0.783 13.148 18.141 1 98.94 166 SER B C 1
ATOM 3018 O O . SER B 1 166 ? 0.798 12.227 18.969 1 98.94 166 SER B O 1
ATOM 3020 N N . LEU B 1 167 ? 0.193 13.109 16.969 1 98.94 167 LEU B N 1
ATOM 3021 C CA . LEU B 1 167 ? -0.478 11.883 16.562 1 98.94 167 LEU B CA 1
ATOM 3022 C C . LEU B 1 167 ? 0.5 10.711 16.547 1 98.94 167 LEU B C 1
ATOM 3024 O O . LEU B 1 167 ? 0.199 9.633 17.062 1 98.94 167 LEU B O 1
ATOM 3028 N N . LEU B 1 168 ? 1.715 10.891 16.031 1 98.94 168 LEU B N 1
ATOM 3029 C CA . LEU B 1 168 ? 2.668 9.797 15.938 1 98.94 168 LEU B CA 1
ATOM 3030 C C . LEU B 1 168 ? 3.229 9.445 17.312 1 98.94 168 LEU B C 1
ATOM 3032 O O . LEU B 1 168 ? 3.514 8.281 17.594 1 98.94 168 LEU B O 1
ATOM 3036 N N . LEU B 1 169 ? 3.398 10.453 18.141 1 98.94 169 LEU B N 1
ATOM 3037 C CA . LEU B 1 169 ? 3.84 10.164 19.5 1 98.94 169 LEU B CA 1
ATOM 3038 C C . LEU B 1 169 ? 2.859 9.234 20.203 1 98.94 169 LEU B C 1
ATOM 3040 O O . LEU B 1 169 ? 3.256 8.445 21.062 1 98.94 169 LEU B O 1
ATOM 3044 N N . HIS B 1 170 ? 1.63 9.336 19.812 1 98.88 170 HIS B N 1
ATOM 3045 C CA . HIS B 1 170 ? 0.613 8.477 20.406 1 98.88 170 HIS B CA 1
ATOM 3046 C C . HIS B 1 170 ? 0.512 7.148 19.672 1 98.88 170 HIS B C 1
ATOM 3048 O O . HIS B 1 170 ? 0.505 6.086 20.297 1 98.88 170 HIS B O 1
ATOM 3054 N N . ILE B 1 171 ? 0.457 7.148 18.328 1 98.75 171 ILE B N 1
ATOM 3055 C CA . ILE B 1 171 ? 0.168 5.988 17.484 1 98.75 171 ILE B CA 1
ATOM 3056 C C . ILE B 1 171 ? 1.403 5.094 17.406 1 98.75 171 ILE B C 1
ATOM 3058 O O . ILE B 1 171 ? 1.29 3.867 17.406 1 98.75 171 ILE B O 1
ATOM 3062 N N . SER B 1 172 ? 2.512 5.699 17.266 1 98.69 172 SER B N 1
ATOM 3063 C CA . SER B 1 172 ? 3.756 5 16.969 1 98.69 172 SER B CA 1
ATOM 3064 C C . SER B 1 172 ? 4.953 5.715 17.578 1 98.69 172 SER B C 1
ATOM 3066 O O . SER B 1 172 ? 5.859 6.148 16.859 1 98.69 172 SER B O 1
ATOM 3068 N N . PRO B 1 173 ? 5.055 5.754 18.875 1 98.75 173 PRO B N 1
ATOM 3069 C CA . PRO B 1 173 ? 6.094 6.559 19.531 1 98.75 173 PRO B CA 1
ATOM 3070 C C . PRO B 1 173 ? 7.504 6.086 19.188 1 98.75 173 PRO B C 1
ATOM 3072 O O . PRO B 1 173 ? 8.438 6.891 19.156 1 98.75 173 PRO B O 1
ATOM 3075 N N . ASP B 1 174 ? 7.676 4.844 18.797 1 98.5 174 ASP B N 1
ATOM 3076 C CA . ASP B 1 174 ? 9 4.254 18.594 1 98.5 174 ASP B CA 1
ATOM 3077 C C . ASP B 1 174 ? 9.641 4.758 17.312 1 98.5 174 ASP B C 1
ATOM 3079 O O . ASP B 1 174 ? 10.852 4.617 17.109 1 98.5 174 ASP B O 1
ATOM 3083 N N . VAL B 1 175 ? 8.867 5.332 16.422 1 98.5 175 VAL B N 1
ATOM 3084 C CA . VAL B 1 175 ? 9.445 5.746 15.141 1 98.5 175 VAL B CA 1
ATOM 3085 C C . VAL B 1 175 ? 9.609 7.266 15.125 1 98.5 175 VAL B C 1
ATOM 3087 O O . VAL B 1 175 ? 9.984 7.84 14.102 1 98.5 175 VAL B O 1
ATOM 3090 N N . VAL B 1 176 ? 9.352 7.949 16.188 1 98.81 176 VAL B N 1
ATOM 3091 C CA . VAL B 1 176 ? 9.562 9.391 16.312 1 98.81 176 VAL B CA 1
ATOM 3092 C C . VAL B 1 176 ? 10.961 9.664 16.859 1 98.81 176 VAL B C 1
ATOM 3094 O O . VAL B 1 176 ? 11.312 9.172 17.938 1 98.81 176 VAL B O 1
ATOM 3097 N N . ARG B 1 177 ? 11.734 10.406 16.125 1 98.38 177 ARG B N 1
ATOM 3098 C CA . ARG B 1 177 ? 13.047 10.82 16.594 1 98.38 177 ARG B CA 1
ATOM 3099 C C . ARG B 1 177 ? 12.945 12.07 17.453 1 98.38 177 ARG B C 1
ATOM 3101 O O . ARG B 1 177 ? 13.297 13.172 17.016 1 98.38 177 ARG B O 1
ATOM 3108 N N . ARG B 1 178 ? 12.75 11.922 18.688 1 97.88 178 ARG B N 1
ATOM 3109 C CA . ARG B 1 178 ? 12.43 13.016 1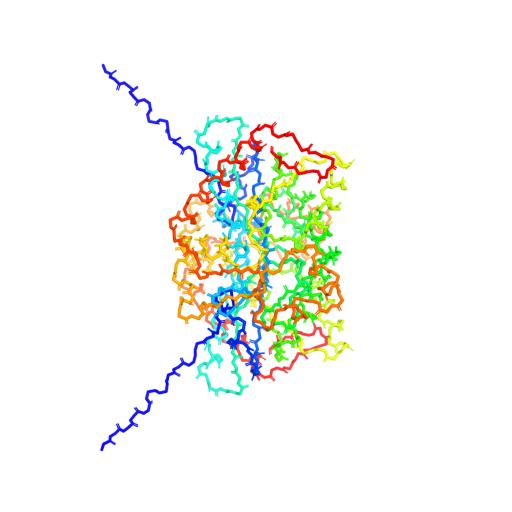9.594 1 97.88 178 ARG B CA 1
ATOM 3110 C C . ARG B 1 178 ? 13.594 13.984 19.719 1 97.88 178 ARG B C 1
ATOM 3112 O O . ARG B 1 178 ? 13.391 15.188 19.891 1 97.88 178 ARG B O 1
ATOM 3119 N N . GLU B 1 179 ? 14.781 13.477 19.578 1 97.69 179 GLU B N 1
ATOM 3120 C CA . GLU B 1 179 ? 15.984 14.289 19.734 1 97.69 179 GLU B CA 1
ATOM 3121 C C . GLU B 1 179 ? 16.234 15.164 18.516 1 97.69 179 GLU B C 1
ATOM 3123 O O . GLU B 1 179 ? 17.062 16.078 18.547 1 97.69 179 GLU B O 1
ATOM 3128 N N . GLU B 1 180 ? 15.461 14.914 17.453 1 97.88 180 GLU B N 1
ATOM 3129 C CA . GLU B 1 180 ? 15.695 15.625 16.203 1 97.88 180 GLU B CA 1
ATOM 3130 C C . GLU B 1 180 ? 14.57 16.625 15.914 1 97.88 180 GLU B C 1
ATOM 3132 O O . GLU B 1 180 ? 14.469 17.141 14.805 1 97.88 180 GLU B O 1
ATOM 3137 N N . VAL B 1 181 ? 13.719 16.844 16.891 1 98.19 181 VAL B N 1
ATOM 3138 C CA . VAL B 1 181 ? 12.57 17.719 16.719 1 98.19 181 VAL B CA 1
ATOM 3139 C C . VAL B 1 181 ? 13.047 19.172 16.625 1 98.19 181 VAL B C 1
ATOM 3141 O O . VAL B 1 181 ? 13.82 19.641 17.469 1 98.19 181 VAL B O 1
ATOM 3144 N N . LEU B 1 182 ? 12.641 19.844 15.57 1 97.75 182 LEU B N 1
ATOM 3145 C CA . LEU B 1 182 ? 12.984 21.234 15.328 1 97.75 182 LEU B CA 1
ATOM 3146 C C . LEU B 1 182 ? 11.789 22 14.781 1 97.75 182 LEU B C 1
ATOM 3148 O O . LEU B 1 182 ? 11.07 21.5 13.906 1 97.75 182 LEU B O 1
ATOM 3152 N N . ALA B 1 183 ? 11.602 23.219 15.359 1 98.25 183 ALA B N 1
ATOM 3153 C CA . ALA B 1 183 ? 10.547 24.062 14.789 1 98.25 183 ALA B CA 1
ATOM 3154 C C . ALA B 1 183 ? 10.867 24.453 13.352 1 98.25 183 ALA B C 1
ATOM 3156 O O . ALA B 1 183 ? 12.023 24.734 13.023 1 98.25 183 ALA B O 1
ATOM 3157 N N . GLY B 1 184 ? 9.828 24.438 12.531 1 98.12 184 GLY B N 1
ATOM 3158 C CA . GLY B 1 184 ? 9.977 24.859 11.148 1 98.12 184 GLY B CA 1
ATOM 3159 C C . GLY B 1 184 ? 9.398 26.234 10.867 1 98.12 184 GLY B C 1
ATOM 3160 O O . GLY B 1 184 ? 9.531 27.141 11.688 1 98.12 184 GLY B O 1
ATOM 3161 N N . ASN B 1 185 ? 8.969 26.406 9.625 1 98.19 185 ASN B N 1
ATOM 3162 C CA . ASN B 1 185 ? 8.305 27.641 9.227 1 98.19 185 ASN B CA 1
ATOM 3163 C C . ASN B 1 185 ? 6.902 27.734 9.812 1 98.19 185 ASN B C 1
ATOM 3165 O O . ASN B 1 185 ? 6.051 26.891 9.539 1 98.19 185 ASN B O 1
ATOM 3169 N N . VAL B 1 186 ? 6.621 28.75 10.578 1 96.88 186 VAL B N 1
ATOM 3170 C CA . VAL B 1 186 ? 5.363 28.828 11.312 1 96.88 186 VAL B CA 1
ATOM 3171 C C . VAL B 1 186 ? 4.473 29.906 10.68 1 96.88 186 VAL B C 1
ATOM 3173 O O . VAL B 1 186 ? 3.434 30.266 11.242 1 96.88 186 VAL B O 1
ATOM 3176 N N . ALA B 1 187 ? 4.891 30.406 9.516 1 95.94 187 ALA B N 1
ATOM 3177 C CA . ALA B 1 187 ? 4.059 31.391 8.828 1 95.94 187 ALA B CA 1
ATOM 3178 C C . ALA B 1 187 ? 2.725 30.781 8.406 1 95.94 187 ALA B C 1
ATOM 3180 O O . ALA B 1 187 ? 2.633 29.578 8.18 1 95.94 187 ALA B O 1
ATOM 3181 N N . PRO B 1 188 ? 1.68 31.656 8.328 1 92.94 188 PRO B N 1
ATOM 3182 C CA . PRO B 1 188 ? 0.389 31.141 7.855 1 92.94 188 PRO B CA 1
ATOM 3183 C C . PRO B 1 188 ? 0.468 30.547 6.449 1 92.94 188 PRO B C 1
ATOM 3185 O O . PRO B 1 188 ? 1.193 31.062 5.598 1 92.94 188 PRO B O 1
ATOM 3188 N N . LEU B 1 189 ? -0.335 29.5 6.293 1 89.81 189 LEU B N 1
ATOM 3189 C CA . LEU B 1 189 ? -0.29 28.734 5.047 1 89.81 189 LEU B CA 1
ATOM 3190 C C . LEU B 1 189 ? -0.548 29.656 3.852 1 89.81 189 LEU B C 1
ATOM 3192 O O . LEU B 1 189 ? 0.085 29.5 2.805 1 89.81 189 LEU B O 1
ATOM 3196 N N . HIS B 1 190 ? -1.498 30.562 3.945 1 90.62 190 HIS B N 1
ATOM 3197 C CA . HIS B 1 190 ? -1.859 31.422 2.826 1 90.62 190 HIS B CA 1
ATOM 3198 C C . HIS B 1 190 ? -0.662 32.25 2.346 1 90.62 190 HIS B C 1
ATOM 3200 O O . HIS B 1 190 ? -0.587 32.594 1.173 1 90.62 190 HIS B O 1
ATOM 3206 N N . GLU B 1 191 ? 0.337 32.469 3.234 1 93.94 191 GLU B N 1
ATOM 3207 C CA . GLU B 1 191 ? 1.551 33.188 2.871 1 93.94 191 GLU B CA 1
ATOM 3208 C C . GLU B 1 191 ? 2.568 32.281 2.209 1 93.94 191 GLU B C 1
ATOM 3210 O O . GLU B 1 191 ? 3.453 32.719 1.483 1 93.94 191 GLU B O 1
ATOM 3215 N N . LEU B 1 192 ? 2.373 31.031 2.479 1 94.38 192 LEU B N 1
ATOM 3216 C CA . LEU B 1 192 ? 3.391 30.078 2.051 1 94.38 192 LEU B CA 1
ATOM 3217 C C . LEU B 1 192 ? 2.998 29.422 0.731 1 94.38 192 LEU B C 1
ATOM 3219 O O . LEU B 1 192 ? 3.844 28.844 0.048 1 94.38 192 LEU B O 1
ATOM 3223 N N . MET B 1 193 ? 1.752 29.5 0.369 1 91.44 193 MET B N 1
ATOM 3224 C CA . MET B 1 193 ? 1.194 28.734 -0.737 1 91.44 193 MET B CA 1
ATOM 3225 C C . MET B 1 193 ? 1.896 29.078 -2.047 1 91.44 193 MET B C 1
ATOM 3227 O O . MET B 1 193 ? 2.33 28.188 -2.775 1 91.44 193 MET B O 1
ATOM 3231 N N . ALA B 1 194 ? 2.061 30.344 -2.357 1 92.56 194 ALA B N 1
ATOM 3232 C CA . ALA B 1 194 ? 2.633 30.766 -3.635 1 92.56 194 ALA B CA 1
ATOM 3233 C C . ALA B 1 194 ? 4.074 30.281 -3.771 1 92.56 194 ALA B C 1
ATOM 3235 O O . ALA B 1 194 ? 4.426 29.609 -4.75 1 92.56 194 ALA B O 1
ATOM 3236 N N . PRO B 1 195 ? 4.934 30.578 -2.818 1 94.81 195 PRO B N 1
ATOM 3237 C CA . PRO B 1 195 ? 6.301 30.062 -2.947 1 94.81 195 PRO B CA 1
ATOM 3238 C C . PRO B 1 195 ? 6.359 28.547 -2.969 1 94.81 195 PRO B C 1
ATOM 3240 O O . PRO B 1 195 ? 7.219 27.969 -3.643 1 94.81 195 PRO B O 1
ATOM 3243 N N . MET B 1 196 ? 5.516 27.922 -2.283 1 93.75 196 MET B N 1
ATOM 3244 C CA . MET B 1 196 ? 5.488 26.453 -2.258 1 93.75 196 MET B CA 1
ATOM 3245 C C . MET B 1 196 ? 5.086 25.891 -3.617 1 93.75 196 MET B C 1
ATOM 3247 O O . MET B 1 196 ? 5.625 24.875 -4.055 1 93.75 196 MET B O 1
ATOM 3251 N N . ARG B 1 197 ? 4.078 26.5 -4.207 1 90.69 197 ARG B N 1
ATOM 3252 C CA . ARG B 1 197 ? 3.66 26.078 -5.539 1 90.69 197 ARG B CA 1
ATOM 3253 C C . ARG B 1 197 ? 4.805 26.203 -6.539 1 90.69 197 ARG B C 1
ATOM 3255 O O . ARG B 1 197 ? 4.953 25.359 -7.43 1 90.69 197 ARG B O 1
ATOM 3262 N N . ALA B 1 198 ? 5.621 27.188 -6.305 1 93.19 198 ALA B N 1
ATOM 3263 C CA . ALA B 1 198 ? 6.715 27.469 -7.23 1 93.19 198 ALA B CA 1
ATOM 3264 C C . ALA B 1 198 ? 7.918 26.578 -6.949 1 93.19 198 ALA B C 1
ATOM 3266 O O . ALA B 1 198 ? 8.594 26.125 -7.879 1 93.19 198 ALA B O 1
ATOM 3267 N N . GLY B 1 199 ? 8.18 26.312 -5.727 1 96.06 199 GLY B N 1
ATOM 3268 C CA . GLY B 1 199 ? 9.453 25.672 -5.418 1 96.06 199 GLY B CA 1
ATOM 3269 C C . GLY B 1 199 ? 9.312 24.5 -4.469 1 96.06 199 GLY B C 1
ATOM 3270 O O . GLY B 1 199 ? 10.32 23.953 -4 1 96.06 199 GLY B O 1
ATOM 3271 N N . GLY B 1 200 ? 8.109 24.125 -4.188 1 97.12 200 GLY B N 1
ATOM 3272 C CA . GLY B 1 200 ? 7.91 23.047 -3.234 1 97.12 200 GLY B CA 1
ATOM 3273 C C . GLY B 1 200 ? 8.141 23.469 -1.796 1 97.12 200 GLY B C 1
ATOM 3274 O O . GLY B 1 200 ? 8.383 24.641 -1.519 1 97.12 200 GLY B O 1
ATOM 3275 N N . VAL B 1 201 ? 8.047 22.5 -0.949 1 98.25 201 VAL B N 1
ATOM 3276 C CA . VAL B 1 201 ? 8.148 22.75 0.485 1 98.25 201 VAL B CA 1
ATOM 3277 C C . VAL B 1 201 ? 9.555 23.25 0.82 1 98.25 201 VAL B C 1
ATOM 3279 O O . VAL B 1 201 ? 9.719 24.094 1.701 1 98.25 201 VAL B O 1
ATOM 3282 N N . ALA B 1 202 ? 10.523 22.828 0.101 1 97.69 202 ALA B N 1
ATOM 3283 C CA . ALA B 1 202 ? 11.906 23.234 0.371 1 97.69 202 ALA B CA 1
ATOM 3284 C C . ALA B 1 202 ? 12.086 24.734 0.195 1 97.69 202 ALA B C 1
ATOM 3286 O O . ALA B 1 202 ? 12.953 25.344 0.824 1 97.69 202 ALA B O 1
ATOM 3287 N N . ALA B 1 203 ? 11.289 25.359 -0.591 1 97.88 203 ALA B N 1
ATOM 3288 C CA . ALA B 1 203 ? 11.375 26.797 -0.846 1 97.88 203 ALA B CA 1
ATOM 3289 C C . ALA B 1 203 ? 10.953 27.594 0.383 1 97.88 203 ALA B C 1
ATOM 3291 O O . ALA B 1 203 ? 11.305 28.766 0.515 1 97.88 203 ALA B O 1
ATOM 3292 N N . VAL B 1 204 ? 10.258 26.953 1.303 1 98.06 204 VAL B N 1
ATOM 3293 C CA . VAL B 1 204 ? 9.719 27.719 2.412 1 98.06 204 VAL B CA 1
ATOM 3294 C C . VAL B 1 204 ? 10.172 27.125 3.738 1 98.06 204 VAL B C 1
ATOM 3296 O O . VAL B 1 204 ? 9.977 27.719 4.801 1 98.06 204 VAL B O 1
ATOM 3299 N N . SER B 1 205 ? 10.719 26 3.711 1 98.06 205 SER B N 1
ATOM 3300 C CA . SER B 1 205 ? 11.242 25.312 4.895 1 98.06 205 SER B CA 1
ATOM 3301 C C . SER B 1 205 ? 12.398 24.391 4.535 1 98.06 205 SER B C 1
ATOM 3303 O O . SER B 1 205 ? 12.195 23.328 3.938 1 98.06 205 SER B O 1
ATOM 3305 N N . ALA B 1 206 ? 13.586 24.703 4.969 1 97.06 206 ALA B N 1
ATOM 3306 C CA . ALA B 1 206 ? 14.781 23.922 4.645 1 97.06 206 ALA B CA 1
ATOM 3307 C C . ALA B 1 206 ? 14.734 22.547 5.309 1 97.06 206 ALA B C 1
ATOM 3309 O O . ALA B 1 206 ? 15.281 21.578 4.777 1 97.06 206 ALA B O 1
ATOM 3310 N N . ILE B 1 207 ? 14 22.453 6.383 1 97.81 207 ILE B N 1
ATOM 3311 C CA . ILE B 1 207 ? 13.992 21.188 7.109 1 97.81 207 ILE B CA 1
ATOM 3312 C C . ILE B 1 207 ? 12.68 20.453 6.832 1 97.81 207 ILE B C 1
ATOM 3314 O O . ILE B 1 207 ? 12.422 19.391 7.422 1 97.81 207 ILE B O 1
ATOM 3318 N N . GLY B 1 208 ? 11.75 20.969 6.035 1 98.44 208 GLY B N 1
ATOM 3319 C CA . GLY B 1 208 ? 10.539 20.297 5.582 1 98.44 208 GLY B CA 1
ATOM 3320 C C . GLY B 1 208 ? 9.406 20.375 6.586 1 98.44 208 GLY B C 1
ATOM 3321 O O . GLY B 1 208 ? 8.398 19.688 6.449 1 98.44 208 GLY B O 1
ATOM 3322 N N . VAL B 1 209 ? 9.562 21.266 7.59 1 98.62 209 VAL B N 1
ATOM 3323 C CA . VAL B 1 209 ? 8.539 21.406 8.617 1 98.62 209 VAL B CA 1
ATOM 3324 C C . VAL B 1 209 ? 7.777 22.719 8.43 1 98.62 209 VAL B C 1
ATOM 3326 O O . VAL B 1 209 ? 8.391 23.781 8.281 1 98.62 209 VAL B O 1
ATOM 3329 N N . LEU B 1 210 ? 6.52 22.656 8.336 1 98.38 210 LEU B N 1
ATOM 3330 C CA . LEU B 1 210 ? 5.613 23.812 8.344 1 98.38 210 LEU B CA 1
ATOM 3331 C C . LEU B 1 210 ? 4.754 23.812 9.602 1 98.38 210 LEU B C 1
ATOM 3333 O O . LEU B 1 210 ? 3.578 23.438 9.562 1 98.38 210 LEU B O 1
ATOM 3337 N N . GLY B 1 211 ? 5.227 24.344 10.672 1 98.12 211 GLY B N 1
ATOM 3338 C CA . GLY B 1 211 ? 4.664 24.297 12.008 1 98.12 211 GLY B CA 1
ATOM 3339 C C . GLY B 1 211 ? 5.707 24.078 13.086 1 98.12 211 GLY B C 1
ATOM 3340 O O . GLY B 1 211 ? 6.895 24.344 12.867 1 98.12 211 GLY B O 1
ATOM 3341 N N . ASP B 1 212 ? 5.266 23.781 14.305 1 98.5 212 ASP B N 1
ATOM 3342 C CA . ASP B 1 212 ? 6.176 23.656 15.438 1 98.5 212 ASP B CA 1
ATOM 3343 C C . ASP B 1 212 ? 5.934 22.344 16.188 1 98.5 212 ASP B C 1
ATOM 3345 O O . ASP B 1 212 ? 5.051 22.266 17.047 1 98.5 212 ASP B O 1
ATOM 3349 N N . PRO B 1 213 ? 6.746 21.359 15.938 1 98.75 213 PRO B N 1
ATOM 3350 C CA . PRO B 1 213 ? 6.574 20.062 16.594 1 98.75 213 PRO B CA 1
ATOM 3351 C C . PRO B 1 213 ? 7.102 20.062 18.031 1 98.75 213 PRO B C 1
ATOM 3353 O O . PRO B 1 213 ? 6.883 19.094 18.766 1 98.75 213 PRO B O 1
ATOM 3356 N N . THR B 1 214 ? 7.758 21.062 18.5 1 98.38 214 THR B N 1
ATOM 3357 C CA . THR B 1 214 ? 8.336 21.094 19.844 1 98.38 214 THR B CA 1
ATOM 3358 C C . THR B 1 214 ? 7.234 21.156 20.906 1 98.38 214 THR B C 1
ATOM 3360 O O . THR B 1 214 ? 7.484 20.891 22.078 1 98.38 214 THR B O 1
ATOM 3363 N N . THR B 1 215 ? 6.066 21.453 20.5 1 97.81 215 THR B N 1
ATOM 3364 C CA . THR B 1 215 ? 4.945 21.562 21.422 1 97.81 215 THR B CA 1
ATOM 3365 C C . THR B 1 215 ? 4.133 20.281 21.453 1 97.81 215 THR B C 1
ATOM 3367 O O . THR B 1 215 ? 3.152 20.172 22.188 1 97.81 215 THR B O 1
ATOM 3370 N N . ALA B 1 216 ? 4.465 19.328 20.672 1 98.75 216 ALA B N 1
ATOM 3371 C CA . ALA B 1 216 ? 3.686 18.109 20.484 1 98.75 216 ALA B CA 1
ATOM 3372 C C . ALA B 1 216 ? 3.713 17.234 21.734 1 98.75 216 ALA B C 1
ATOM 3374 O O . ALA B 1 216 ? 4.703 17.234 22.469 1 98.75 216 ALA B O 1
ATOM 3375 N N . SER B 1 217 ? 2.68 16.5 21.984 1 98.69 217 SER B N 1
ATOM 3376 C CA . SER B 1 217 ? 2.605 15.555 23.094 1 98.69 217 SER B CA 1
ATOM 3377 C C . SER B 1 217 ? 1.751 14.344 22.734 1 98.69 217 SER B C 1
ATOM 3379 O O . SER B 1 217 ? 0.806 14.461 21.938 1 98.69 217 SER B O 1
ATOM 3381 N N . SER B 1 218 ? 2.098 13.25 23.359 1 98.81 218 SER B N 1
ATOM 3382 C CA . SER B 1 218 ? 1.313 12.031 23.172 1 98.81 218 SER B CA 1
ATOM 3383 C C . SER B 1 218 ? -0.121 12.219 23.656 1 98.81 218 SER B C 1
ATOM 3385 O O . SER B 1 218 ? -1.052 11.648 23.078 1 98.81 218 SER B O 1
ATOM 3387 N N . GLN B 1 219 ? -0.308 13.016 24.656 1 98.75 219 GLN B N 1
ATOM 3388 C CA . GLN B 1 219 ? -1.64 13.305 25.188 1 98.75 219 GLN B CA 1
ATOM 3389 C C . GLN B 1 219 ? -2.492 14.031 24.156 1 98.75 219 GLN B C 1
ATOM 3391 O O . GLN B 1 219 ? -3.656 13.688 23.938 1 98.75 219 GLN B O 1
ATOM 3396 N N . ASP B 1 220 ? -1.938 15.023 23.516 1 98.69 220 ASP B N 1
ATOM 3397 C CA . ASP B 1 220 ? -2.654 15.711 22.453 1 98.69 220 ASP B CA 1
ATOM 3398 C C . ASP B 1 220 ? -2.973 14.758 21.297 1 98.69 220 ASP B C 1
ATOM 3400 O O . ASP B 1 220 ? -4.066 14.805 20.734 1 98.69 220 ASP B O 1
ATOM 3404 N N . GLY B 1 221 ? -2.012 13.883 20.984 1 98.88 221 GLY B N 1
ATOM 3405 C CA . GLY B 1 221 ? -2.232 12.891 19.938 1 98.88 221 GLY B CA 1
ATOM 3406 C C . GLY B 1 221 ? -3.41 11.977 20.234 1 98.88 221 GLY B C 1
ATOM 3407 O O . GLY B 1 221 ? -4.223 11.711 19.344 1 98.88 221 GLY B O 1
ATOM 3408 N N . ALA B 1 222 ? -3.445 11.547 21.438 1 98.81 222 ALA B N 1
ATOM 3409 C CA . ALA B 1 222 ? -4.547 10.688 21.859 1 98.81 222 ALA B CA 1
ATOM 3410 C C . ALA B 1 222 ? -5.891 11.391 21.688 1 98.81 222 ALA B C 1
ATOM 3412 O O . ALA B 1 222 ? -6.844 10.805 21.172 1 98.81 222 ALA B O 1
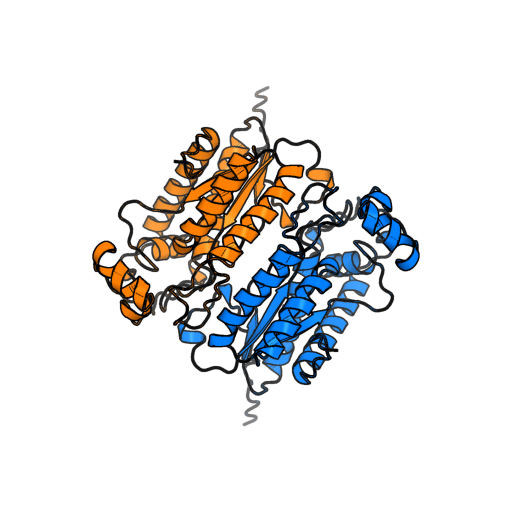ATOM 3413 N N . ARG B 1 223 ? -5.969 12.594 22.141 1 98.5 223 ARG B N 1
ATOM 3414 C CA . ARG B 1 223 ? -7.195 13.375 22.047 1 98.5 223 ARG B CA 1
ATOM 3415 C C . ARG B 1 223 ? -7.586 13.609 20.594 1 98.5 223 ARG B C 1
ATOM 3417 O O . ARG B 1 223 ? -8.75 13.438 20.234 1 98.5 223 ARG B O 1
ATOM 3424 N N . MET B 1 224 ? -6.66 13.992 19.797 1 98.75 224 MET B N 1
ATOM 3425 C CA . MET B 1 224 ? -6.938 14.281 18.391 1 98.75 224 MET B CA 1
ATOM 3426 C C . MET B 1 224 ? -7.383 13.023 17.656 1 98.75 224 MET B C 1
ATOM 3428 O O . MET B 1 224 ? -8.312 13.07 16.859 1 98.75 224 MET B O 1
ATOM 3432 N N . LEU B 1 225 ? -6.699 11.891 17.938 1 98.81 225 LEU B N 1
ATOM 3433 C CA . LEU B 1 225 ? -7.078 10.648 17.281 1 98.81 225 LEU B CA 1
ATOM 3434 C C . LEU B 1 225 ? -8.5 10.242 17.672 1 98.81 225 LEU B C 1
ATOM 3436 O O . LEU B 1 225 ? -9.289 9.844 16.812 1 98.81 225 LEU B O 1
ATOM 3440 N N . GLU B 1 226 ? -8.766 10.336 18.922 1 98.56 226 GLU B N 1
ATOM 3441 C CA . GLU B 1 226 ? -10.109 10.016 19.391 1 98.56 226 GLU B CA 1
ATOM 3442 C C . GLU B 1 226 ? -11.156 10.883 18.703 1 98.56 226 GLU B C 1
ATOM 3444 O O . GLU B 1 226 ? -12.18 10.375 18.25 1 98.56 226 GLU B O 1
ATOM 3449 N N . THR B 1 227 ? -10.883 12.141 18.641 1 98.5 227 THR B N 1
ATOM 3450 C CA . THR B 1 227 ? -11.805 13.078 18.016 1 98.5 227 THR B CA 1
ATOM 3451 C C . THR B 1 227 ? -11.977 12.766 16.531 1 98.5 227 THR B C 1
ATOM 3453 O O . THR B 1 227 ? -13.102 12.68 16.031 1 98.5 227 THR B O 1
ATOM 3456 N N . MET B 1 228 ? -10.914 12.555 15.82 1 98.62 228 MET B N 1
ATOM 3457 C CA . MET B 1 228 ? -10.977 12.266 14.398 1 98.62 228 MET B CA 1
ATOM 3458 C C . MET B 1 228 ? -11.727 10.961 14.141 1 98.62 228 MET B C 1
ATOM 3460 O O . MET B 1 228 ? -12.555 10.883 13.227 1 98.62 228 MET B O 1
ATOM 3464 N N . THR B 1 229 ? -11.398 9.977 14.938 1 98.56 229 THR B N 1
ATOM 3465 C CA . THR B 1 229 ? -12.047 8.672 14.797 1 98.56 229 THR B CA 1
ATOM 3466 C C . THR B 1 229 ? -13.555 8.797 14.984 1 98.56 229 THR B C 1
ATOM 3468 O O . THR B 1 229 ? -14.328 8.289 14.164 1 98.56 229 THR B O 1
ATOM 3471 N N . ARG B 1 230 ? -13.953 9.461 16 1 97.94 230 ARG B N 1
ATOM 3472 C CA . ARG B 1 230 ? -15.375 9.664 16.281 1 97.94 230 ARG B CA 1
ATOM 3473 C C . ARG B 1 230 ? -16.047 10.445 15.164 1 97.94 230 ARG B C 1
ATOM 3475 O O . ARG B 1 230 ? -17.125 10.078 14.703 1 97.94 230 ARG B O 1
ATOM 3482 N N . GLN B 1 231 ? -15.453 11.508 14.758 1 98.56 231 GLN B N 1
ATOM 3483 C CA . GLN B 1 231 ? -16.016 12.344 13.711 1 98.56 231 GLN B CA 1
ATOM 3484 C C . GLN B 1 231 ? -16.125 11.586 12.391 1 98.56 231 GLN B C 1
ATOM 3486 O O . GLN B 1 231 ? -17.109 11.727 11.664 1 98.56 231 GLN B O 1
ATOM 3491 N N . CYS B 1 232 ? -15.125 10.805 12.109 1 98.62 232 CYS B N 1
ATOM 3492 C CA . CYS B 1 232 ? -15.156 9.992 10.891 1 98.62 232 CYS B CA 1
ATOM 3493 C C . CYS B 1 232 ? -16.281 8.969 10.945 1 98.62 232 CYS B C 1
ATOM 3495 O O . CYS B 1 232 ? -17.062 8.852 10 1 98.62 232 CYS B O 1
ATOM 3497 N N . ALA B 1 233 ? -16.375 8.273 12.031 1 97.94 233 ALA B N 1
ATOM 3498 C CA . ALA B 1 233 ? -17.438 7.285 12.203 1 97.94 233 ALA B CA 1
ATOM 3499 C C . ALA B 1 233 ? -18.812 7.93 12.07 1 97.94 233 ALA B C 1
ATOM 3501 O O . ALA B 1 233 ? -19.688 7.406 11.383 1 97.94 233 ALA B O 1
ATOM 3502 N N . ASP B 1 234 ? -18.969 9.07 12.742 1 97.75 234 ASP B N 1
ATOM 3503 C CA . ASP B 1 234 ? -20.25 9.781 12.688 1 97.75 234 ASP B CA 1
ATOM 3504 C C . ASP B 1 234 ? -20.578 10.203 11.258 1 97.75 234 ASP B C 1
ATOM 3506 O O . ASP B 1 234 ? -21.734 10.078 10.828 1 97.75 234 ASP B O 1
ATOM 3510 N N . ALA B 1 235 ? -19.609 10.719 10.586 1 98.5 235 ALA B N 1
ATOM 3511 C CA . ALA B 1 235 ? -19.812 11.156 9.203 1 98.5 235 ALA B CA 1
ATOM 3512 C C . ALA B 1 235 ? -20.203 9.984 8.312 1 98.5 235 ALA B C 1
ATOM 3514 O O . ALA B 1 235 ? -21.094 10.117 7.461 1 98.5 235 ALA B O 1
ATOM 3515 N N . VAL B 1 236 ? -19.531 8.859 8.492 1 97.81 236 VAL B N 1
ATOM 3516 C CA . VAL B 1 236 ? -19.844 7.68 7.688 1 97.81 236 VAL B CA 1
ATOM 3517 C C . VAL B 1 236 ? -21.234 7.16 8.031 1 97.81 236 VAL B C 1
ATOM 3519 O O . VAL B 1 236 ? -21.969 6.699 7.152 1 97.81 236 VAL B O 1
ATOM 3522 N N . ARG B 1 237 ? -21.609 7.23 9.273 1 95.88 237 ARG B N 1
ATOM 3523 C CA . ARG B 1 237 ? -22.938 6.828 9.695 1 95.88 237 ARG B CA 1
ATOM 3524 C C . ARG B 1 237 ? -24.016 7.66 8.992 1 95.88 237 ARG B C 1
ATOM 3526 O O . ARG B 1 237 ? -25.016 7.117 8.531 1 95.88 237 ARG B O 1
ATOM 3533 N N . ARG B 1 238 ? -23.812 8.922 9 1 96.62 238 ARG B N 1
ATOM 3534 C CA . ARG B 1 238 ? -24.781 9.828 8.383 1 96.62 238 ARG B CA 1
ATOM 3535 C C . ARG B 1 238 ? -24.766 9.68 6.863 1 96.62 238 ARG B C 1
ATOM 3537 O O . ARG B 1 238 ? -25.812 9.758 6.223 1 96.62 238 ARG B O 1
ATOM 3544 N N . TRP B 1 239 ? -23.547 9.523 6.258 1 97.31 239 TRP B N 1
ATOM 3545 C CA . TRP B 1 239 ? -23.266 9.32 4.84 1 97.31 239 TRP B CA 1
ATOM 3546 C C . TRP B 1 239 ? -23.938 10.398 3.992 1 97.31 239 TRP B C 1
ATOM 3548 O O . TRP B 1 239 ? -24.719 10.086 3.094 1 97.31 239 TRP B O 1
ATOM 3558 N N . THR B 1 240 ? -23.594 11.641 4.223 1 98.25 240 THR B N 1
ATOM 3559 C CA . THR B 1 240 ? -24.062 12.789 3.459 1 98.25 240 THR B CA 1
ATOM 3560 C C . THR B 1 240 ? -22.891 13.531 2.824 1 98.25 240 THR B C 1
ATOM 3562 O O . THR B 1 240 ? -22.516 14.617 3.283 1 98.25 240 THR B O 1
ATOM 3565 N N . PRO B 1 241 ? -22.344 12.922 1.788 1 98.38 241 PRO B N 1
ATOM 3566 C CA . PRO B 1 241 ? -21.219 13.586 1.132 1 98.38 241 PRO B CA 1
ATOM 3567 C C . PRO B 1 241 ? -21.625 14.914 0.487 1 98.38 241 PRO B C 1
ATOM 3569 O O . PRO B 1 241 ? -22.734 15.039 -0.043 1 98.38 241 PRO B O 1
ATOM 3572 N N . ASP B 1 242 ? -20.797 15.883 0.53 1 98.19 242 ASP B N 1
ATOM 3573 C CA . ASP B 1 242 ? -21.031 17.156 -0.151 1 98.19 242 ASP B CA 1
ATOM 3574 C C . ASP B 1 242 ? -20.734 17.047 -1.644 1 98.19 242 ASP B C 1
ATOM 3576 O O . ASP B 1 242 ? -20.594 15.938 -2.172 1 98.19 242 ASP B O 1
ATOM 3580 N N . ALA B 1 243 ? -20.609 18.203 -2.338 1 97 243 ALA B N 1
ATOM 3581 C CA . ALA B 1 243 ? -20.469 18.219 -3.793 1 97 243 ALA B CA 1
ATOM 3582 C C . ALA B 1 243 ? -19.141 17.609 -4.223 1 97 243 ALA B C 1
ATOM 3584 O O . ALA B 1 243 ? -19.016 17.094 -5.336 1 97 243 ALA B O 1
ATOM 3585 N N . ASP B 1 244 ? -18.172 17.562 -3.355 1 98.38 244 ASP B N 1
ATOM 3586 C CA . ASP B 1 244 ? -16.844 17.016 -3.65 1 98.38 244 ASP B CA 1
ATOM 3587 C C . ASP B 1 244 ? -16.75 15.562 -3.168 1 98.38 244 ASP B C 1
ATOM 3589 O O . ASP B 1 244 ? -15.68 14.953 -3.262 1 98.38 244 ASP B O 1
ATOM 3593 N N . GLY B 1 245 ? -17.812 15.008 -2.613 1 98.75 245 GLY B N 1
ATOM 3594 C CA . GLY B 1 245 ? -17.828 13.664 -2.076 1 98.75 245 GLY B CA 1
ATOM 3595 C C . GLY B 1 245 ? -17.266 13.57 -0.673 1 98.75 245 GLY B C 1
ATOM 3596 O O . GLY B 1 245 ? -17 12.469 -0.176 1 98.75 245 GLY B O 1
ATOM 3597 N N . ARG B 1 246 ? -17.016 14.68 -0.093 1 98.75 246 ARG B N 1
ATOM 3598 C CA . ARG B 1 246 ? -16.438 14.695 1.246 1 98.75 246 ARG B CA 1
ATOM 3599 C C . ARG B 1 246 ? -17.516 14.492 2.311 1 98.75 246 ARG B C 1
ATOM 3601 O O . ARG B 1 246 ? -18.594 15.07 2.229 1 98.75 246 ARG B O 1
ATOM 3608 N N . LEU B 1 247 ? -17.188 13.633 3.232 1 98.5 247 LEU B N 1
ATOM 3609 C CA . LEU B 1 247 ? -18.016 13.461 4.422 1 98.5 247 LEU B CA 1
ATOM 3610 C C . LEU B 1 247 ? -17.609 14.438 5.516 1 98.5 247 LEU B C 1
ATOM 3612 O O . LEU B 1 247 ? -16.422 14.688 5.719 1 98.5 247 LEU B O 1
ATOM 3616 N N . VAL B 1 248 ? -18.578 15.086 6.09 1 91.44 248 VAL B N 1
ATOM 3617 C CA . VAL B 1 248 ? -18.281 16.078 7.121 1 91.44 248 VAL B CA 1
ATOM 3618 C C . VAL B 1 248 ? -19.062 15.75 8.391 1 91.44 248 VAL B C 1
ATOM 3620 O O . VAL B 1 248 ? -20.156 15.188 8.328 1 91.44 248 VAL B O 1
#